Protein 3QZ3 (pdb70)

B-factor: mean 49.32, std 15.21, range [26.1, 231.41]

Secondary structure (DSSP, 8-state):
------HHHHHHHHHHHHHHHHHH--HHHHHTT-HHHHHHHHHHHHH----HHHHHHHHTT------PBPPPP---S-HHHHHHHHHHHHHHHHHHHHHHHHHHHHTT-HHHHHHHHHHHHHHHHHHHHHHHHHHHHHHH-SSHHHHHHHHHHHHHHHH-/-----HHHHHHHHHHHHHHHHHH--HHHHHTT-HHHHHHHHHHHHH----HHHHHHHHHT--------PPPP---S-HHHHHHHHHHHHHHHHHHHHHHHHHHHHTT-HHHHHHHHHHHHHHHHHHHHHHHHHHHHHHH-SSHHHHHHHHHHHHHHH-/-----HHHHHHHHHHHHHHHHHH--HHHHHTT-HHHHHHHHHHHHH----HHHHHHHHTT------PBPPPP---SSHHHHHHHHHHHHHHHHHHHHHHHHHHHHTT-HHHHHHHHHHHHHHHHHHHHHHHHHHHHHHH-SSHHHHHHHHHHHHHHH--

CATH classification: 1.20.1260.10

Sequence (477 aa):
FLSQAVEHLNEQINLEFFSSNLYLQSAWCEDKGFDGAAEFLRAHAVEEQHQRLFTYVSETGALPILGAIAAPRHDFASLGEVFRETYQHEQKITQQINKLAHVAFTSQDYSTFNFLQWYVAEQHEEEKLFKGILDKLELVGEDGKALFFIDKDLAALAKKLSQAVEHLNEQINLEFFSSNLYLQSAWCEDKGFDGAAEEFLRAHAVEEQHQRLFTYVSETGALPILGAIAAPRHDFASLGEVFRETYQHEQKITQQINKLAHVAFTSQDYSTFNFLQWYVAEQHEEEKLFKGILDKLELVGEDGKALFFIDKDLAALAKLSQAVEHLNEQINLEFFSSNLYLQSAWCEDKGFDGAAEFLRAHAVEEQHQRLFTYVSETGALPILGAIAAPRHDFASLGEVFRETYQHEQKITQQINKLAHVAFTSQDYSTFNFLQWYVAEQHEEEKLFKGILDKLELVGEDGKALFFIDKDLAALAKK

Organism: Vibrio cholerae serotype O1 (strain ATCC 39315 / El Tor Inaba N16961) (NCBI:txid243277)

Nearest PDB structures (foldseek):
  3qz3-assembly1_A  TM=1.006E+00  e=1.361E-20  Vibrio cholerae O1 biovar El Tor str. N16961
  4ztt-assembly1_F  TM=9.743E-01  e=7.337E-14  Escherichia coli DH1
  1krq-assembly1_A  TM=9.836E-01  e=3.128E-13  Campylobacter jejuni
  5u1b-assembly1_E  TM=9.811E-01  e=2.685E-12  Neisseria gonorrhoeae
  5u1b-assembly1_A  TM=9.794E-01  e=4.006E-12  Neisseria gonorrhoeae

Foldseek 3Di:
DPPPVLVLLLVLVLLLLLLLQQLQLLVLCVVVPLVLSSLLSPLVSVVSCCCLSQVVCVVVVHHRDHDDRDHHDNDDDAPLRSLVVNLVSLVVSLVSLVVQLVVCVVVVVVVVNVVSVVVNVVSVVVNVVSVVLNVQCVVQPGPPVSSVVSSVVSNVVSVD/DDPVLVLLLVLVLLLLLLLQQLQLLVLCVVVPLVLSSLLSPLVSVVSVCCLSQVVCVVVVHHRDHDDHDHHDNDDDAPLRSLVVNLVSLVVSLVSLVVQLVVCVVVVVVVVNVVSVVVNVVSVVVNVVSVVLNVLCVVQPGPPVSSVVSSVVSNVVSD/DPPVLVLLLVLLLLLLLLLQQLQLLVQCVVVPLVLSSLLSNLVSVVSCCVLSCVVCVVVVHHRDNPDHDHHDNDDPAPLRSLVVNLVSLVVSLVSLVVQLVVCVVVVVVVSNVSSVVVNVVSVVVNVVSVVLNVQCVVQPGDPVSSVVSSVVSNVVSVD

Radius of gyration: 26.93 Å; Cα contacts (8 Å, |Δi|>4): 543; chains: 3; bounding box: 61×64×68 Å

InterPro domains:
  IPR001519 Ferritin [PTHR11431] (9-164)
  IPR008331 Ferritin/DPS domain [PF00210] (14-149)
  IPR009040 Ferritin-like diiron domain [PS50905] (6-151)
  IPR009078 Ferritin-like superfamily [SSF47240] (7-165)
  IPR012347 Ferritin-like [G3DSA:1.20.1260.10] (1-181)
  IPR041719 Ferritin, prokaryotic-type [cd01055] (9-164)

Structure (mmCIF, N/CA/C/O backbone):
data_3QZ3
#
_entry.id   3QZ3
#
_cell.length_a   144.960
_cell.length_b   144.960
_cell.length_c   136.921
_cell.angle_alpha   90.00
_cell.angle_beta   90.00
_cell.angle_gamma   90.00
#
_symmetry.space_group_name_H-M   'I 4 2 2'
#
loop_
_entity.id
_entity.type
_entity.pdbx_description
1 polymer Ferritin
2 non-polymer 1,2-ETHANEDIOL
3 water water
#
loop_
_atom_site.group_PDB
_atom_site.id
_atom_site.type_symbol
_atom_site.label_atom_id
_atom_site.label_alt_id
_atom_site.label_comp_id
_atom_site.label_asym_id
_atom_site.label_entity_id
_atom_site.label_seq_id
_atom_site.pdbx_PDB_ins_code
_atom_site.Cartn_x
_atom_site.Cartn_y
_atom_site.Cartn_z
_atom_site.occupancy
_atom_site.B_iso_or_equiv
_atom_site.auth_seq_id
_atom_site.auth_comp_id
_atom_site.auth_asym_id
_atom_site.auth_atom_id
_atom_site.pdbx_PDB_model_num
ATOM 1 N N . PHE A 1 9 ? -49.099 -20.288 -24.104 1.00 110.31 6 PHE A N 1
ATOM 2 C CA . PHE A 1 9 ? -50.269 -19.421 -24.008 1.00 113.37 6 PHE A CA 1
ATOM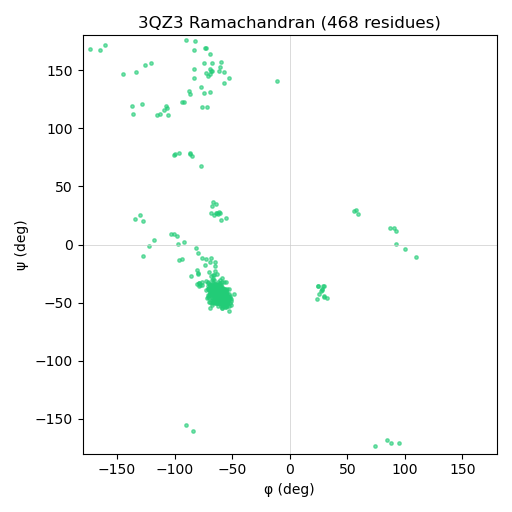 3 C C . PHE A 1 9 ? -49.900 -17.956 -24.239 1.00 111.93 6 PHE A C 1
ATOM 4 O O . PHE A 1 9 ? -50.693 -17.183 -24.785 1.00 107.91 6 PHE A O 1
ATOM 14 N N . LEU A 1 11 ? -47.535 -16.890 -26.233 1.00 76.55 8 LEU A N 1
ATOM 15 C CA . LEU A 1 11 ? -47.383 -16.747 -27.678 1.00 62.73 8 LEU A CA 1
ATOM 16 C C . LEU A 1 11 ? -48.519 -17.449 -28.414 1.00 60.38 8 LEU A C 1
ATOM 17 O O . LEU A 1 11 ? -48.954 -18.532 -28.018 1.00 61.14 8 LEU A O 1
ATOM 22 N N . SER A 1 12 ? -49.007 -16.836 -29.483 1.00 52.04 9 SER A N 1
ATOM 23 C CA . SER A 1 12 ? -49.968 -17.519 -30.322 1.00 55.07 9 SER A CA 1
ATOM 24 C C . SER A 1 12 ? -49.213 -18.651 -31.023 1.00 54.46 9 SER A C 1
ATOM 25 O O . SER A 1 12 ? -47.998 -18.564 -31.235 1.00 50.97 9 SER A O 1
ATOM 28 N N . GLN A 1 13 ? -49.920 -19.725 -31.355 1.00 48.89 10 GLN A N 1
ATOM 29 C CA . GLN A 1 13 ? -49.314 -20.822 -32.088 1.00 49.45 10 GLN A CA 1
ATOM 30 C C . GLN A 1 13 ? -48.703 -20.362 -33.409 1.00 42.75 10 GLN A C 1
ATOM 31 O O . GLN A 1 13 ? -47.641 -20.829 -33.802 1.00 39.99 10 GLN A O 1
ATOM 37 N N . ALA A 1 14 ? -49.360 -19.433 -34.089 1.00 41.27 11 ALA A N 1
ATOM 38 C CA . ALA A 1 14 ? -48.807 -18.898 -35.330 1.00 44.54 11 ALA A CA 1
ATOM 39 C C . ALA A 1 14 ? -47.488 -18.140 -35.075 1.00 45.74 11 ALA A C 1
ATOM 40 O O . ALA A 1 14 ? -46.566 -18.206 -35.882 1.00 38.58 11 ALA A O 1
ATOM 50 N N . VAL A 1 16 ? -45.308 -18.718 -32.532 1.00 36.87 13 VAL A N 1
ATOM 51 C CA . VAL A 1 16 ? -44.285 -19.712 -32.247 1.00 34.97 13 VAL A CA 1
ATOM 52 C C . VAL A 1 16 ? -43.691 -20.227 -33.563 1.00 41.74 13 VAL A C 1
ATOM 53 O O . VAL A 1 16 ? -42.475 -20.369 -33.707 1.00 40.43 13 VAL A O 1
ATOM 57 N N . GLU A 1 17 ? -44.555 -20.499 -34.530 1.00 39.62 14 GLU A N 1
ATOM 58 C CA . GLU A 1 17 ? -44.095 -20.967 -35.830 1.00 44.95 14 GLU A CA 1
ATOM 59 C C . GLU A 1 17 ? -43.215 -19.936 -36.558 1.00 42.88 14 GLU A C 1
ATOM 60 O O . GLU A 1 17 ? -42.233 -20.296 -37.181 1.00 41.48 14 GLU A O 1
ATOM 66 N N . HIS A 1 18 ? -43.593 -18.664 -36.511 1.00 41.34 15 HIS A N 1
ATOM 67 C CA . HIS A 1 18 ? -42.795 -17.621 -37.167 1.00 42.15 15 HIS A CA 1
ATOM 68 C C . HIS A 1 18 ? -41.440 -17.508 -36.485 1.00 36.01 15 HIS A C 1
ATOM 69 O O . HIS A 1 18 ? -40.414 -17.335 -37.130 1.00 37.25 15 HIS A O 1
ATOM 76 N N . LEU A 1 19 ? -41.445 -17.600 -35.163 1.00 35.55 16 LEU A N 1
ATOM 77 C CA . LEU A 1 19 ? -40.211 -17.463 -34.419 1.00 35.29 16 LEU A CA 1
ATOM 78 C C . LEU A 1 19 ? -39.316 -18.671 -34.673 1.00 33.25 16 LEU A C 1
ATOM 79 O O . LEU A 1 19 ? -38.110 -18.516 -34.824 1.00 32.83 16 LEU A O 1
ATOM 84 N N . ASN A 1 20 ? -39.909 -19.869 -34.731 1.00 31.34 17 ASN A N 1
ATOM 85 C CA . ASN A 1 20 ? -39.144 -21.072 -35.028 1.00 34.30 17 ASN A CA 1
ATOM 86 C C . ASN A 1 20 ? -38.542 -21.009 -36.422 1.00 36.26 17 ASN A C 1
ATOM 87 O O . ASN A 1 20 ? -37.422 -21.472 -36.637 1.00 33.10 17 ASN A O 1
ATOM 92 N N . GLU A 1 21 ? -39.281 -20.436 -37.366 1.00 33.47 18 GLU A N 1
ATOM 93 C CA . GLU A 1 21 ? -38.751 -20.278 -38.716 1.00 42.98 18 GLU A CA 1
ATOM 94 C C . GLU A 1 21 ? -37.534 -19.343 -38.706 1.00 37.02 18 GLU A C 1
ATOM 95 O O . GLU A 1 21 ? -36.535 -19.594 -39.375 1.00 33.38 18 GLU A O 1
ATOM 101 N N . GLN A 1 22 ? -37.624 -18.260 -37.943 1.00 33.82 19 GLN A N 1
ATOM 102 C CA . GLN A 1 22 ? -36.507 -17.320 -37.858 1.00 33.86 19 GLN A CA 1
ATOM 103 C C . GLN A 1 22 ? -35.317 -17.980 -37.179 1.00 35.17 19 GLN A C 1
ATOM 104 O O . GLN A 1 22 ? -34.172 -17.758 -37.571 1.00 36.81 19 GLN A O 1
ATOM 110 N N . ILE A 1 23 ? -35.590 -18.805 -36.167 1.00 34.06 20 ILE A N 1
ATOM 111 C CA . ILE A 1 23 ? -34.516 -19.540 -35.494 1.00 36.76 20 ILE A CA 1
ATOM 112 C C . ILE A 1 23 ? -33.729 -20.414 -36.473 1.00 35.04 20 ILE A C 1
ATOM 113 O O . ILE A 1 23 ? -32.504 -20.428 -36.425 1.00 29.41 20 ILE A O 1
ATOM 118 N N . ASN A 1 24 ? -34.432 -21.154 -37.336 1.00 30.89 21 ASN A N 1
ATOM 119 C CA . ASN A 1 24 ? -33.769 -22.014 -38.332 1.00 34.85 21 ASN A CA 1
ATOM 120 C C . ASN A 1 24 ? -32.998 -21.200 -39.368 1.00 30.65 21 ASN A C 1
ATOM 121 O O . ASN A 1 24 ? -31.915 -21.588 -39.796 1.00 36.43 21 ASN A O 1
ATOM 126 N N . LEU A 1 25 ? -33.569 -20.074 -39.772 1.00 29.59 22 LEU A N 1
ATOM 127 C CA . LEU A 1 25 ? -32.911 -19.150 -40.696 1.00 35.95 22 LEU A CA 1
ATOM 128 C C . LEU A 1 25 ? -31.600 -18.616 -40.128 1.00 31.88 22 LEU A C 1
ATOM 129 O O . LEU A 1 25 ? -30.582 -18.603 -40.811 1.00 32.39 22 LEU A O 1
ATOM 134 N N . GLU A 1 26 ? -31.633 -18.173 -38.877 1.00 32.82 23 GLU A N 1
ATOM 135 C CA . GLU A 1 26 ? -30.452 -17.651 -38.214 1.00 30.73 23 GLU A CA 1
ATOM 136 C C . GLU A 1 26 ? -29.373 -18.723 -38.131 1.00 38.10 23 GLU A C 1
ATOM 137 O O . GLU A 1 26 ? -28.190 -18.426 -38.275 1.00 32.58 23 GLU A O 1
ATOM 143 N N . PHE A 1 27 ? -29.794 -19.963 -37.876 1.00 34.23 24 PHE A N 1
ATOM 144 C CA . PHE A 1 27 ? -28.874 -21.089 -37.761 1.00 35.64 24 PHE A CA 1
ATOM 145 C C . PHE A 1 27 ? -28.197 -21.332 -39.101 1.00 30.84 24 PHE A C 1
ATOM 146 O O . PHE A 1 27 ? -26.985 -21.405 -39.190 1.00 33.53 24 PHE A O 1
ATOM 154 N N . PHE A 1 28 ? -28.997 -21.428 -40.148 1.00 31.68 25 PHE A N 1
ATOM 155 C CA . PHE A 1 28 ? -28.439 -21.579 -41.472 1.00 34.48 25 PHE A CA 1
ATOM 156 C C . PHE A 1 28 ? -27.491 -20.427 -41.815 1.00 37.32 25 PHE A C 1
ATOM 157 O O . PHE A 1 28 ? -26.425 -20.649 -42.377 1.00 35.52 25 PHE A O 1
ATOM 165 N N . SER A 1 29 ? -27.887 -19.200 -41.481 1.00 34.45 26 SER A N 1
ATOM 166 C CA . SER A 1 29 ? -27.057 -18.034 -41.738 1.00 31.30 26 SER A CA 1
ATOM 167 C C . SER A 1 29 ? -25.686 -18.166 -41.080 1.00 32.02 26 SER A C 1
ATOM 168 O O . SER A 1 29 ? -24.670 -17.918 -41.710 1.00 34.32 26 SER A O 1
ATOM 171 N N . SER A 1 30 ? -25.668 -18.520 -39.800 1.00 31.36 27 SER A N 1
ATOM 172 C CA . SER A 1 30 ? -24.413 -18.760 -39.095 1.00 33.00 27 SER A CA 1
ATOM 173 C C . SER A 1 30 ? -23.555 -19.753 -39.870 1.00 32.52 27 SER A C 1
ATOM 174 O O . SER A 1 30 ? -22.353 -19.532 -40.066 1.00 34.00 27 SER A O 1
ATOM 177 N N . ASN A 1 31 ? -24.176 -20.847 -40.316 1.00 30.63 28 ASN A N 1
ATOM 178 C CA . ASN A 1 31 ? -23.435 -21.899 -41.014 1.00 32.74 28 ASN A CA 1
ATOM 179 C C . ASN A 1 31 ? -22.925 -21.442 -42.370 1.00 31.22 28 ASN A C 1
ATOM 180 O O . ASN A 1 31 ? -21.844 -21.833 -42.798 1.00 36.00 28 ASN A O 1
ATOM 185 N N . LEU A 1 32 ? -23.703 -20.609 -43.041 1.00 31.30 29 LEU A N 1
ATOM 186 C CA . LEU A 1 32 ? -23.274 -20.050 -44.312 1.00 34.79 29 LEU A CA 1
ATOM 187 C C . LEU A 1 32 ? -22.024 -19.204 -44.092 1.00 37.61 29 LEU A C 1
ATOM 188 O O . LEU A 1 32 ? -21.042 -19.335 -44.809 1.00 33.57 29 LEU A O 1
ATOM 193 N N . TYR A 1 33 ? -22.058 -18.342 -43.084 1.00 34.85 30 TYR A N 1
ATOM 194 C CA . TYR A 1 33 ? -20.913 -17.487 -42.806 1.00 38.52 30 TYR A CA 1
ATOM 195 C C . TYR A 1 33 ? -19.691 -18.320 -42.438 1.00 40.09 30 TYR A C 1
ATOM 196 O O . TYR A 1 33 ? -18.576 -18.021 -42.853 1.00 33.91 30 TYR A O 1
ATOM 205 N N . LEU A 1 34 ? -19.905 -19.374 -41.661 1.00 37.42 31 LEU A N 1
ATOM 206 C CA . LEU A 1 34 ? -18.797 -20.233 -41.285 1.00 35.53 31 LEU A CA 1
ATOM 207 C C . LEU A 1 34 ? -18.197 -20.924 -42.522 1.00 33.82 31 LEU A C 1
ATOM 208 O O . LEU A 1 34 ? -16.977 -20.971 -42.682 1.00 34.17 31 LEU A O 1
ATOM 213 N N . GLN A 1 35 ? -19.056 -21.450 -43.391 1.00 33.51 32 GLN A N 1
ATOM 214 C CA . GLN A 1 35 ? -18.605 -22.087 -44.622 1.00 33.38 32 GLN A CA 1
ATOM 215 C C . GLN A 1 35 ? -17.863 -21.091 -45.513 1.00 39.03 32 GLN A C 1
ATOM 216 O O . GLN A 1 35 ? -16.816 -21.407 -46.093 1.00 37.18 32 GLN A O 1
ATOM 230 N N . SER A 1 37 ? -16.212 -18.496 -44.440 1.00 33.16 34 SER A N 1
ATOM 231 C CA . SER A 1 37 ? -14.928 -18.227 -43.807 1.00 33.81 34 SER A CA 1
ATOM 232 C C . SER A 1 37 ? -13.914 -19.284 -44.200 1.00 36.58 34 SER A C 1
ATOM 233 O O . SER A 1 37 ? -12.732 -18.970 -44.442 1.00 37.62 34 SER A O 1
ATOM 236 N N . ALA A 1 38 ? -14.374 -20.531 -44.299 1.00 35.94 35 ALA A N 1
ATOM 237 C CA . ALA A 1 38 ? -13.491 -21.619 -44.715 1.00 34.04 35 ALA A CA 1
ATOM 238 C C . ALA A 1 38 ? -13.017 -21.437 -46.155 1.00 33.91 35 ALA A C 1
ATOM 239 O O . ALA A 1 38 ? -11.875 -21.759 -46.486 1.00 34.78 35 ALA A O 1
ATOM 241 N N . TRP A 1 39 ? -13.882 -20.903 -47.009 1.00 33.38 36 TRP A N 1
ATOM 242 C CA . TRP A 1 39 ? -13.483 -20.619 -48.376 1.00 37.86 36 TRP A CA 1
ATOM 243 C C . TRP A 1 39 ? -12.390 -19.549 -48.382 1.00 40.86 36 TRP A C 1
ATOM 244 O O . TRP A 1 39 ? -11.356 -19.719 -49.034 1.00 40.08 36 TRP A O 1
ATOM 255 N N . CYS A 1 40 ? -12.616 -18.452 -47.655 1.00 35.72 37 CYS A N 1
ATOM 256 C CA . CYS A 1 40 ? -11.613 -17.383 -47.567 1.00 37.19 37 CYS A CA 1
ATOM 257 C C . CYS A 1 40 ? -10.270 -17.902 -47.069 1.00 40.53 37 CYS A C 1
ATOM 258 O O . CYS A 1 40 ? -9.218 -17.543 -47.592 1.00 38.72 37 CYS A O 1
ATOM 261 N N . GLU A 1 41 ? -10.311 -18.727 -46.033 1.00 39.73 38 GLU A N 1
ATOM 262 C CA . GLU A 1 41 ? -9.092 -19.297 -45.495 1.00 41.49 38 GLU A CA 1
ATOM 263 C C . GLU A 1 41 ? -8.412 -20.134 -46.572 1.00 40.19 38 GLU A C 1
ATOM 264 O O . GLU A 1 41 ? -7.211 -20.049 -46.774 1.00 40.67 38 GLU A O 1
ATOM 270 N N . ASP A 1 42 ? -9.196 -20.958 -47.253 1.00 41.44 39 ASP A N 1
ATOM 271 C CA . ASP A 1 42 ? -8.676 -21.837 -48.295 1.00 39.99 39 ASP A CA 1
ATOM 272 C C . ASP A 1 42 ? -7.983 -21.044 -49.403 1.00 46.93 39 ASP A C 1
ATOM 273 O O . ASP A 1 42 ? -7.031 -21.518 -50.014 1.00 43.38 39 ASP A O 1
ATOM 278 N N . LYS A 1 43 ? -8.469 -19.834 -49.656 1.00 40.53 40 LYS A N 1
ATOM 279 C CA . LYS A 1 43 ? -7.983 -19.046 -50.770 1.00 39.41 40 LYS A CA 1
ATOM 280 C C . LYS A 1 43 ? -6.947 -18.030 -50.322 1.00 40.02 40 LYS A C 1
ATOM 281 O O . LYS A 1 43 ? -6.517 -17.200 -51.108 1.00 42.96 40 LYS A O 1
ATOM 287 N N . GLY A 1 44 ? -6.552 -18.124 -49.053 1.00 41.30 41 GLY A N 1
ATOM 288 C CA . GLY A 1 44 ? -5.478 -17.329 -48.496 1.00 35.47 41 GLY A CA 1
ATOM 289 C C . GLY A 1 44 ? -5.892 -15.965 -47.957 1.00 43.59 41 GLY A C 1
ATOM 290 O O . GLY A 1 44 ? -5.042 -15.110 -47.703 1.00 44.99 41 GLY A O 1
ATOM 291 N N . PHE A 1 45 ? -7.193 -15.755 -47.776 1.00 33.51 42 PHE A N 1
ATOM 292 C CA . PHE A 1 45 ? -7.688 -14.506 -47.197 1.00 34.87 42 PHE A CA 1
ATOM 293 C C . PHE A 1 45 ? -8.032 -14.695 -45.723 1.00 36.50 42 PHE A C 1
ATOM 294 O O . PHE A 1 45 ? -9.208 -14.826 -45.360 1.00 36.07 42 PHE A O 1
ATOM 302 N N . ASP A 1 46 ? -7.000 -14.728 -44.885 1.00 32.17 43 ASP A N 1
ATOM 303 C CA . ASP A 1 46 ? -7.160 -14.982 -43.451 1.00 40.38 43 ASP A CA 1
ATOM 304 C C . ASP A 1 46 ? -7.907 -13.882 -42.716 1.00 40.85 43 ASP A C 1
ATOM 305 O O . ASP A 1 46 ? -8.602 -14.147 -41.737 1.00 38.73 43 ASP A O 1
ATOM 310 N N . GLY A 1 47 ? -7.731 -12.643 -43.164 1.00 34.66 44 GLY A N 1
ATOM 311 C CA . GLY A 1 47 ? -8.442 -11.532 -42.564 1.00 33.76 44 GLY A CA 1
ATOM 312 C C . GLY A 1 47 ? -9.935 -11.695 -42.788 1.00 41.15 44 GLY A C 1
ATOM 313 O O . GLY A 1 47 ? -10.725 -11.577 -41.848 1.00 37.02 44 GLY A O 1
ATOM 314 N N . ALA A 1 48 ? -10.324 -11.946 -44.040 1.00 38.09 45 ALA A N 1
ATOM 315 C CA . ALA A 1 48 ? -11.723 -12.198 -44.375 1.00 34.08 45 ALA A CA 1
ATOM 316 C C . ALA A 1 48 ? -12.263 -13.378 -43.559 1.00 35.89 45 ALA A C 1
ATOM 317 O O . ALA A 1 48 ? -13.384 -13.330 -43.048 1.00 35.08 45 ALA A O 1
ATOM 319 N N . ALA A 1 49 ? -11.447 -14.425 -43.440 1.00 30.23 46 ALA A N 1
ATOM 320 C CA . ALA A 1 49 ? -11.824 -15.643 -42.728 1.00 35.04 46 ALA A CA 1
ATOM 321 C C . ALA A 1 49 ? -12.109 -15.343 -41.267 1.00 37.43 46 ALA A C 1
ATOM 322 O O . ALA A 1 49 ? -13.137 -15.746 -40.738 1.00 34.61 46 ALA A O 1
ATOM 324 N N . GLU A 1 50 ? -11.186 -14.636 -40.620 1.00 32.97 47 GLU A N 1
ATOM 325 C CA . GLU A 1 50 ? -11.351 -14.234 -39.224 1.00 39.05 47 GLU A CA 1
ATOM 326 C C . GLU A 1 50 ? -12.601 -13.385 -39.075 1.00 35.82 47 GLU A C 1
ATOM 327 O O . GLU A 1 50 ? -13.345 -13.511 -38.102 1.00 36.55 47 GLU A O 1
ATOM 333 N N . PHE A 1 51 ? -12.842 -12.523 -40.053 1.00 39.11 48 PHE A N 1
ATOM 334 C CA . PHE A 1 51 ? -14.012 -11.657 -39.982 1.00 40.15 48 PHE A CA 1
ATOM 335 C C . PHE A 1 51 ? -15.305 -12.474 -40.058 1.00 42.06 48 PHE A C 1
ATOM 336 O O . PHE A 1 51 ? -16.220 -12.291 -39.247 1.00 36.03 48 PHE A O 1
ATOM 344 N N . LEU A 1 52 ? -15.376 -13.365 -41.043 1.00 33.23 49 LEU A N 1
ATOM 345 C CA . LEU A 1 52 ? -16.587 -14.134 -41.279 1.00 35.27 49 LEU A CA 1
ATOM 346 C C . LEU A 1 52 ? -16.837 -15.140 -40.166 1.00 38.54 49 LEU A C 1
ATOM 347 O O . LEU A 1 52 ? -17.978 -15.415 -39.807 1.00 38.03 49 LEU A O 1
ATOM 352 N N . ARG A 1 53 ? -15.757 -15.684 -39.624 1.00 35.21 50 ARG A N 1
ATOM 353 C CA . ARG A 1 53 ? -15.835 -16.621 -38.522 1.00 40.94 50 ARG A CA 1
ATOM 354 C C . ARG A 1 53 ? -16.479 -15.941 -37.306 1.00 43.02 50 ARG A C 1
ATOM 355 O O . ARG A 1 53 ? -17.330 -16.518 -36.631 1.00 45.63 50 ARG A O 1
ATOM 363 N N . ALA A 1 54 ? -16.076 -14.707 -37.033 1.00 38.33 51 ALA A N 1
ATOM 364 C CA . ALA A 1 54 ? -16.637 -13.963 -35.913 1.00 38.11 51 ALA A CA 1
ATOM 365 C C . ALA A 1 54 ? -18.089 -13.608 -36.198 1.00 41.40 51 ALA A C 1
ATOM 366 O O . ALA A 1 54 ? -18.923 -13.565 -35.295 1.00 35.17 51 ALA A O 1
ATOM 368 N N . HIS A 1 55 ? -18.381 -13.341 -37.462 1.00 34.64 52 HIS A N 1
ATOM 369 C CA . HIS A 1 55 ? -19.728 -13.007 -37.840 1.00 35.98 52 HIS A CA 1
ATOM 370 C C . HIS A 1 55 ? -20.668 -14.226 -37.691 1.00 36.29 52 HIS A C 1
ATOM 371 O O . HIS A 1 55 ? -21.820 -14.078 -37.275 1.00 34.48 52 HIS A O 1
ATOM 378 N N . ALA A 1 56 ? -20.161 -15.417 -38.007 1.00 31.64 53 ALA A N 1
ATOM 379 C CA . ALA A 1 56 ? -20.885 -16.675 -37.812 1.00 34.41 53 ALA A CA 1
ATOM 380 C C . ALA A 1 56 ? -21.212 -16.903 -36.333 1.00 34.47 53 ALA A C 1
ATOM 381 O O . ALA A 1 56 ? -22.311 -17.328 -35.983 1.00 34.87 53 ALA A O 1
ATOM 383 N N . VAL A 1 57 ? -20.240 -16.628 -35.473 1.00 37.28 54 VAL A N 1
ATOM 384 C CA . VAL A 1 57 ? -20.423 -16.730 -34.034 1.00 37.27 54 VAL A CA 1
ATOM 385 C C . VAL A 1 57 ? -21.527 -15.780 -33.552 1.00 43.08 54 VAL A C 1
ATOM 386 O O . VAL A 1 57 ? -22.417 -16.173 -32.793 1.00 39.52 54 VAL A O 1
ATOM 390 N N . GLU A 1 58 ? -21.482 -14.532 -34.004 1.00 38.38 55 GLU A N 1
ATOM 391 C CA . GLU A 1 58 ? -22.498 -13.575 -33.592 1.00 35.97 55 GLU A CA 1
ATOM 392 C C . GLU A 1 58 ? -23.890 -13.976 -34.086 1.00 33.26 55 GLU A C 1
ATOM 393 O O . GLU A 1 58 ? -24.866 -13.821 -33.359 1.00 38.96 55 GLU A O 1
ATOM 399 N N . GLU A 1 59 ? -23.986 -14.482 -35.311 1.00 31.22 56 GLU A N 1
ATOM 400 C CA . GLU A 1 59 ? -25.289 -14.905 -35.823 1.00 35.99 56 GLU A CA 1
ATOM 401 C C . GLU A 1 59 ? -25.826 -16.070 -34.997 1.00 35.66 56 GLU A C 1
ATOM 402 O O . GLU A 1 59 ? -27.034 -16.223 -34.833 1.00 33.74 56 GLU A O 1
ATOM 416 N N . GLN A 1 61 ? -25.377 -16.396 -31.892 1.00 33.29 58 GLN A N 1
ATOM 417 C CA . GLN A 1 61 ? -25.901 -15.753 -30.686 1.00 36.05 58 GLN A CA 1
ATOM 418 C C . GLN A 1 61 ? -27.277 -15.122 -30.919 1.00 36.70 58 GLN A C 1
ATOM 419 O O . GLN A 1 61 ? -28.110 -15.115 -30.030 1.00 39.20 58 GLN A O 1
ATOM 425 N N . HIS A 1 62 ? -27.501 -14.569 -32.105 1.00 34.28 59 HIS A N 1
ATOM 426 C CA . HIS A 1 62 ? -28.828 -14.091 -32.480 1.00 35.55 59 HIS A CA 1
ATOM 427 C C . HIS A 1 62 ? -29.811 -15.264 -32.426 1.00 39.66 59 HIS A C 1
ATOM 428 O O . HIS A 1 62 ? -30.929 -15.168 -31.886 1.00 37.05 59 HIS A O 1
ATOM 443 N N . GLN A 1 64 ? -29.574 -18.088 -30.798 1.00 31.56 61 GLN A N 1
ATOM 444 C CA . GLN A 1 64 ? -29.681 -18.480 -29.403 1.00 34.09 61 GLN A CA 1
ATOM 445 C C . GLN A 1 64 ? -30.595 -17.554 -28.594 1.00 39.87 61 GLN A C 1
ATOM 446 O O . GLN A 1 64 ? -31.357 -18.002 -27.732 1.00 35.91 61 GLN A O 1
ATOM 452 N N . ARG A 1 65 ? -30.522 -16.261 -28.873 1.00 35.20 62 ARG A N 1
ATOM 453 C CA . ARG A 1 65 ? -31.338 -15.299 -28.154 1.00 38.61 62 ARG A CA 1
ATOM 454 C C . ARG A 1 65 ? -32.840 -15.497 -28.449 1.00 35.77 62 ARG A C 1
ATOM 455 O O . ARG A 1 65 ? -33.696 -15.300 -27.593 1.00 32.88 62 ARG A O 1
ATOM 463 N N . LEU A 1 66 ? -33.146 -15.887 -29.677 1.00 30.82 63 LEU A N 1
ATOM 464 C CA . LEU A 1 66 ? -34.517 -16.167 -30.095 1.00 35.65 63 LEU A CA 1
ATOM 465 C C . LEU A 1 66 ? -34.985 -17.478 -29.454 1.00 32.07 63 LEU A C 1
ATOM 466 O O . LEU A 1 66 ? -36.082 -17.575 -28.917 1.00 30.86 63 LEU A O 1
ATOM 471 N N . PHE A 1 67 ? -34.123 -18.488 -29.525 1.00 30.51 64 PHE A N 1
ATOM 472 C CA . PHE A 1 67 ? -34.391 -19.800 -28.959 1.00 32.88 64 PHE A CA 1
ATOM 473 C C . PHE A 1 67 ? -34.770 -19.643 -27.488 1.00 31.18 64 PHE A C 1
ATOM 474 O O . PHE A 1 67 ? -35.786 -20.158 -27.030 1.00 35.02 64 PHE A O 1
ATOM 482 N N . THR A 1 68 ? -33.961 -18.887 -26.761 1.00 32.79 65 THR A N 1
ATOM 483 C CA . THR A 1 68 ? -34.202 -18.642 -25.341 1.00 36.85 65 THR A CA 1
ATOM 484 C C . THR A 1 68 ? -35.508 -17.878 -25.103 1.00 39.25 65 THR A C 1
ATOM 485 O O . THR A 1 68 ? -36.295 -18.243 -24.232 1.00 33.34 65 THR A O 1
ATOM 489 N N . TYR A 1 69 ? -35.747 -16.834 -25.890 1.00 41.80 66 TYR A N 1
ATOM 490 C CA . TYR A 1 69 ? -36.998 -16.095 -25.783 1.00 39.24 66 TYR A CA 1
ATOM 491 C C . TYR A 1 69 ? -38.210 -17.024 -25.926 1.00 37.39 66 TYR A C 1
ATOM 492 O O . TYR A 1 69 ? -39.107 -17.014 -25.081 1.00 36.56 66 TYR A O 1
ATOM 501 N N . VAL A 1 70 ? -38.226 -17.829 -26.989 1.00 34.16 67 VAL A N 1
ATOM 502 C CA . VAL A 1 70 ? -39.332 -18.759 -27.219 1.00 34.40 67 VAL A CA 1
ATOM 503 C C . VAL A 1 70 ? -39.584 -19.669 -26.022 1.00 35.96 67 VAL A C 1
ATOM 504 O O . VAL A 1 70 ? -40.719 -19.776 -25.563 1.00 31.31 67 VAL A O 1
ATOM 508 N N . SER A 1 71 ? -38.541 -20.318 -25.510 1.00 33.86 68 SER A N 1
ATOM 509 C CA . SER A 1 71 ? -38.689 -21.149 -24.304 1.00 40.24 68 SER A CA 1
ATOM 510 C C . SER A 1 71 ? -39.262 -20.377 -23.130 1.00 41.96 68 SER A C 1
ATOM 511 O O . SER A 1 71 ? -40.085 -20.888 -22.377 1.00 46.63 68 SER A O 1
ATOM 514 N N . GLU A 1 72 ? -38.780 -19.157 -22.952 1.00 42.27 69 GLU A N 1
ATOM 515 C CA . GLU A 1 72 ? -39.183 -18.356 -21.811 1.00 49.21 69 GLU A CA 1
ATOM 516 C C . GLU A 1 72 ? -40.667 -18.002 -21.858 1.00 47.43 69 GLU A C 1
ATOM 517 O O . GLU A 1 72 ? -41.270 -17.737 -20.825 1.00 48.45 69 GLU A O 1
ATOM 523 N N . THR A 1 73 ? -41.259 -18.024 -23.046 1.00 40.94 70 THR A N 1
ATOM 524 C CA . THR A 1 73 ? -42.698 -17.780 -23.152 1.00 44.16 70 THR A CA 1
ATOM 525 C C . THR A 1 73 ? -43.518 -19.022 -22.791 1.00 53.66 70 THR A C 1
ATOM 526 O O . THR A 1 73 ? -44.751 -18.955 -22.710 1.00 57.40 70 THR A O 1
ATOM 530 N N . GLY A 1 74 ? -42.840 -20.152 -22.592 1.00 43.94 71 GLY A N 1
ATOM 531 C CA . GLY A 1 74 ? -43.516 -21.407 -22.307 1.00 42.81 71 GLY A CA 1
ATOM 532 C C . GLY A 1 74 ? -43.801 -22.223 -23.550 1.00 40.83 71 GLY A C 1
ATOM 533 O O . GLY A 1 74 ? -44.365 -23.308 -23.463 1.00 46.91 71 GLY A O 1
ATOM 534 N N . ALA A 1 75 ? -43.406 -21.710 -24.711 1.00 39.83 72 ALA A N 1
ATOM 535 C CA . ALA A 1 75 ? -43.518 -22.479 -25.949 1.00 35.80 72 ALA A CA 1
ATOM 536 C C . ALA A 1 75 ? -42.227 -23.284 -26.165 1.00 36.42 72 ALA A C 1
ATOM 537 O O . ALA A 1 75 ? -41.300 -23.173 -25.382 1.00 34.66 72 ALA A O 1
ATOM 539 N N . LEU A 1 76 ? -42.174 -24.108 -27.210 1.00 37.05 73 LEU A N 1
ATOM 540 C CA . LEU A 1 76 ? -41.025 -24.989 -27.429 1.00 33.92 73 LEU A CA 1
ATOM 541 C C . LEU A 1 76 ? -40.321 -24.592 -28.711 1.00 32.77 73 LEU A C 1
ATOM 542 O O . LEU A 1 76 ? -40.876 -24.743 -29.810 1.00 33.27 73 LEU A O 1
ATOM 547 N N . PRO A 1 77 ? -39.099 -24.054 -28.590 1.00 32.90 74 PRO A N 1
ATOM 548 C CA . PRO A 1 77 ? -38.402 -23.753 -29.849 1.00 31.62 74 PRO A CA 1
ATOM 549 C C . PRO A 1 77 ? -37.951 -25.062 -30.501 1.00 37.08 74 PRO A C 1
ATOM 550 O O . PRO A 1 77 ? -37.615 -26.018 -29.800 1.00 34.48 74 PRO A O 1
ATOM 554 N N . ILE A 1 78 ? -37.927 -25.098 -31.825 1.00 31.53 75 ILE A N 1
ATOM 555 C CA . ILE A 1 78 ? -37.661 -26.337 -32.535 1.00 32.12 75 ILE A CA 1
ATOM 556 C C . ILE A 1 78 ? -36.708 -26.092 -33.685 1.00 35.65 75 ILE A C 1
ATOM 557 O O . ILE A 1 78 ? -36.990 -25.312 -34.598 1.00 36.22 75 ILE A O 1
ATOM 562 N N . LEU A 1 79 ? -35.561 -26.749 -33.619 1.00 34.70 76 LEU A N 1
ATOM 563 C CA . LEU A 1 79 ? -34.603 -26.719 -34.707 1.00 35.34 76 LEU A CA 1
ATOM 564 C C . LEU A 1 79 ? -35.032 -27.834 -35.658 1.00 42.34 76 LEU A C 1
ATOM 565 O O . LEU A 1 79 ? -35.286 -28.969 -35.237 1.00 43.65 76 LEU A O 1
ATOM 570 N N . GLY A 1 80 ? -35.152 -27.501 -36.931 1.00 38.79 77 GLY A N 1
ATOM 571 C CA . GLY A 1 80 ? -35.303 -28.505 -37.960 1.00 28.80 77 GLY A CA 1
ATOM 572 C C . GLY A 1 80 ? -33.929 -28.911 -38.459 1.00 29.09 77 GLY A C 1
ATOM 573 O O . GLY A 1 80 ? -32.937 -28.799 -37.742 1.00 28.37 77 GLY A O 1
ATOM 574 N N . ALA A 1 81 ? -33.897 -29.405 -39.689 1.00 31.34 78 ALA A N 1
ATOM 575 C CA . ALA A 1 81 ? -32.672 -29.736 -40.388 1.00 35.80 78 ALA A CA 1
ATOM 576 C C . ALA A 1 81 ? -32.055 -28.428 -40.884 1.00 37.61 78 ALA A C 1
ATOM 577 O O . ALA A 1 81 ? -32.775 -27.569 -41.399 1.00 37.45 78 ALA A O 1
ATOM 579 N N . ILE A 1 82 ? -30.741 -28.255 -40.725 1.00 34.42 79 ILE A N 1
ATOM 580 C CA . ILE A 1 82 ? -30.082 -27.070 -41.296 1.00 32.44 79 ILE A CA 1
ATOM 581 C C . ILE A 1 82 ? -29.543 -27.445 -42.659 1.00 34.24 79 ILE A C 1
ATOM 582 O O . ILE A 1 82 ? -28.765 -28.395 -42.780 1.00 39.41 79 ILE A O 1
ATOM 587 N N . ALA A 1 83 ? -29.965 -26.722 -43.687 1.00 31.82 80 ALA A N 1
ATOM 588 C CA . ALA A 1 83 ? -29.471 -26.972 -45.034 1.00 31.86 80 ALA A CA 1
ATOM 589 C C . ALA A 1 83 ? -27.952 -26.797 -45.155 1.00 33.17 80 ALA A C 1
ATOM 590 O O . ALA A 1 83 ? -27.325 -26.043 -44.406 1.00 37.49 80 ALA A O 1
ATOM 592 N N . ALA A 1 84 ? -27.366 -27.505 -46.109 1.00 32.86 81 ALA A N 1
ATOM 593 C CA . ALA A 1 84 ? -25.948 -27.382 -46.394 1.00 36.99 81 ALA A CA 1
ATOM 594 C C . ALA A 1 84 ? -25.692 -26.031 -47.068 1.00 37.09 81 ALA A C 1
ATOM 595 O O . ALA A 1 84 ? -26.232 -25.777 -48.143 1.00 38.05 81 ALA A O 1
ATOM 597 N N . PRO A 1 85 ? -24.883 -25.159 -46.441 1.00 34.95 82 PRO A N 1
ATOM 598 C CA . PRO A 1 85 ? -24.540 -23.895 -47.113 1.00 38.92 82 PRO A CA 1
ATOM 599 C C . PRO A 1 85 ? -23.660 -24.148 -48.335 1.00 42.02 82 PRO A C 1
ATOM 600 O O . PRO A 1 85 ? -22.904 -25.110 -48.362 1.00 43.48 82 PRO A O 1
ATOM 604 N N . ARG A 1 86 ? -23.792 -23.291 -49.339 1.00 39.11 83 ARG A N 1
ATOM 605 C CA . ARG A 1 86 ? -22.915 -23.269 -50.503 1.00 44.60 83 ARG A CA 1
ATOM 606 C C . ARG A 1 86 ? -21.461 -23.200 -50.025 1.00 38.16 83 ARG A C 1
ATOM 607 O O . ARG A 1 86 ? -21.168 -22.557 -49.009 1.00 34.07 83 ARG A O 1
ATOM 615 N N . HIS A 1 87 ? -20.554 -23.870 -50.727 1.00 39.10 84 HIS A N 1
ATOM 616 C CA . HIS A 1 87 ? -19.149 -23.876 -50.304 1.00 42.32 84 HIS A CA 1
ATOM 617 C C . HIS A 1 87 ? -18.183 -23.472 -51.417 1.00 44.69 84 HIS A C 1
ATOM 618 O O . HIS A 1 87 ? -16.997 -23.243 -51.175 1.00 48.51 84 HIS A O 1
ATOM 625 N N . ASP A 1 88 ? -18.695 -23.367 -52.633 1.00 50.12 85 ASP A N 1
ATOM 626 C CA . ASP A 1 88 ? -17.869 -22.940 -53.745 1.00 54.01 85 ASP A CA 1
ATOM 627 C C . ASP A 1 88 ? -18.235 -21.519 -54.146 1.00 48.05 85 ASP A C 1
ATOM 628 O O . ASP A 1 88 ? -19.369 -21.253 -54.526 1.00 52.85 85 ASP A O 1
ATOM 633 N N . PHE A 1 89 ? -17.280 -20.604 -54.028 1.00 42.44 86 PHE A N 1
ATOM 634 C CA . PHE A 1 89 ? -17.494 -19.223 -54.449 1.00 45.51 86 PHE A CA 1
ATOM 635 C C . PHE A 1 89 ? -16.480 -18.846 -55.519 1.00 49.55 86 PHE A C 1
ATOM 636 O O . PHE A 1 89 ? -15.412 -19.459 -55.617 1.00 42.69 86 PHE A O 1
ATOM 644 N N . ALA A 1 90 ? -16.831 -17.852 -56.328 1.00 51.14 87 ALA A N 1
ATOM 645 C CA . ALA A 1 90 ? -15.998 -17.440 -57.450 1.00 55.35 87 ALA A CA 1
ATOM 646 C C . ALA A 1 90 ? -14.846 -16.522 -57.027 1.00 53.29 87 ALA A C 1
ATOM 647 O O . ALA A 1 90 ? -13.753 -16.554 -57.613 1.00 47.03 87 ALA A O 1
ATOM 649 N N . SER A 1 91 ? -15.090 -15.697 -56.014 1.00 48.25 88 SER A N 1
ATOM 650 C CA . SER A 1 91 ? -14.106 -14.695 -55.620 1.00 45.21 88 SER A CA 1
ATOM 651 C C . SER A 1 91 ? -14.430 -14.144 -54.252 1.00 41.75 88 SER A C 1
ATOM 652 O O . SER A 1 91 ? -15.535 -14.341 -53.723 1.00 41.54 88 SER A O 1
ATOM 655 N N . LEU A 1 92 ? -13.473 -13.427 -53.685 1.00 39.09 89 LEU A N 1
ATOM 656 C CA . LEU A 1 92 ? -13.702 -12.777 -52.408 1.00 42.66 89 LEU A CA 1
ATOM 657 C C . LEU A 1 92 ? -14.860 -11.785 -52.525 1.00 46.25 89 LEU A C 1
ATOM 658 O O . LEU A 1 92 ? -15.718 -11.701 -51.639 1.00 44.31 89 LEU A O 1
ATOM 663 N N . GLY A 1 93 ? -14.879 -11.039 -53.628 1.00 39.90 90 GLY A N 1
ATOM 664 C CA . GLY A 1 93 ? -15.905 -10.038 -53.851 1.00 38.78 90 GLY A CA 1
ATOM 665 C C . GLY A 1 93 ? -17.293 -10.653 -53.891 1.00 43.38 90 GLY A C 1
ATOM 666 O O . GLY A 1 93 ? -18.247 -10.090 -53.353 1.00 43.10 90 GLY A O 1
ATOM 667 N N . GLU A 1 94 ? -17.409 -11.807 -54.535 1.00 43.30 91 GLU A N 1
ATOM 668 C CA . GLU A 1 94 ? -18.686 -12.506 -54.583 1.00 47.20 91 GLU A CA 1
ATOM 669 C C . GLU A 1 94 ? -19.095 -12.957 -53.193 1.00 44.63 91 GLU A C 1
ATOM 670 O O . GLU A 1 94 ? -20.269 -12.904 -52.848 1.00 38.31 91 GLU A O 1
ATOM 676 N N . VAL A 1 95 ? -18.125 -13.412 -52.399 1.00 42.07 92 VAL A N 1
ATOM 677 C CA . VAL A 1 95 ? -18.427 -13.826 -51.035 1.00 37.61 92 VAL A CA 1
ATOM 678 C C . VAL A 1 95 ? -19.109 -12.685 -50.278 1.00 37.32 92 VAL A C 1
ATOM 679 O O . VAL A 1 95 ? -20.137 -12.881 -49.616 1.00 38.85 92 VAL A O 1
ATOM 683 N N . PHE A 1 96 ? -18.543 -11.488 -50.387 1.00 32.55 93 PHE A N 1
ATOM 684 C CA . PHE A 1 96 ? -19.070 -10.366 -49.619 1.00 35.63 93 PHE A CA 1
ATOM 685 C C . PHE A 1 96 ? -20.306 -9.745 -50.230 1.00 37.08 93 PHE A C 1
ATOM 686 O O . PHE A 1 96 ? -21.127 -9.168 -49.517 1.00 40.70 93 PHE A O 1
ATOM 694 N N . ARG A 1 97 ? -20.464 -9.891 -51.539 1.00 38.72 94 ARG A N 1
ATOM 695 C CA . ARG A 1 97 ? -21.734 -9.506 -52.163 1.00 43.81 94 ARG A CA 1
ATOM 696 C C . ARG A 1 97 ? -22.861 -10.433 -51.717 1.00 39.06 94 ARG A C 1
ATOM 697 O O . ARG A 1 97 ? -23.980 -9.979 -51.455 1.00 41.89 94 ARG A O 1
ATOM 705 N N . GLU A 1 98 ? -22.571 -11.732 -51.661 1.00 36.18 95 GLU A N 1
ATOM 706 C CA . GLU A 1 98 ? -23.558 -12.709 -51.170 1.00 47.27 95 GLU A CA 1
ATOM 707 C C . GLU A 1 98 ? -23.897 -12.453 -49.703 1.00 43.53 95 GLU A C 1
ATOM 708 O O . GLU A 1 98 ? -25.060 -12.556 -49.293 1.00 40.60 95 GLU A O 1
ATOM 714 N N . THR A 1 99 ? -22.885 -12.098 -48.917 1.00 38.15 96 THR A N 1
ATOM 715 C CA . THR A 1 99 ? -23.123 -11.811 -47.505 1.00 38.70 96 THR A CA 1
ATOM 716 C C . THR A 1 99 ? -24.040 -10.593 -47.343 1.00 42.53 96 THR A C 1
ATOM 717 O O . THR A 1 99 ? -24.985 -10.608 -46.545 1.00 42.63 96 THR A O 1
ATOM 721 N N . TYR A 1 100 ? -23.772 -9.545 -48.114 1.00 38.61 97 TYR A N 1
ATOM 722 C CA . TYR A 1 100 ? -24.592 -8.353 -48.055 1.00 43.07 97 TYR A CA 1
ATOM 723 C C . TYR A 1 100 ? -26.052 -8.649 -48.426 1.00 43.64 97 TYR A C 1
ATOM 724 O O . TYR A 1 100 ? -26.965 -8.199 -47.732 1.00 43.85 97 TYR A O 1
ATOM 733 N N . GLN A 1 101 ? -26.256 -9.383 -49.521 1.00 38.90 98 GLN A N 1
ATOM 734 C CA . GLN A 1 101 ? -27.590 -9.790 -49.933 1.00 45.30 98 GLN A CA 1
ATOM 735 C C . GLN A 1 101 ? -28.248 -10.608 -48.841 1.00 42.67 98 GLN A C 1
ATOM 736 O O . GLN A 1 101 ? -29.423 -10.413 -48.546 1.00 42.18 98 GLN A O 1
ATOM 742 N N . HIS A 1 102 ? -27.490 -11.525 -48.244 1.00 37.57 99 HIS A N 1
ATOM 743 C CA . HIS A 1 102 ? -28.053 -12.389 -47.219 1.00 39.29 99 HIS A CA 1
ATOM 744 C C . HIS A 1 102 ? -28.480 -11.582 -45.993 1.00 42.85 99 HIS A C 1
ATOM 745 O O . HIS A 1 102 ? -29.545 -11.828 -45.411 1.00 38.92 99 HIS A O 1
ATOM 752 N N . GLU A 1 103 ? -27.669 -10.595 -45.626 1.00 37.01 100 GLU A N 1
ATOM 753 C CA . GLU A 1 103 ? -27.997 -9.731 -44.501 1.00 41.03 100 GLU A CA 1
ATOM 754 C C . GLU A 1 103 ? -29.262 -8.906 -44.776 1.00 43.06 100 GLU A C 1
ATOM 755 O O . GLU A 1 103 ? -30.040 -8.626 -43.859 1.00 42.45 100 GLU A O 1
ATOM 761 N N . GLN A 1 104 ? -29.463 -8.512 -46.032 1.00 40.67 101 GLN A N 1
ATOM 762 C CA . GLN A 1 104 ? -30.673 -7.788 -46.391 1.00 45.86 101 GLN A CA 1
ATOM 763 C C . GLN A 1 104 ? -31.879 -8.703 -46.232 1.00 45.54 101 GLN A C 1
ATOM 764 O O . GLN A 1 104 ? -32.944 -8.263 -45.819 1.00 47.52 101 GLN A O 1
ATOM 770 N N . LYS A 1 105 ? -31.704 -9.979 -46.550 1.00 43.26 102 LYS A N 1
ATOM 771 C CA . LYS A 1 105 ? -32.794 -10.934 -46.403 1.00 47.83 102 LYS A CA 1
ATOM 772 C C . LYS A 1 105 ? -33.172 -11.070 -44.930 1.00 46.05 102 LYS A C 1
ATOM 773 O O . LYS A 1 105 ? -34.357 -11.069 -44.575 1.00 45.64 102 LYS A O 1
ATOM 779 N N . ILE A 1 106 ? -32.157 -11.154 -44.078 1.00 44.81 103 ILE A N 1
ATOM 780 C CA . ILE A 1 106 ? -32.364 -11.243 -42.637 1.00 47.45 103 ILE A CA 1
ATOM 781 C C . ILE A 1 106 ? -33.115 -10.015 -42.111 1.00 43.23 103 ILE A C 1
ATOM 782 O O . ILE A 1 106 ? -34.037 -10.140 -41.305 1.00 48.35 103 ILE A O 1
ATOM 787 N N . THR A 1 107 ? -32.724 -8.839 -42.584 1.00 41.48 104 THR A N 1
ATOM 788 C CA . THR A 1 107 ? -33.358 -7.589 -42.170 1.00 45.92 104 THR A CA 1
ATOM 789 C C . THR A 1 107 ? -34.834 -7.583 -42.564 1.00 47.87 104 THR A C 1
ATOM 790 O O . THR A 1 107 ? -35.702 -7.226 -41.772 1.00 44.10 104 THR A O 1
ATOM 794 N N . GLN A 1 108 ? -35.105 -7.988 -43.797 1.00 47.45 105 GLN A N 1
ATOM 795 C CA . GLN A 1 108 ? -36.471 -8.097 -44.292 1.00 55.90 105 GLN A CA 1
ATOM 796 C C . GLN A 1 108 ? -37.296 -9.079 -43.432 1.00 49.22 105 GLN A C 1
ATOM 797 O O . GLN A 1 108 ? -38.441 -8.793 -43.067 1.00 42.74 105 GLN A O 1
ATOM 803 N N . GLN A 1 109 ? -36.698 -10.213 -43.078 1.00 40.46 106 GLN A N 1
ATOM 804 C CA . GLN A 1 109 ? -37.391 -11.216 -42.259 1.00 45.17 106 GLN A CA 1
ATOM 805 C C . GLN A 1 109 ? -37.715 -10.716 -40.851 1.00 43.38 106 GLN A C 1
ATOM 806 O O . GLN A 1 109 ? -38.798 -10.978 -40.326 1.00 40.43 106 GLN A O 1
ATOM 812 N N . ILE A 1 110 ? -36.762 -10.018 -40.243 1.00 38.78 107 ILE A N 1
ATOM 813 C CA . ILE A 1 110 ? -36.934 -9.457 -38.907 1.00 39.41 107 ILE A CA 1
ATOM 814 C C . ILE A 1 110 ? -38.025 -8.408 -38.931 1.00 39.62 107 ILE A C 1
ATOM 815 O O . ILE A 1 110 ? -38.846 -8.309 -38.018 1.00 44.79 107 ILE A O 1
ATOM 820 N N . ASN A 1 111 ? -38.033 -7.616 -39.990 1.00 37.86 108 ASN A N 1
ATOM 821 C CA . ASN A 1 111 ? -39.072 -6.619 -40.149 1.00 43.80 108 ASN A CA 1
ATOM 822 C C . ASN A 1 111 ? -40.460 -7.219 -40.316 1.00 39.80 108 ASN A C 1
ATOM 823 O O . ASN A 1 111 ? -41.420 -6.727 -39.718 1.00 37.69 108 ASN A O 1
ATOM 828 N N . LYS A 1 112 ? -40.573 -8.279 -41.115 1.00 40.47 109 LYS A N 1
ATOM 829 C CA . LYS A 1 112 ? -41.869 -8.958 -41.262 1.00 48.66 109 LYS A CA 1
ATOM 830 C C . LYS A 1 112 ? -42.295 -9.530 -39.915 1.00 46.99 109 LYS A C 1
ATOM 831 O O . LYS A 1 112 ? -43.461 -9.477 -39.531 1.00 46.61 109 LYS A O 1
ATOM 837 N N . LEU A 1 113 ? -41.328 -10.079 -39.196 1.00 43.48 110 LEU A N 1
ATOM 838 C CA . LEU A 1 113 ? -41.588 -10.635 -37.880 1.00 45.71 110 LEU A CA 1
ATOM 839 C C . LEU A 1 113 ? -42.142 -9.553 -36.954 1.00 42.40 110 LEU A C 1
ATOM 840 O O . LEU A 1 113 ? -43.148 -9.756 -36.281 1.00 39.80 110 LEU A O 1
ATOM 845 N N . ALA A 1 114 ? -41.487 -8.395 -36.928 1.00 35.50 111 ALA A N 1
ATOM 846 C CA . ALA A 1 114 ? -41.963 -7.282 -36.104 1.00 41.18 111 ALA A CA 1
ATOM 847 C C . ALA A 1 114 ? -43.386 -6.869 -36.473 1.00 43.67 111 ALA A C 1
ATOM 848 O O . ALA A 1 114 ? -44.221 -6.567 -35.599 1.00 38.16 111 ALA A O 1
ATOM 850 N N . HIS A 1 115 ? -43.659 -6.830 -37.771 1.00 42.76 112 HIS A N 1
ATOM 851 C CA . HIS A 1 115 ? -44.970 -6.406 -38.225 1.00 41.42 112 HIS A CA 1
ATOM 852 C C . HIS A 1 115 ? -46.027 -7.391 -37.762 1.00 45.57 112 HIS A C 1
ATOM 853 O O . HIS A 1 115 ? -47.115 -6.990 -37.319 1.00 46.22 112 HIS A O 1
ATOM 860 N N . VAL A 1 116 ? -45.704 -8.680 -37.851 1.00 46.10 113 VAL A N 1
ATOM 861 C CA . VAL A 1 116 ? -46.653 -9.714 -37.442 1.00 47.98 113 VAL A CA 1
ATOM 862 C C . VAL A 1 116 ? -46.920 -9.617 -35.956 1.00 47.08 113 VAL A C 1
ATOM 863 O O . VAL A 1 116 ? -48.070 -9.701 -35.532 1.00 44.00 113 VAL A O 1
ATOM 867 N N . ALA A 1 117 ? -45.860 -9.451 -35.162 1.00 40.12 114 ALA A N 1
ATOM 868 C CA . ALA A 1 117 ? -46.041 -9.343 -33.719 1.00 42.31 114 ALA A CA 1
ATOM 869 C C . ALA A 1 117 ? -46.967 -8.176 -33.428 1.00 44.54 114 ALA A C 1
ATOM 870 O O . ALA A 1 117 ? -47.893 -8.270 -32.620 1.00 50.45 114 ALA A O 1
ATOM 872 N N . PHE A 1 118 ? -46.738 -7.074 -34.120 1.00 47.11 115 PHE A N 1
ATOM 873 C CA . PHE A 1 118 ? -47.533 -5.895 -33.858 1.00 48.09 115 PHE A CA 1
ATOM 874 C C . PHE A 1 118 ? -48.999 -6.067 -34.269 1.00 54.91 115 PHE A C 1
ATOM 875 O O . PHE A 1 118 ? -49.911 -5.819 -33.478 1.00 57.49 115 PHE A O 1
ATOM 883 N N . THR A 1 119 ? -49.223 -6.480 -35.511 1.00 54.41 116 THR A N 1
ATOM 884 C CA . THR A 1 119 ? -50.576 -6.551 -36.039 1.00 57.84 116 THR A CA 1
ATOM 885 C C . THR A 1 119 ? -51.387 -7.592 -35.285 1.00 57.23 116 THR A C 1
ATOM 886 O O . THR A 1 119 ? -52.616 -7.617 -35.367 1.00 55.91 116 THR A O 1
ATOM 890 N N . SER A 1 120 ? -50.708 -8.448 -34.539 1.00 51.04 117 SER A N 1
ATOM 891 C CA . SER A 1 120 ? -51.429 -9.424 -33.738 1.00 52.38 117 SER A CA 1
ATOM 892 C C . SER A 1 120 ? -51.462 -9.023 -32.260 1.00 49.57 117 SER A C 1
ATOM 893 O O . SER A 1 120 ? -51.882 -9.800 -31.403 1.00 52.66 117 SER A O 1
ATOM 896 N N . GLN A 1 121 ? -51.021 -7.799 -31.982 1.00 43.59 118 GLN A N 1
ATOM 897 C CA . GLN A 1 121 ? -50.984 -7.249 -30.622 1.00 52.32 118 GLN A CA 1
ATOM 898 C C . GLN A 1 121 ? -50.125 -8.034 -29.622 1.00 53.77 118 GLN A C 1
ATOM 899 O O . GLN A 1 121 ? -50.356 -7.975 -28.409 1.00 52.92 118 GLN A O 1
ATOM 905 N N . ASP A 1 122 ? -49.120 -8.742 -30.135 1.00 49.30 119 ASP A N 1
ATOM 906 C CA . ASP A 1 122 ? -48.121 -9.381 -29.285 1.00 48.10 119 ASP A CA 1
ATOM 907 C C . ASP A 1 122 ? -47.022 -8.360 -28.997 1.00 42.14 119 ASP A C 1
ATOM 908 O O . ASP A 1 122 ? -45.954 -8.366 -29.605 1.00 41.39 119 ASP A O 1
ATOM 913 N N . TYR A 1 123 ? -47.311 -7.471 -28.063 1.00 40.78 120 TYR A N 1
ATOM 914 C CA . TYR A 1 123 ? -46.408 -6.381 -27.749 1.00 45.20 120 TYR A CA 1
ATOM 915 C C . TYR A 1 123 ? -45.132 -6.889 -27.078 1.00 47.18 120 TYR A C 1
ATOM 916 O O . TYR A 1 123 ? -44.076 -6.273 -27.188 1.00 45.74 120 TYR A O 1
ATOM 925 N N . SER A 1 124 ? -45.226 -8.026 -26.401 1.00 42.87 121 SER A N 1
ATOM 926 C CA . SER A 1 124 ? -44.045 -8.604 -25.776 1.00 49.52 121 SER A CA 1
ATOM 927 C C . SER A 1 124 ? -43.044 -9.046 -26.842 1.00 39.51 121 SER A C 1
ATOM 928 O O . SER A 1 124 ? -41.860 -8.749 -26.770 1.00 42.72 121 SER A O 1
ATOM 931 N N . THR A 1 125 ? -43.529 -9.760 -27.843 1.00 44.89 122 THR A N 1
ATOM 932 C CA . THR A 1 125 ? -42.645 -10.204 -28.906 1.00 40.73 122 THR A CA 1
ATOM 933 C C . THR A 1 125 ? -42.175 -9.008 -29.715 1.00 38.52 122 THR A C 1
ATOM 934 O O . THR A 1 125 ? -41.007 -8.945 -30.102 1.00 35.82 122 THR A O 1
ATOM 938 N N . PHE A 1 126 ? -43.075 -8.051 -29.956 1.00 39.76 123 PHE A N 1
ATOM 939 C CA . PHE A 1 126 ? -42.674 -6.822 -30.648 1.00 38.13 123 PHE A CA 1
ATOM 940 C C . PHE A 1 126 ? -41.550 -6.135 -29.883 1.00 41.44 123 PHE A C 1
ATOM 941 O O . PHE A 1 126 ? -40.534 -5.725 -30.456 1.00 44.44 123 PHE A O 1
ATOM 949 N N . ASN A 1 127 ? -41.742 -5.996 -28.578 1.00 42.95 124 ASN A N 1
ATOM 950 C CA . ASN A 1 127 ? -40.711 -5.413 -27.729 1.00 46.97 124 ASN A CA 1
ATOM 951 C C . ASN A 1 127 ? -39.408 -6.223 -27.848 1.00 46.48 124 ASN A C 1
ATOM 952 O O . ASN A 1 127 ? -38.324 -5.671 -28.062 1.00 42.38 124 ASN A O 1
ATOM 957 N N . PHE A 1 128 ? -39.520 -7.543 -27.753 1.00 39.35 125 PHE A N 1
ATOM 958 C CA . PHE A 1 128 ? -38.333 -8.390 -27.876 1.00 42.63 125 PHE A CA 1
ATOM 959 C C . PHE A 1 128 ? -37.560 -8.175 -29.189 1.00 42.27 125 PHE A C 1
ATOM 960 O O . PHE A 1 128 ? -36.333 -8.116 -29.199 1.00 41.73 125 PHE A O 1
ATOM 968 N N . LEU A 1 129 ? -38.275 -8.064 -30.302 1.00 41.39 126 LEU A N 1
ATOM 969 C CA . LEU A 1 129 ? -37.617 -7.965 -31.611 1.00 42.54 126 LEU A CA 1
ATOM 970 C C . LEU A 1 129 ? -36.870 -6.643 -31.847 1.00 45.65 126 LEU A C 1
ATOM 971 O O . LEU A 1 129 ? -36.064 -6.530 -32.779 1.00 46.95 126 LEU A O 1
ATOM 976 N N . GLN A 1 130 ? -37.150 -5.638 -31.021 1.00 48.38 127 GLN A N 1
ATOM 977 C CA . GLN A 1 130 ? -36.480 -4.346 -31.177 1.00 47.20 127 GLN A CA 1
ATOM 978 C C . GLN A 1 130 ? -34.959 -4.496 -31.168 1.00 48.66 127 GLN A C 1
ATOM 979 O O . GLN A 1 130 ? -34.264 -3.835 -31.935 1.00 46.75 127 GLN A O 1
ATOM 985 N N . TRP A 1 131 ? -34.440 -5.393 -30.332 1.00 55.87 128 TRP A N 1
ATOM 986 C CA . TRP A 1 131 ? -32.998 -5.665 -30.319 1.00 58.76 128 TRP A CA 1
ATOM 987 C C . TRP A 1 131 ? -32.465 -6.051 -31.706 1.00 53.81 128 TRP A C 1
ATOM 988 O O . TRP A 1 131 ? -31.446 -5.533 -32.161 1.00 48.66 128 TRP A O 1
ATOM 999 N N . TYR A 1 132 ? -33.161 -6.971 -32.365 1.00 42.31 129 TYR A N 1
ATOM 1000 C CA . TYR A 1 132 ? -32.812 -7.402 -33.717 1.00 35.12 129 TYR A CA 1
ATOM 1001 C C . TYR A 1 132 ? -32.980 -6.304 -34.745 1.00 39.33 129 TYR A C 1
ATOM 1002 O O . TYR A 1 132 ? -32.152 -6.154 -35.628 1.00 44.39 129 TYR A O 1
ATOM 1011 N N . VAL A 1 133 ? -34.078 -5.566 -34.653 1.00 39.02 130 VAL A N 1
ATOM 1012 C CA . VAL A 1 133 ? -34.288 -4.433 -35.541 1.00 44.74 130 VAL A CA 1
ATOM 1013 C C . VAL A 1 133 ? -33.070 -3.509 -35.503 1.00 49.08 130 VAL A C 1
ATOM 1014 O O . VAL A 1 133 ? -32.524 -3.131 -36.541 1.00 50.04 130 VAL A O 1
ATOM 1018 N N . ALA A 1 134 ? -32.651 -3.156 -34.292 1.00 51.24 131 ALA A N 1
ATOM 1019 C CA . ALA A 1 134 ? -31.486 -2.304 -34.087 1.00 52.47 131 ALA A CA 1
ATOM 1020 C C . ALA A 1 134 ? -30.204 -2.965 -34.590 1.00 50.43 131 ALA A C 1
ATOM 1021 O O . ALA A 1 134 ? -29.378 -2.325 -35.233 1.00 52.80 131 ALA A O 1
ATOM 1023 N N . GLU A 1 135 ? -30.042 -4.253 -34.305 1.00 51.41 132 GLU A N 1
ATOM 1024 C CA . GLU A 1 135 ? -28.820 -4.957 -34.676 1.00 49.70 132 GLU A CA 1
ATOM 1025 C C . GLU A 1 135 ? -28.637 -5.019 -36.206 1.00 51.53 132 GLU A C 1
ATOM 1026 O O . GLU A 1 135 ? -27.543 -4.748 -36.725 1.00 45.43 132 GLU A O 1
ATOM 1032 N N . GLN A 1 136 ? -29.709 -5.338 -36.933 1.00 49.60 133 GLN A N 1
ATOM 1033 C CA . GLN A 1 136 ? -29.649 -5.367 -38.401 1.00 55.70 133 GLN A CA 1
ATOM 1034 C C . GLN A 1 136 ? -29.348 -3.986 -39.010 1.00 58.35 133 GLN A C 1
ATOM 1035 O O . GLN A 1 136 ? -28.829 -3.885 -40.128 1.00 53.09 133 GLN A O 1
ATOM 1041 N N . HIS A 1 137 ? -29.681 -2.923 -38.283 1.00 59.14 134 HIS A N 1
ATOM 1042 C CA . HIS A 1 137 ? -29.318 -1.582 -38.729 1.00 64.48 134 HIS A CA 1
ATOM 1043 C C . HIS A 1 137 ? -27.796 -1.461 -38.823 1.00 60.83 134 HIS A C 1
ATOM 1044 O O . HIS A 1 137 ? -27.259 -0.951 -39.810 1.00 60.13 134 HIS A O 1
ATOM 1051 N N . GLU A 1 138 ? -27.112 -1.920 -37.779 1.00 54.15 135 GLU A N 1
ATOM 1052 C CA . GLU A 1 138 ? -25.657 -1.889 -37.737 1.00 53.83 135 GLU A CA 1
ATOM 1053 C C . GLU A 1 138 ? -25.077 -2.744 -38.867 1.00 54.11 135 GLU A C 1
ATOM 1054 O O . GLU A 1 138 ? -24.155 -2.321 -39.564 1.00 49.94 135 GLU A O 1
ATOM 1060 N N . GLU A 1 139 ? -25.638 -3.939 -39.055 1.00 46.69 136 GLU A N 1
ATOM 1061 C CA . GLU A 1 139 ? -25.111 -4.902 -40.025 1.00 55.67 136 GLU A CA 1
ATOM 1062 C C . GLU A 1 139 ? -24.980 -4.347 -41.438 1.00 57.32 136 GLU A C 1
ATOM 1063 O O . GLU A 1 139 ? -24.002 -4.614 -42.125 1.00 60.30 136 GLU A O 1
ATOM 1069 N N . GLU A 1 140 ? -25.971 -3.588 -41.881 1.00 61.57 137 GLU A N 1
ATOM 1070 C CA . GLU A 1 140 ? -26.027 -3.211 -43.284 1.00 66.85 137 GLU A CA 1
ATOM 1071 C C . GLU A 1 140 ? -25.011 -2.118 -43.592 1.00 63.65 137 GLU A C 1
ATOM 1072 O O . GLU A 1 140 ? -24.432 -2.083 -44.674 1.00 62.50 137 GLU A O 1
ATOM 1078 N N . LYS A 1 141 ? -24.802 -1.225 -42.630 1.00 59.34 138 LYS A N 1
ATOM 1079 C CA . LYS A 1 141 ? -23.747 -0.224 -42.718 1.00 59.17 138 LYS A CA 1
ATOM 1080 C C . LYS A 1 141 ? -22.389 -0.938 -42.855 1.00 55.35 138 LYS A C 1
ATOM 1081 O O . LYS A 1 141 ? -21.561 -0.589 -43.696 1.00 50.06 138 LYS A O 1
ATOM 1087 N N . LEU A 1 142 ? -22.187 -1.962 -42.036 1.00 50.83 139 LEU A N 1
ATOM 1088 C CA . LEU A 1 142 ? -20.920 -2.675 -41.994 1.00 43.32 139 LEU A CA 1
ATOM 1089 C C . LEU A 1 142 ? -20.630 -3.352 -43.334 1.00 42.86 139 LEU A C 1
ATOM 1090 O O . LEU A 1 142 ? -19.549 -3.196 -43.907 1.00 39.83 139 LEU A O 1
ATOM 1095 N N . PHE A 1 143 ? -21.608 -4.088 -43.847 1.00 39.03 140 PHE A N 1
ATOM 1096 C CA . PHE A 1 143 ? -21.395 -4.862 -45.059 1.00 37.69 140 PHE A CA 1
ATOM 1097 C C . PHE A 1 143 ? -21.384 -4.035 -46.330 1.00 41.93 140 PHE A C 1
ATOM 1098 O O . PHE A 1 143 ? -20.644 -4.345 -47.256 1.00 42.84 140 PHE A O 1
ATOM 1106 N N . LYS A 1 144 ? -22.161 -2.953 -46.356 1.00 44.49 141 LYS A N 1
ATOM 1107 C CA . LYS A 1 144 ? -22.108 -2.015 -47.474 1.00 45.60 141 LYS A CA 1
ATOM 1108 C C . LYS A 1 144 ? -20.724 -1.359 -47.561 1.00 51.06 141 LYS A C 1
ATOM 1109 O O . LYS A 1 144 ? -20.180 -1.178 -48.653 1.00 54.51 141 LYS A O 1
ATOM 1115 N N . GLY A 1 145 ? -20.162 -1.005 -46.405 1.00 47.64 142 GLY A N 1
ATOM 1116 C CA . GLY A 1 145 ? -18.836 -0.415 -46.346 1.00 43.86 142 GLY A CA 1
ATOM 1117 C C . GLY A 1 145 ? -17.794 -1.352 -46.948 1.00 42.85 142 GLY A C 1
ATOM 1118 O O . GLY A 1 145 ? -16.880 -0.925 -47.637 1.00 42.04 142 GLY A O 1
ATOM 1119 N N . ILE A 1 146 ? -17.945 -2.647 -46.714 1.00 40.64 143 ILE A N 1
ATOM 1120 C CA . ILE A 1 146 ? -17.021 -3.597 -47.326 1.00 39.98 143 ILE A CA 1
ATOM 1121 C C . ILE A 1 146 ? -17.163 -3.579 -48.850 1.00 39.48 143 ILE A C 1
ATOM 1122 O O . ILE A 1 146 ? -16.167 -3.573 -49.567 1.00 39.53 143 ILE A O 1
ATOM 1127 N N . LEU A 1 147 ? -18.397 -3.527 -49.345 1.00 40.06 144 LEU A N 1
ATOM 1128 C CA . LEU A 1 147 ? -18.615 -3.466 -50.787 1.00 43.57 144 LEU A CA 1
ATOM 1129 C C . LEU A 1 147 ? -18.079 -2.153 -51.368 1.00 44.42 144 LEU A C 1
ATOM 1130 O O . LEU A 1 147 ? -17.526 -2.134 -52.478 1.00 40.33 144 LEU A O 1
ATOM 1135 N N . ASP A 1 148 ? -18.244 -1.064 -50.616 1.00 38.04 145 ASP A N 1
ATOM 1136 C CA . ASP A 1 148 ? -17.681 0.227 -51.015 1.00 39.25 145 ASP A CA 1
ATOM 1137 C C . ASP A 1 148 ? -16.153 0.157 -51.144 1.00 37.45 145 ASP A C 1
ATOM 1138 O O . ASP A 1 148 ? -15.584 0.734 -52.063 1.00 39.40 145 ASP A O 1
ATOM 1143 N N . LYS A 1 149 ? -15.488 -0.543 -50.228 1.00 42.74 146 LYS A N 1
ATOM 1144 C CA . LYS A 1 149 ? -14.042 -0.749 -50.349 1.00 43.65 146 LYS A CA 1
ATOM 1145 C C . LYS A 1 149 ? -13.673 -1.444 -51.657 1.00 43.12 146 LYS A C 1
ATOM 1146 O O . LYS A 1 149 ? -12.800 -0.986 -52.397 1.00 36.91 146 LYS A O 1
ATOM 1152 N N . LEU A 1 150 ? -14.319 -2.581 -51.911 1.00 39.87 147 LEU A N 1
ATOM 1153 C CA . LEU A 1 150 ? -14.093 -3.353 -53.132 1.00 35.97 147 LEU A CA 1
ATOM 1154 C C . LEU A 1 150 ? -14.305 -2.505 -54.366 1.00 41.81 147 LEU A C 1
ATOM 1155 O O . LEU A 1 150 ? -13.594 -2.636 -55.359 1.00 42.17 147 LEU A O 1
ATOM 1160 N N . GLU A 1 151 ? -15.319 -1.652 -54.297 1.00 44.21 148 GLU A N 1
ATOM 1161 C CA . GLU A 1 151 ? -15.658 -0.763 -55.390 1.00 50.11 148 GLU A CA 1
ATOM 1162 C C . GLU A 1 151 ? -14.545 0.266 -55.580 1.00 46.23 148 GLU A C 1
ATOM 1163 O O . GLU A 1 151 ? -14.160 0.595 -56.709 1.00 41.99 148 GLU A O 1
ATOM 1169 N N . LEU A 1 152 ? -14.023 0.762 -54.465 1.00 48.37 149 LEU A N 1
ATOM 1170 C CA . LEU A 1 152 ? -12.995 1.801 -54.493 1.00 46.00 149 LEU A CA 1
ATOM 1171 C C . LEU A 1 152 ? -11.662 1.278 -55.036 1.00 41.33 149 LEU A C 1
ATOM 1172 O O . LEU A 1 152 ? -11.111 1.830 -55.985 1.00 41.45 149 LEU A O 1
ATOM 1177 N N . VAL A 1 153 ? -11.148 0.209 -54.441 1.00 39.36 150 VAL A N 1
ATOM 1178 C CA . VAL A 1 153 ? -9.799 -0.258 -54.768 1.00 45.76 150 VAL A CA 1
ATOM 1179 C C . VAL A 1 153 ? -9.758 -1.330 -55.857 1.00 49.92 150 VAL A C 1
ATOM 1180 O O . VAL A 1 153 ? -8.698 -1.640 -56.384 1.00 53.60 150 VAL A O 1
ATOM 1184 N N . GLY A 1 154 ? -10.913 -1.892 -56.194 1.00 48.65 151 GLY A N 1
ATOM 1185 C CA . GLY A 1 154 ? -10.976 -2.939 -57.198 1.00 44.95 151 GLY A CA 1
ATOM 1186 C C . GLY A 1 154 ? -10.783 -4.331 -56.621 1.00 43.03 151 GLY A C 1
ATOM 1187 O O . GLY A 1 154 ? -10.770 -4.534 -55.401 1.00 41.66 151 GLY A O 1
ATOM 1188 N N . GLU A 1 155 ? -10.635 -5.306 -57.507 1.00 40.99 152 GLU A N 1
ATOM 1189 C CA . GLU A 1 155 ? -10.552 -6.694 -57.079 1.00 40.16 152 GLU A CA 1
ATOM 1190 C C . GLU A 1 155 ? -9.338 -7.427 -57.629 1.00 39.95 152 GLU A C 1
ATOM 1191 O O . GLU A 1 155 ? -9.300 -8.651 -57.643 1.00 40.92 152 GLU A O 1
ATOM 1197 N N . ASP A 1 156 ? -8.326 -6.668 -58.043 1.00 42.40 153 ASP A N 1
ATOM 1198 C CA . ASP A 1 156 ? -7.026 -7.247 -58.377 1.00 45.05 153 ASP A CA 1
ATOM 1199 C C . ASP A 1 156 ? -6.336 -7.758 -57.095 1.00 45.77 153 ASP A C 1
ATOM 1200 O O . ASP A 1 156 ? -6.715 -7.375 -55.986 1.00 38.01 153 ASP A O 1
ATOM 1205 N N . GLY A 1 157 ? -5.311 -8.596 -57.245 1.00 41.55 154 GLY A N 1
ATOM 1206 C CA . GLY A 1 157 ? -4.639 -9.201 -56.097 1.00 43.55 154 GLY A CA 1
ATOM 1207 C C . GLY A 1 157 ? -4.143 -8.240 -55.017 1.00 38.93 154 GLY A C 1
ATOM 1208 O O . GLY A 1 157 ? -4.324 -8.469 -53.824 1.00 34.05 154 GLY A O 1
ATOM 1209 N N . LYS A 1 158 ? -3.502 -7.162 -55.437 1.00 34.74 155 LYS A N 1
ATOM 1210 C CA . LYS A 1 158 ? -3.089 -6.103 -54.516 1.00 41.60 155 LYS A CA 1
ATOM 1211 C C . LYS A 1 158 ? -4.245 -5.471 -53.741 1.00 38.80 155 LYS A C 1
ATOM 1212 O O . LYS A 1 158 ? -4.158 -5.291 -52.531 1.00 40.88 155 LYS A O 1
ATOM 1218 N N . ALA A 1 159 ? -5.313 -5.110 -54.449 1.00 35.69 156 ALA A N 1
ATOM 1219 C CA . ALA A 1 159 ? -6.526 -4.611 -53.801 1.00 35.49 156 ALA A CA 1
ATOM 1220 C C . ALA A 1 159 ? -7.038 -5.596 -52.735 1.00 36.22 156 ALA A C 1
ATOM 1221 O O . ALA A 1 159 ? -7.313 -5.218 -51.595 1.00 35.96 156 ALA A O 1
ATOM 1223 N N . LEU A 1 160 ? -7.160 -6.868 -53.098 1.00 33.51 157 LEU A N 1
ATOM 1224 C CA . LEU A 1 160 ? -7.680 -7.844 -52.149 1.00 35.71 157 LEU A CA 1
ATOM 1225 C C . LEU A 1 160 ? -6.726 -8.038 -50.971 1.00 37.01 157 LEU A C 1
ATOM 1226 O O . LEU A 1 160 ? -7.151 -8.329 -49.855 1.00 36.90 157 LEU A O 1
ATOM 1231 N N . PHE A 1 161 ? -5.436 -7.863 -51.220 1.00 35.75 158 PHE A N 1
ATOM 1232 C CA . PHE A 1 161 ? -4.439 -8.008 -50.174 1.00 36.32 158 PHE A CA 1
ATOM 1233 C C . PHE A 1 161 ? -4.695 -6.947 -49.091 1.00 31.92 158 PHE A C 1
ATOM 1234 O O . PHE A 1 161 ? -4.703 -7.240 -47.892 1.00 31.93 158 PHE A O 1
ATOM 1242 N N . PHE A 1 162 ? -4.908 -5.714 -49.527 1.00 31.48 159 PHE A N 1
ATOM 1243 C CA . PHE A 1 162 ? -5.192 -4.624 -48.593 1.00 38.43 159 PHE A CA 1
ATOM 1244 C C . PHE A 1 162 ? -6.590 -4.707 -47.944 1.00 39.72 159 PHE A C 1
ATOM 1245 O O . PHE A 1 162 ? -6.759 -4.420 -46.762 1.00 38.49 159 PHE A O 1
ATOM 1253 N N . ILE A 1 163 ? -7.583 -5.118 -48.717 1.00 35.09 160 ILE A N 1
ATOM 1254 C CA . ILE A 1 163 ? -8.919 -5.302 -48.170 1.00 35.30 160 ILE A CA 1
ATOM 1255 C C . ILE A 1 163 ? -8.889 -6.383 -47.101 1.00 33.70 160 ILE A C 1
ATOM 1256 O O . ILE A 1 163 ? -9.491 -6.249 -46.037 1.00 35.35 160 ILE A O 1
ATOM 1261 N N . ASP A 1 164 ? -8.149 -7.448 -47.367 1.00 37.26 161 ASP A N 1
ATOM 1262 C CA . ASP A 1 164 ? -8.053 -8.538 -46.408 1.00 29.19 161 ASP A CA 1
ATOM 1263 C C . ASP A 1 164 ? -7.498 -8.098 -45.059 1.00 34.47 161 ASP A C 1
ATOM 1264 O O . ASP A 1 164 ? -7.949 -8.568 -44.026 1.00 35.98 161 ASP A O 1
ATOM 1269 N N . LYS A 1 165 ? -6.524 -7.189 -45.081 1.00 37.64 162 LYS A N 1
ATOM 1270 C CA . LYS A 1 165 ? -6.009 -6.571 -43.857 1.00 38.30 162 LYS A CA 1
ATOM 1271 C C . LYS A 1 165 ? -7.059 -5.733 -43.113 1.00 38.99 162 LYS A C 1
ATOM 1272 O O . LYS A 1 165 ? -7.151 -5.818 -41.890 1.00 38.42 162 LYS A O 1
ATOM 1278 N N . ASP A 1 166 ? -7.838 -4.922 -43.835 1.00 35.65 163 ASP A N 1
ATOM 1279 C CA . ASP A 1 166 ? -8.938 -4.186 -43.199 1.00 35.79 163 ASP A CA 1
ATOM 1280 C C . ASP A 1 166 ? -9.958 -5.161 -42.564 1.00 42.04 163 ASP A C 1
ATOM 1281 O O . ASP A 1 166 ? -10.475 -4.911 -41.476 1.00 39.60 163 ASP A O 1
ATOM 1286 N N . LEU A 1 167 ? -10.242 -6.279 -43.225 1.00 38.35 164 LEU A N 1
ATOM 1287 C CA . LEU A 1 167 ? -11.179 -7.238 -42.635 1.00 35.59 164 LEU A CA 1
ATOM 1288 C C . LEU A 1 167 ? -10.585 -7.852 -41.370 1.00 40.52 164 LEU A C 1
ATOM 1289 O O . LEU A 1 167 ? -11.291 -8.037 -40.387 1.00 41.08 164 LEU A O 1
ATOM 1294 N N . ALA A 1 168 ? -9.285 -8.155 -41.394 1.00 36.38 165 ALA A N 1
ATOM 1295 C CA . ALA A 1 168 ? -8.618 -8.650 -40.195 1.00 38.66 165 ALA A CA 1
ATOM 1296 C C . ALA A 1 168 ? -8.832 -7.658 -39.040 1.00 45.33 165 ALA A C 1
ATOM 1297 O O . ALA A 1 168 ? -9.137 -8.059 -37.917 1.00 44.20 165 ALA A O 1
ATOM 1299 N N . ALA A 1 169 ? -8.706 -6.362 -39.326 1.00 44.42 166 ALA A N 1
ATOM 1300 C CA . ALA A 1 169 ? -8.875 -5.334 -38.292 1.00 46.32 166 ALA A CA 1
ATOM 1301 C C . ALA A 1 169 ? -10.318 -5.230 -37.780 1.00 48.60 166 ALA A C 1
ATOM 1302 O O . ALA A 1 169 ? -10.549 -5.105 -36.577 1.00 50.98 166 ALA A O 1
ATOM 1304 N N . LEU A 1 170 ? -11.284 -5.270 -38.692 1.00 41.73 167 LEU A N 1
ATOM 1305 C CA . LEU A 1 170 ? -12.696 -5.258 -38.306 1.00 48.05 167 LEU A CA 1
ATOM 1306 C C . LEU A 1 170 ? -13.042 -6.404 -37.364 1.00 49.43 167 LEU A C 1
ATOM 1307 O O . LEU A 1 170 ? -13.928 -6.268 -36.521 1.00 49.57 167 LEU A O 1
ATOM 1312 N N . ALA A 1 171 ? -12.356 -7.533 -37.526 1.00 48.93 168 ALA A N 1
ATOM 1313 C CA . ALA A 1 17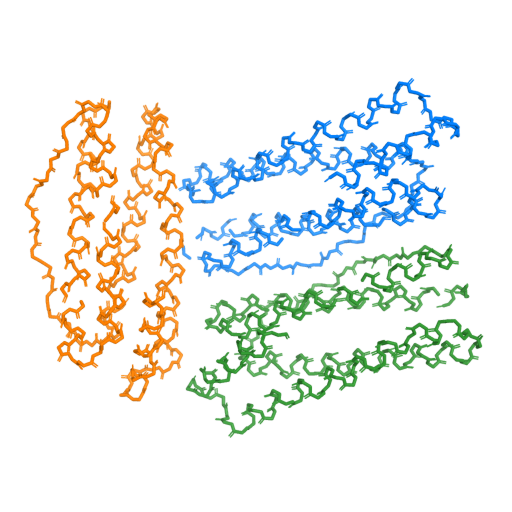1 ? -12.617 -8.706 -36.709 1.00 53.36 168 ALA A CA 1
ATOM 1314 C C . ALA A 1 171 ? -12.213 -8.459 -35.257 1.00 69.70 168 ALA A C 1
ATOM 1315 O O . ALA A 1 171 ? -13.005 -8.699 -34.343 1.00 80.80 168 ALA A O 1
ATOM 1317 N N . LYS A 1 172 ? -10.989 -7.979 -35.050 1.00 74.99 169 LYS A N 1
ATOM 1318 C CA . LYS A 1 172 ? -10.475 -7.719 -33.705 1.00 79.85 169 LYS A CA 1
ATOM 1319 C C . LYS A 1 172 ? -11.358 -6.715 -32.966 1.00 90.55 169 LYS A C 1
ATOM 1320 O O . LYS A 1 172 ? -11.457 -6.743 -31.737 1.00 90.35 169 LYS A O 1
ATOM 1326 N N . LYS A 1 173 ? -12.002 -5.835 -33.727 1.00 99.65 170 LYS A N 1
ATOM 1327 C CA . LYS A 1 173 ? -12.848 -4.789 -33.164 1.00 104.95 170 LYS A CA 1
ATOM 1328 C C . LYS A 1 173 ? -14.116 -5.374 -32.546 1.00 105.38 170 LYS A C 1
ATOM 1329 O O . LYS A 1 173 ? -14.242 -5.453 -31.323 1.00 106.49 170 LYS A O 1
ATOM 1343 N N . LEU B 1 11 ? -51.576 13.750 -21.643 1.00 76.24 8 LEU B N 1
ATOM 1344 C CA . LEU B 1 11 ? -52.358 12.514 -21.621 1.00 65.28 8 LEU B CA 1
ATOM 1345 C C . LEU B 1 11 ? -53.842 12.791 -21.821 1.00 62.09 8 LEU B C 1
ATOM 1346 O O . LEU B 1 11 ? -54.400 13.703 -21.212 1.00 62.79 8 LEU B O 1
ATOM 1351 N N . SER B 1 12 ? -54.483 11.985 -22.654 1.00 57.94 9 SER B N 1
ATOM 1352 C CA . SER B 1 12 ? -55.917 12.094 -22.840 1.00 61.52 9 SER B CA 1
ATOM 1353 C C . SER B 1 12 ? -56.659 11.825 -21.530 1.00 65.01 9 SER B C 1
ATOM 1354 O O . SER B 1 12 ? -56.204 11.050 -20.683 1.00 64.01 9 SER B O 1
ATOM 1357 N N . GLN B 1 13 ? -57.803 12.473 -21.370 1.00 64.60 10 GLN B N 1
ATOM 1358 C CA . GLN B 1 13 ? -58.648 12.244 -20.212 1.00 70.54 10 GLN B CA 1
ATOM 1359 C C . GLN B 1 13 ? -58.842 10.748 -20.000 1.00 60.89 10 GLN B C 1
ATOM 1360 O O . GLN B 1 13 ? -58.769 10.251 -18.875 1.00 60.99 10 GLN B O 1
ATOM 1366 N N . ALA B 1 14 ? -59.075 10.026 -21.089 1.00 57.54 11 ALA B N 1
ATOM 1367 C CA . ALA B 1 14 ? -59.322 8.589 -21.006 1.00 54.78 11 ALA B CA 1
ATOM 1368 C C . ALA B 1 14 ? -58.088 7.797 -20.586 1.00 50.80 11 ALA B C 1
ATOM 1369 O O . ALA B 1 14 ? -58.199 6.810 -19.861 1.00 46.34 11 ALA B O 1
ATOM 1379 N N . VAL B 1 16 ? -55.579 8.879 -18.771 1.00 45.45 13 VAL B N 1
ATOM 1380 C CA . VAL B 1 16 ? -55.397 9.124 -17.350 1.00 44.17 13 VAL B CA 1
ATOM 1381 C C . VAL B 1 16 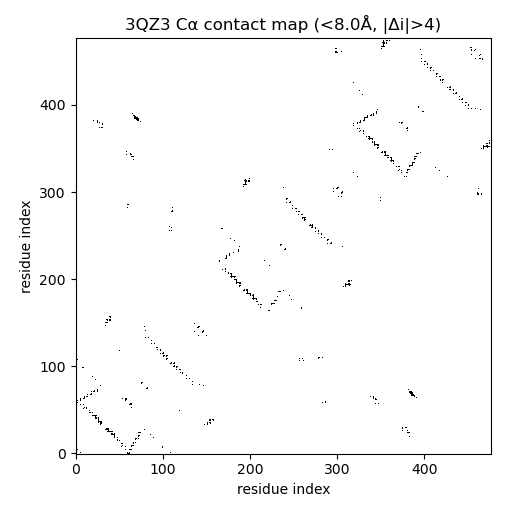? -56.239 8.132 -16.547 1.00 51.06 13 VAL B C 1
ATOM 1382 O O . VAL B 1 16 ? -55.754 7.513 -15.591 1.00 47.19 13 VAL B O 1
ATOM 1386 N N . GLU B 1 17 ? -57.496 7.963 -16.954 1.00 51.24 14 GLU B N 1
ATOM 1387 C CA . GLU B 1 17 ? -58.372 6.995 -16.303 1.00 52.52 14 GLU B CA 1
ATOM 1388 C C . GLU B 1 17 ? -57.859 5.556 -16.429 1.00 48.07 14 GLU B C 1
ATOM 1389 O O . GLU B 1 17 ? -57.924 4.785 -15.471 1.00 43.69 14 GLU B O 1
ATOM 1395 N N . HIS B 1 18 ? -57.337 5.189 -17.595 1.00 46.53 15 HIS B N 1
ATOM 1396 C CA . HIS B 1 18 ? -56.792 3.841 -17.762 1.00 48.53 15 HIS B CA 1
ATOM 1397 C C . HIS B 1 18 ? -55.599 3.614 -16.833 1.00 45.09 15 HIS B C 1
ATOM 1398 O O . HIS B 1 18 ? -55.463 2.560 -16.203 1.00 45.84 15 HIS B O 1
ATOM 1405 N N . LEU B 1 19 ? -54.736 4.616 -16.754 1.00 46.47 16 LEU B N 1
ATOM 1406 C CA . LEU B 1 19 ? -53.527 4.509 -15.956 1.00 46.20 16 LEU B CA 1
ATOM 1407 C C . LEU B 1 19 ? -53.888 4.497 -14.482 1.00 45.09 16 LEU B C 1
ATOM 1408 O O . LEU B 1 19 ? -53.352 3.706 -13.714 1.00 42.57 16 LEU B O 1
ATOM 1413 N N . ASN B 1 20 ? -54.805 5.374 -14.091 1.00 40.18 17 ASN B N 1
ATOM 1414 C CA . ASN B 1 20 ? -55.271 5.397 -12.716 1.00 42.05 17 ASN B CA 1
ATOM 1415 C C . ASN B 1 20 ? -55.885 4.072 -12.293 1.00 44.49 17 ASN B C 1
ATOM 1416 O O . ASN B 1 20 ? -55.690 3.622 -11.162 1.00 45.69 17 ASN B O 1
ATOM 1421 N N . GLU B 1 21 ? -56.625 3.436 -13.196 1.00 41.64 18 GLU B N 1
ATOM 1422 C CA . GLU B 1 21 ? -57.206 2.144 -12.876 1.00 48.93 18 GLU B CA 1
ATOM 1423 C C . GLU B 1 21 ? -56.105 1.096 -12.694 1.00 47.63 18 GLU B C 1
ATOM 1424 O O . GLU B 1 21 ? -56.176 0.253 -11.796 1.00 43.44 18 GLU B O 1
ATOM 1430 N N . GLN B 1 22 ? -55.081 1.155 -13.540 1.00 46.79 19 GLN B N 1
ATOM 1431 C CA . GLN B 1 22 ? -53.963 0.221 -13.418 1.00 47.29 19 GLN B CA 1
ATOM 1432 C C . GLN B 1 22 ? -53.201 0.479 -12.118 1.00 43.39 19 GLN B C 1
ATOM 1433 O O . GLN B 1 22 ? -52.763 -0.454 -11.455 1.00 43.07 19 GLN B O 1
ATOM 1439 N N . ILE B 1 23 ? -53.048 1.747 -11.749 1.00 41.94 20 ILE B N 1
ATOM 1440 C CA . ILE B 1 23 ? -52.434 2.077 -10.464 1.00 38.34 20 ILE B CA 1
ATOM 1441 C C . ILE B 1 23 ? -53.189 1.360 -9.338 1.00 45.80 20 ILE B C 1
ATOM 1442 O O . ILE B 1 23 ? -52.579 0.719 -8.481 1.00 40.22 20 ILE B O 1
ATOM 1447 N N . ASN B 1 24 ? -54.518 1.444 -9.368 1.00 45.14 21 ASN B N 1
ATOM 1448 C CA . ASN B 1 24 ? -55.340 0.770 -8.373 1.00 47.39 21 ASN B CA 1
ATOM 1449 C C . ASN B 1 24 ? -55.183 -0.763 -8.408 1.00 47.68 21 ASN B C 1
ATOM 1450 O O . ASN B 1 24 ? -55.078 -1.394 -7.356 1.00 44.74 21 ASN B O 1
ATOM 1455 N N . LEU B 1 25 ? -55.169 -1.349 -9.607 1.00 43.42 22 LEU B N 1
ATOM 1456 C CA . LEU B 1 25 ? -54.990 -2.800 -9.755 1.00 46.10 22 LEU B CA 1
ATOM 1457 C C . LEU B 1 25 ? -53.649 -3.267 -9.170 1.00 47.45 22 LEU B C 1
ATOM 1458 O O . LEU B 1 25 ? -53.578 -4.285 -8.470 1.00 47.52 22 LEU B O 1
ATOM 1463 N N . GLU B 1 26 ? -52.588 -2.521 -9.471 1.00 42.91 23 GLU B N 1
ATOM 1464 C CA . GLU B 1 26 ? -51.262 -2.842 -8.971 1.00 43.75 23 GLU B CA 1
ATOM 1465 C C . GLU B 1 26 ? -51.221 -2.773 -7.447 1.00 46.49 23 GLU B C 1
ATOM 1466 O O . GLU B 1 26 ? -50.576 -3.589 -6.790 1.00 44.17 23 GLU B O 1
ATOM 1472 N N . PHE B 1 27 ? -51.905 -1.785 -6.887 1.00 44.32 24 PHE B N 1
ATOM 1473 C CA . PHE B 1 27 ? -51.958 -1.648 -5.446 1.00 43.54 24 PHE B CA 1
ATOM 1474 C C . PHE B 1 27 ? -52.639 -2.871 -4.840 1.00 44.45 24 PHE B C 1
ATOM 1475 O O . PHE B 1 27 ? -52.133 -3.479 -3.900 1.00 44.57 24 PHE B O 1
ATOM 1483 N N . PHE B 1 28 ? -53.803 -3.213 -5.373 1.00 38.74 25 PHE B N 1
ATOM 1484 C CA . PHE B 1 28 ? -54.516 -4.371 -4.875 1.00 44.73 25 PHE B CA 1
ATOM 1485 C C . PHE B 1 28 ? -53.678 -5.632 -5.054 1.00 45.34 25 PHE B C 1
ATOM 1486 O O . PHE B 1 28 ? -53.630 -6.478 -4.166 1.00 49.10 25 PHE B O 1
ATOM 1494 N N . SER B 1 29 ? -53.020 -5.755 -6.204 1.00 45.85 26 SER B N 1
ATOM 1495 C CA . SER B 1 29 ? -52.162 -6.914 -6.470 1.00 46.41 26 SER B CA 1
ATOM 1496 C C . SER B 1 29 ? -51.106 -7.045 -5.380 1.00 44.03 26 SER B C 1
ATOM 1497 O O . SER B 1 29 ? -50.848 -8.136 -4.881 1.00 43.07 26 SER B O 1
ATOM 1500 N N . SER B 1 30 ? -50.498 -5.920 -5.017 1.00 40.22 27 SER B N 1
ATOM 1501 C CA . SER B 1 30 ? -49.494 -5.911 -3.969 1.00 40.80 27 SER B CA 1
ATOM 1502 C C . SER B 1 30 ? -50.085 -6.432 -2.660 1.00 43.42 27 SER B C 1
ATOM 1503 O O . SER B 1 30 ? -49.520 -7.328 -2.034 1.00 42.35 27 SER B O 1
ATOM 1506 N N . ASN B 1 31 ? -51.233 -5.887 -2.266 1.00 37.49 28 ASN B N 1
ATOM 1507 C CA . ASN B 1 31 ? -51.910 -6.314 -1.040 1.00 39.48 28 ASN B CA 1
ATOM 1508 C C . ASN B 1 31 ? -52.340 -7.781 -1.069 1.00 45.78 28 ASN B C 1
ATOM 1509 O O . ASN B 1 31 ? -52.297 -8.480 -0.044 1.00 43.60 28 ASN B O 1
ATOM 1514 N N . LEU B 1 32 ? -52.770 -8.248 -2.238 1.00 40.79 29 LEU B N 1
ATOM 1515 C CA . LEU B 1 32 ? -53.125 -9.654 -2.389 1.00 37.97 29 LEU B CA 1
ATOM 1516 C C . LEU B 1 32 ? -51.914 -10.527 -2.042 1.00 39.51 29 LEU B C 1
ATOM 1517 O O . LEU B 1 32 ? -52.012 -11.446 -1.231 1.00 45.45 29 LEU B O 1
ATOM 1522 N N . TYR B 1 33 ? -50.763 -10.207 -2.629 1.00 42.34 30 TYR B N 1
ATOM 1523 C CA . TYR B 1 33 ? -49.542 -10.977 -2.380 1.00 44.28 30 TYR B CA 1
ATOM 1524 C C . TYR B 1 33 ? -49.077 -10.885 -0.922 1.00 43.76 30 TYR B C 1
ATOM 1525 O O . TYR B 1 33 ? -48.604 -11.873 -0.349 1.00 42.69 30 TYR B O 1
ATOM 1534 N N . LEU B 1 34 ? -49.215 -9.710 -0.316 1.00 42.54 31 LEU B N 1
ATOM 1535 C CA . LEU B 1 34 ? -48.905 -9.562 1.105 1.00 41.71 31 LEU B CA 1
ATOM 1536 C C . LEU B 1 34 ? -49.828 -10.428 1.973 1.00 41.34 31 LEU B C 1
ATOM 1537 O O . LEU B 1 34 ? -49.366 -11.108 2.900 1.00 42.44 31 LEU B O 1
ATOM 1542 N N . GLN B 1 35 ? -51.125 -10.409 1.671 1.00 40.36 32 GLN B N 1
ATOM 1543 C CA . GLN B 1 35 ? -52.086 -11.221 2.417 1.00 41.85 32 GLN B CA 1
ATOM 1544 C C . GLN B 1 35 ? -51.773 -12.706 2.272 1.00 43.82 32 GLN B C 1
ATOM 1545 O O . GLN B 1 35 ? -51.814 -13.454 3.248 1.00 46.15 32 GLN B O 1
ATOM 1559 N N . SER B 1 37 ? -48.884 -13.945 1.662 1.00 42.41 34 SER B N 1
ATOM 1560 C CA . SER B 1 37 ? -47.641 -14.254 2.364 1.00 44.00 34 SER B CA 1
ATOM 1561 C C . SER B 1 37 ? -47.959 -14.574 3.826 1.00 45.76 34 SER B C 1
ATOM 1562 O O . SER B 1 37 ? -47.329 -15.432 4.441 1.00 43.93 34 SER B O 1
ATOM 1565 N N . ALA B 1 38 ? -48.948 -13.877 4.374 1.00 43.34 35 ALA B N 1
ATOM 1566 C CA . ALA B 1 38 ? -49.347 -14.096 5.755 1.00 45.41 35 ALA B CA 1
ATOM 1567 C C . ALA B 1 38 ? -50.025 -15.457 5.928 1.00 40.13 35 ALA B C 1
ATOM 1568 O O . ALA B 1 38 ? -49.805 -16.141 6.922 1.00 41.36 35 ALA B O 1
ATOM 1570 N N . TRP B 1 39 ? -50.846 -15.854 4.965 1.00 43.91 36 TRP B N 1
ATOM 1571 C CA . TRP B 1 39 ? -51.420 -17.200 5.003 1.00 42.34 36 TRP B CA 1
ATOM 1572 C C . TRP B 1 39 ? -50.273 -18.203 5.060 1.00 44.41 36 TRP B C 1
ATOM 1573 O O . TRP B 1 39 ? -50.246 -19.095 5.918 1.00 43.76 36 TRP B O 1
ATOM 1584 N N . CYS B 1 40 ? -49.305 -18.031 4.161 1.00 43.24 37 CYS B N 1
ATOM 1585 C CA . CYS B 1 40 ? -48.161 -18.940 4.081 1.00 40.00 37 CYS B CA 1
ATOM 1586 C C . CYS B 1 40 ? -47.419 -19.075 5.412 1.00 42.05 37 CYS B C 1
ATOM 1587 O O . CYS B 1 40 ? -47.199 -20.171 5.908 1.00 41.88 37 CYS B O 1
ATOM 1590 N N . GLU B 1 41 ? -47.029 -17.948 5.981 1.00 37.51 38 GLU B N 1
ATOM 1591 C CA . GLU B 1 41 ? -46.371 -17.931 7.276 1.00 44.46 38 GLU B CA 1
ATOM 1592 C C . GLU B 1 41 ? -47.241 -18.559 8.355 1.00 44.82 38 GLU B C 1
ATOM 1593 O O . GLU B 1 41 ? -46.739 -19.205 9.269 1.00 44.29 38 GLU B O 1
ATOM 1599 N N . ASP B 1 42 ? -48.547 -18.340 8.266 1.00 47.23 39 ASP B N 1
ATOM 1600 C CA . ASP B 1 42 ? -49.475 -18.916 9.233 1.00 51.27 39 ASP B CA 1
ATOM 1601 C C . ASP B 1 42 ? -49.487 -20.449 9.152 1.00 53.49 39 ASP B C 1
ATOM 1602 O O . ASP B 1 42 ? -49.639 -21.138 10.163 1.00 51.10 39 ASP B O 1
ATOM 1607 N N . LYS B 1 43 ? -49.325 -20.974 7.943 1.00 50.25 40 LYS B N 1
ATOM 1608 C CA . LYS B 1 43 ? -49.351 -22.418 7.727 1.00 48.19 40 LYS B CA 1
ATOM 1609 C C . LYS B 1 43 ? -47.963 -23.050 7.807 1.00 47.87 40 LYS B C 1
ATOM 1610 O O . LYS B 1 43 ? -47.817 -24.260 7.601 1.00 44.22 40 LYS B O 1
ATOM 1616 N N . GLY B 1 44 ? -46.951 -22.232 8.099 1.00 44.43 41 GLY B N 1
ATOM 1617 C CA . GLY B 1 44 ? -45.597 -22.718 8.307 1.00 43.80 41 GLY B CA 1
ATOM 1618 C C . GLY B 1 44 ? -44.735 -22.762 7.054 1.00 49.70 41 GLY B C 1
ATOM 1619 O O . GLY B 1 44 ? -43.677 -23.391 7.043 1.00 50.93 41 GLY B O 1
ATOM 1620 N N . PHE B 1 45 ? -45.181 -22.101 5.990 1.00 44.45 42 PHE B N 1
ATOM 1621 C CA . PHE B 1 45 ? -44.394 -22.047 4.766 1.00 43.73 42 PHE B CA 1
ATOM 1622 C C . PHE B 1 45 ? -43.650 -20.718 4.672 1.00 45.50 42 PHE B C 1
ATOM 1623 O O . PHE B 1 45 ? -44.052 -19.813 3.928 1.00 39.71 42 PHE B O 1
ATOM 1631 N N . ASP B 1 46 ? -42.556 -20.626 5.421 1.00 42.07 43 ASP B N 1
ATOM 1632 C CA . ASP B 1 46 ? -41.769 -19.406 5.517 1.00 50.11 43 ASP B CA 1
ATOM 1633 C C . ASP B 1 46 ? -41.042 -19.055 4.224 1.00 48.79 43 ASP B C 1
ATOM 1634 O O . ASP B 1 46 ? -40.883 -17.878 3.898 1.00 50.96 43 ASP B O 1
ATOM 1639 N N . GLY B 1 47 ? -40.577 -20.072 3.503 1.00 38.15 44 GLY B N 1
ATOM 1640 C CA . GLY B 1 47 ? -40.004 -19.841 2.194 1.00 41.50 44 GLY B CA 1
ATOM 1641 C C . GLY B 1 47 ? -41.012 -19.122 1.321 1.00 48.86 44 GLY B C 1
ATOM 1642 O O . GLY B 1 47 ? -40.735 -18.058 0.761 1.00 47.68 44 GLY B O 1
ATOM 1643 N N . ALA B 1 48 ? -42.201 -19.704 1.225 1.00 43.61 45 ALA B N 1
ATOM 1644 C CA . ALA B 1 48 ? -43.271 -19.140 0.423 1.00 41.41 45 ALA B CA 1
ATOM 1645 C C . ALA B 1 48 ? -43.667 -17.750 0.901 1.00 43.69 45 ALA B C 1
ATOM 1646 O O . ALA B 1 48 ? -43.924 -16.870 0.091 1.00 40.13 45 ALA B O 1
ATOM 1648 N N . ALA B 1 49 ? -43.737 -17.555 2.214 1.00 42.15 46 ALA B N 1
ATOM 1649 C CA . ALA B 1 49 ? -44.073 -16.238 2.751 1.00 42.27 46 ALA B CA 1
ATOM 1650 C C . ALA B 1 49 ? -43.017 -15.216 2.332 1.00 47.19 46 ALA B C 1
ATOM 1651 O O . ALA B 1 49 ? -43.346 -14.106 1.884 1.00 44.07 46 ALA B O 1
ATOM 1653 N N A GLU B 1 50 ? -41.748 -15.584 2.480 0.53 47.47 47 GLU B N 1
ATOM 1654 N N B GLU B 1 50 ? -41.754 -15.606 2.477 0.47 47.45 47 GLU B N 1
ATOM 1655 C CA A GLU B 1 50 ? -40.658 -14.681 2.125 0.53 48.04 47 GLU B CA 1
ATOM 1656 C CA B GLU B 1 50 ? -40.620 -14.750 2.145 0.47 47.65 47 GLU B CA 1
ATOM 1657 C C A GLU B 1 50 ? -40.766 -14.295 0.657 0.53 45.91 47 GLU B C 1
ATOM 1658 C C B GLU B 1 50 ? -40.629 -14.348 0.669 0.47 45.99 47 GLU B C 1
ATOM 1659 O O A GLU B 1 50 ? -40.661 -13.122 0.302 0.53 40.42 47 GLU B O 1
ATOM 1660 O O B GLU B 1 50 ? -40.327 -13.209 0.322 0.47 41.46 47 GLU B O 1
ATOM 1671 N N . PHE B 1 51 ? -40.997 -15.292 -0.190 1.00 44.94 48 PHE B N 1
ATOM 1672 C CA . PHE B 1 51 ? -41.056 -15.057 -1.622 1.00 42.91 48 PHE B CA 1
ATOM 1673 C C . PHE B 1 51 ? -42.180 -14.095 -1.984 1.00 40.33 48 PHE B C 1
ATOM 1674 O O . PHE B 1 51 ? -41.989 -13.152 -2.761 1.00 40.43 48 PHE B O 1
ATOM 1682 N N . LEU B 1 52 ? -43.354 -14.343 -1.420 1.00 38.44 49 LEU B N 1
ATOM 1683 C CA . LEU B 1 52 ? -44.532 -13.552 -1.739 1.00 41.65 49 LEU B CA 1
ATOM 1684 C C . LEU B 1 52 ? -44.410 -12.154 -1.150 1.00 43.90 49 LEU B C 1
ATOM 1685 O O . LEU B 1 52 ? -44.890 -11.187 -1.727 1.00 41.15 49 LEU B O 1
ATOM 1690 N N . ARG B 1 53 ? -43.757 -12.064 0.001 1.00 46.58 50 ARG B N 1
ATOM 1691 C CA . ARG B 1 53 ? -43.543 -10.788 0.664 1.00 46.66 50 ARG B CA 1
ATOM 1692 C C . ARG B 1 53 ? -42.707 -9.867 -0.236 1.00 47.78 50 ARG B C 1
ATOM 1693 O O . ARG B 1 53 ? -43.054 -8.695 -0.453 1.00 45.99 50 ARG B O 1
ATOM 1701 N N . ALA B 1 54 ? -41.626 -10.418 -0.782 1.00 46.18 51 ALA B N 1
ATOM 1702 C CA . ALA B 1 54 ? -40.762 -9.691 -1.712 1.00 48.79 51 ALA B CA 1
ATOM 1703 C C . ALA B 1 54 ? -41.514 -9.365 -2.998 1.00 50.88 51 ALA B C 1
ATOM 1704 O O . ALA B 1 54 ? -41.349 -8.283 -3.583 1.00 45.05 51 ALA B O 1
ATOM 1706 N N . HIS B 1 55 ? -42.350 -10.303 -3.437 1.00 43.98 52 HIS B N 1
ATOM 1707 C CA . HIS B 1 55 ? -43.162 -10.057 -4.611 1.00 42.56 52 HIS B CA 1
ATOM 1708 C C . HIS B 1 55 ? -44.171 -8.921 -4.386 1.00 43.44 52 HIS B C 1
ATOM 1709 O O . HIS B 1 55 ? -44.456 -8.154 -5.304 1.00 44.85 52 HIS B O 1
ATOM 1716 N N . ALA B 1 56 ? -44.711 -8.815 -3.174 1.00 40.92 53 ALA B N 1
ATOM 1717 C CA . ALA B 1 56 ? -45.622 -7.719 -2.846 1.00 45.62 53 ALA B CA 1
ATOM 1718 C C . ALA B 1 56 ? -44.891 -6.369 -2.911 1.00 43.12 53 ALA B C 1
ATOM 1719 O O . ALA B 1 56 ? -45.428 -5.373 -3.414 1.00 39.39 53 ALA B O 1
ATOM 1721 N N . VAL B 1 57 ? -43.663 -6.343 -2.411 1.00 44.32 54 VAL B N 1
ATOM 1722 C CA . VAL B 1 57 ? -42.848 -5.138 -2.495 1.00 45.43 54 VAL B CA 1
ATOM 1723 C C . VAL B 1 57 ? -42.577 -4.786 -3.962 1.00 50.87 54 VAL B C 1
ATOM 1724 O O . VAL B 1 57 ? -42.777 -3.650 -4.381 1.00 44.75 54 VAL B O 1
ATOM 1728 N N . GLU B 1 58 ? -42.145 -5.769 -4.745 1.00 46.77 55 GLU B N 1
ATOM 1729 C CA . GLU B 1 58 ? -41.915 -5.547 -6.165 1.00 43.45 55 GLU B CA 1
ATOM 1730 C C . GLU B 1 58 ? -43.148 -4.916 -6.809 1.00 41.66 55 GLU B C 1
ATOM 1731 O O . GLU B 1 58 ? -43.041 -3.943 -7.550 1.00 46.09 55 GLU B O 1
ATOM 1737 N N . GLU B 1 59 ? -44.322 -5.455 -6.510 1.00 37.60 56 GLU B N 1
ATOM 1738 C CA . GLU B 1 59 ? -45.547 -4.973 -7.131 1.00 41.22 56 GLU B CA 1
ATOM 1739 C C . GLU B 1 59 ? -45.877 -3.547 -6.691 1.00 44.04 56 GLU B C 1
ATOM 1740 O O . GLU B 1 59 ? -46.394 -2.754 -7.475 1.00 39.19 56 GLU B O 1
ATOM 1754 N N . GLN B 1 61 ? -43.748 -1.382 -6.179 1.00 42.52 58 GLN B N 1
ATOM 1755 C CA . GLN B 1 61 ? -42.840 -0.567 -6.994 1.00 43.00 58 GLN B CA 1
ATOM 1756 C C . GLN B 1 61 ? -43.370 -0.334 -8.405 1.00 42.99 58 GLN B C 1
ATOM 1757 O O . GLN B 1 61 ? -43.235 0.766 -8.942 1.00 42.73 58 GLN B O 1
ATOM 1763 N N . HIS B 1 62 ? -43.959 -1.370 -9.002 1.00 38.59 59 HIS B N 1
ATOM 1764 C CA . HIS B 1 62 ? -44.655 -1.230 -10.283 1.00 45.65 59 HIS B CA 1
ATOM 1765 C C . HIS B 1 62 ? -45.727 -0.143 -10.150 1.00 46.58 59 HIS B C 1
ATOM 1766 O O . HIS B 1 62 ? -45.941 0.660 -11.062 1.00 42.80 59 HIS B O 1
ATOM 1781 N N . GLN B 1 64 ? -45.839 2.402 -7.932 1.00 40.37 61 GLN B N 1
ATOM 1782 C CA . GLN B 1 64 ? -45.158 3.684 -7.771 1.00 42.80 61 GLN B CA 1
ATOM 1783 C C . GLN B 1 64 ? -44.639 4.249 -9.095 1.00 44.34 61 GLN B C 1
ATOM 1784 O O . GLN B 1 64 ? -44.757 5.442 -9.364 1.00 42.92 61 GLN B O 1
ATOM 1790 N N . ARG B 1 65 ? -44.052 3.387 -9.914 1.00 44.32 62 ARG B N 1
ATOM 1791 C CA . ARG B 1 65 ? -43.518 3.798 -11.209 1.00 47.54 62 ARG B CA 1
ATOM 1792 C C . ARG B 1 65 ? -44.607 4.435 -12.087 1.00 44.32 62 ARG B C 1
ATOM 1793 O O . ARG B 1 65 ? -44.393 5.461 -12.730 1.00 41.05 62 ARG B O 1
ATOM 1801 N N . LEU B 1 66 ? -45.781 3.822 -12.099 1.00 40.15 63 LEU B N 1
ATOM 1802 C CA . LEU B 1 66 ? -46.910 4.312 -12.888 1.00 43.16 63 LEU B CA 1
ATOM 1803 C C . LEU B 1 66 ? -47.443 5.611 -12.304 1.00 37.77 63 LEU B C 1
ATOM 1804 O O . LEU B 1 66 ? -47.773 6.551 -13.025 1.00 38.73 63 LEU B O 1
ATOM 1809 N N . PHE B 1 67 ? -47.555 5.626 -10.983 1.00 35.41 64 PHE B N 1
ATOM 1810 C CA . PHE B 1 67 ? -48.007 6.794 -10.245 1.00 40.04 64 PHE B CA 1
ATOM 1811 C C . PHE B 1 67 ? -47.146 7.995 -10.608 1.00 46.69 64 PHE B C 1
ATOM 1812 O O . PHE B 1 67 ? -47.646 9.097 -10.867 1.00 44.98 64 PHE B O 1
ATOM 1820 N N . THR B 1 68 ? -45.838 7.769 -10.628 1.00 45.00 65 THR B N 1
ATOM 1821 C CA . THR B 1 68 ? -44.883 8.831 -10.905 1.00 41.69 65 THR B CA 1
ATOM 1822 C C . THR B 1 68 ? -44.986 9.263 -12.362 1.00 45.06 65 THR B C 1
ATOM 1823 O O . THR B 1 68 ? -44.972 10.455 -12.669 1.00 45.58 65 THR B O 1
ATOM 1827 N N . TYR B 1 69 ? -45.120 8.294 -13.259 1.00 44.38 66 TYR B N 1
ATOM 1828 C CA . TYR B 1 69 ? -45.287 8.627 -14.661 1.00 40.89 66 TYR B CA 1
ATOM 1829 C C . TYR B 1 69 ? -46.474 9.566 -14.847 1.00 41.72 66 TYR B C 1
ATOM 1830 O O . TYR B 1 69 ? -46.350 10.604 -15.476 1.00 40.70 66 TYR B O 1
ATOM 1839 N N . VAL B 1 70 ? -47.624 9.194 -14.304 1.00 45.03 67 VAL B N 1
ATOM 1840 C CA . VAL B 1 70 ? -48.811 10.014 -14.460 1.00 45.74 67 VAL B CA 1
ATOM 1841 C C . VAL B 1 70 ? -48.534 11.445 -13.960 1.00 44.09 67 VAL B C 1
ATOM 1842 O O . VAL B 1 70 ? -48.805 12.412 -14.672 1.00 43.79 67 VAL B O 1
ATOM 1846 N N . SER B 1 71 ? -47.967 11.574 -12.758 1.00 40.98 68 SER B N 1
ATOM 1847 C CA . SER B 1 71 ? -47.658 12.892 -12.187 1.00 46.91 68 SER B CA 1
ATOM 1848 C C . SER B 1 71 ? -46.757 13.703 -13.092 1.00 50.69 68 SER B C 1
ATOM 1849 O O . SER B 1 71 ? -46.965 14.898 -13.262 1.00 48.79 68 SER B O 1
ATOM 1852 N N . GLU B 1 72 ? -45.752 13.045 -13.663 1.00 45.73 69 GLU B N 1
ATOM 1853 C CA . GLU B 1 72 ? -44.753 13.725 -14.471 1.00 49.65 69 GLU B CA 1
ATOM 1854 C C . GLU B 1 72 ? -45.322 14.211 -15.800 1.00 49.21 69 GLU B C 1
ATOM 1855 O O . GLU B 1 72 ? -44.783 15.144 -16.392 1.00 46.95 69 GLU B O 1
ATOM 1861 N N . THR B 1 73 ? -46.403 13.593 -16.273 1.00 43.15 70 THR B N 1
ATOM 1862 C CA . THR B 1 73 ? -47.048 14.094 -17.483 1.00 48.48 70 THR B CA 1
ATOM 1863 C C . THR B 1 73 ? -47.823 15.393 -17.214 1.00 55.03 70 THR B C 1
ATOM 1864 O O . THR B 1 73 ? -48.162 16.129 -18.144 1.00 56.19 70 THR B O 1
ATOM 1868 N N . GLY B 1 74 ? -48.101 15.672 -15.944 1.00 50.37 71 GLY B N 1
ATOM 1869 C CA . GLY B 1 74 ? -48.851 16.861 -15.579 1.00 50.53 71 GLY B CA 1
ATOM 1870 C C . GLY B 1 74 ? -50.240 16.515 -15.072 1.00 53.84 71 GLY B C 1
ATOM 1871 O O . GLY B 1 74 ? -50.957 17.366 -14.539 1.00 51.48 71 GLY B O 1
ATOM 1872 N N . ALA B 1 75 ? -50.628 15.257 -15.247 1.00 45.89 72 ALA B N 1
ATOM 1873 C CA . ALA B 1 75 ? -51.923 14.790 -14.778 1.00 45.79 72 ALA B CA 1
ATOM 1874 C C . ALA B 1 75 ? -51.864 14.442 -13.296 1.00 46.45 72 ALA B C 1
ATOM 1875 O O . ALA B 1 75 ? -50.805 14.488 -12.675 1.00 47.33 72 ALA B O 1
ATOM 1877 N N . LEU B 1 76 ? -53.009 14.093 -12.730 1.00 42.82 73 LEU B N 1
ATOM 1878 C CA . LEU B 1 76 ? -53.076 13.770 -11.313 1.00 50.29 73 LEU B CA 1
ATOM 1879 C C . LEU B 1 76 ? -53.398 12.294 -11.109 1.00 48.97 73 LEU B C 1
ATOM 1880 O O . LEU B 1 76 ? -54.503 11.842 -11.423 1.00 47.89 73 LEU B O 1
ATOM 1885 N N . PRO B 1 77 ? -52.430 11.533 -10.585 1.00 45.52 74 PRO B N 1
ATOM 1886 C CA . PRO B 1 77 ? -52.758 10.141 -10.262 1.00 44.12 74 PRO B CA 1
ATOM 1887 C C . PRO B 1 77 ? -53.729 10.123 -9.092 1.00 48.73 74 PRO B C 1
ATOM 1888 O O . PRO B 1 77 ? -53.707 11.018 -8.242 1.00 44.21 74 PRO B O 1
ATOM 1892 N N . ILE B 1 78 ? -54.591 9.118 -9.060 1.00 46.44 75 ILE B N 1
ATOM 1893 C CA . ILE B 1 78 ? -55.588 9.038 -8.012 1.00 53.36 75 ILE B CA 1
ATOM 1894 C C . ILE B 1 78 ? -55.677 7.620 -7.486 1.00 60.06 75 ILE B C 1
ATOM 1895 O O . ILE B 1 78 ? -56.057 6.697 -8.205 1.00 60.17 75 ILE B O 1
ATOM 1900 N N . LEU B 1 79 ? -55.256 7.452 -6.238 1.00 62.82 76 LEU B N 1
ATOM 1901 C CA . LEU B 1 79 ? -55.440 6.200 -5.532 1.00 63.86 76 LEU B CA 1
ATOM 1902 C C . LEU B 1 79 ? -56.901 6.170 -5.121 1.00 66.81 76 LEU B C 1
ATOM 1903 O O . LEU B 1 79 ? -57.370 7.049 -4.382 1.00 73.18 76 LEU B O 1
ATOM 1908 N N . GLY B 1 80 ? -57.622 5.183 -5.634 1.00 58.20 77 GLY B N 1
ATOM 1909 C CA . GLY B 1 80 ? -58.992 4.954 -5.232 1.00 55.87 77 GLY B CA 1
ATOM 1910 C C . GLY B 1 80 ? -58.993 4.123 -3.970 1.00 51.73 77 GLY B C 1
ATOM 1911 O O . GLY B 1 80 ? -57.990 4.067 -3.257 1.00 50.60 77 GLY B O 1
ATOM 1912 N N . ALA B 1 81 ? -60.123 3.492 -3.681 1.00 50.59 78 ALA B N 1
ATOM 1913 C CA . ALA B 1 81 ? -60.202 2.595 -2.548 1.00 51.12 78 ALA B CA 1
ATOM 1914 C C . ALA B 1 81 ? -59.668 1.236 -2.989 1.00 54.88 78 ALA B C 1
ATOM 1915 O O . ALA B 1 81 ? -59.860 0.817 -4.133 1.00 49.85 78 ALA B O 1
ATOM 1917 N N . ILE B 1 82 ? -58.976 0.564 -2.081 1.00 52.52 79 ILE B N 1
ATOM 1918 C CA . ILE B 1 82 ? -58.414 -0.746 -2.373 1.00 48.48 79 ILE B CA 1
ATOM 1919 C C . ILE B 1 82 ? -59.222 -1.791 -1.630 1.00 51.54 79 ILE B C 1
ATOM 1920 O O . ILE B 1 82 ? -59.321 -1.753 -0.396 1.00 48.32 79 ILE B O 1
ATOM 1925 N N . ALA B 1 83 ? -59.830 -2.698 -2.397 1.00 50.10 80 ALA B N 1
ATOM 1926 C CA . ALA B 1 83 ? -60.614 -3.786 -1.836 1.00 57.39 80 ALA B CA 1
ATOM 1927 C C . ALA B 1 83 ? -59.753 -4.658 -0.937 1.00 53.90 80 ALA B C 1
ATOM 1928 O O . ALA B 1 83 ? -58.528 -4.696 -1.075 1.00 45.94 80 ALA B O 1
ATOM 1930 N N . ALA B 1 84 ? -60.406 -5.358 -0.016 1.00 48.94 81 ALA B N 1
ATOM 1931 C CA . ALA B 1 84 ? -59.721 -6.287 0.856 1.00 51.39 81 ALA B CA 1
ATOM 1932 C C . ALA B 1 84 ? -59.373 -7.536 0.048 1.00 50.51 81 ALA B C 1
ATOM 1933 O O . ALA B 1 84 ? -60.222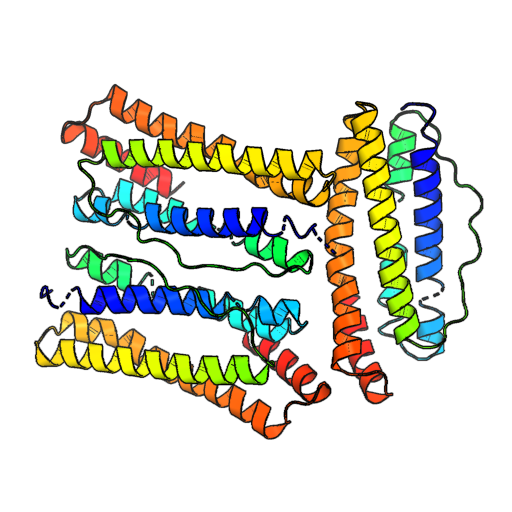 -8.082 -0.662 1.00 50.93 81 ALA B O 1
ATOM 1935 N N . PRO B 1 85 ? -58.110 -7.971 0.119 1.00 44.26 82 PRO B N 1
ATOM 1936 C CA . PRO B 1 85 ? -57.741 -9.217 -0.565 1.00 42.82 82 PRO B CA 1
ATOM 1937 C C . PRO B 1 85 ? -58.273 -10.421 0.178 1.00 50.06 82 PRO B C 1
ATOM 1938 O O . PRO B 1 85 ? -58.541 -10.340 1.380 1.00 53.33 82 PRO B O 1
ATOM 1942 N N . ARG B 1 86 ? -58.436 -11.520 -0.552 1.00 53.54 83 ARG B N 1
ATOM 1943 C CA . ARG B 1 86 ? -58.802 -12.804 0.012 1.00 53.00 83 ARG B CA 1
ATOM 1944 C C . ARG B 1 86 ? -57.735 -13.133 1.050 1.00 56.86 83 ARG B C 1
ATOM 1945 O O . ARG B 1 86 ? -56.553 -12.879 0.807 1.00 48.58 83 ARG B O 1
ATOM 1953 N N . HIS B 1 87 ? -58.134 -13.669 2.205 1.00 52.92 84 HIS B N 1
ATOM 1954 C CA . HIS B 1 87 ? -57.157 -14.095 3.212 1.00 47.55 84 HIS B CA 1
ATOM 1955 C C . HIS B 1 87 ? -57.324 -15.567 3.546 1.00 55.61 84 HIS B C 1
ATOM 1956 O O . HIS B 1 87 ? -56.570 -16.127 4.345 1.00 56.61 84 HIS B O 1
ATOM 1963 N N . ASP B 1 88 ? -58.312 -16.190 2.916 1.00 58.11 85 ASP B N 1
ATOM 1964 C CA . ASP B 1 88 ? -58.581 -17.598 3.141 1.00 64.54 85 ASP B CA 1
ATOM 1965 C C . ASP B 1 88 ? -58.215 -18.443 1.929 1.00 58.60 85 ASP B C 1
ATOM 1966 O O . ASP B 1 88 ? -58.808 -18.308 0.858 1.00 60.35 85 ASP B O 1
ATOM 1971 N N . PHE B 1 89 ? -57.242 -19.324 2.104 1.00 50.55 86 PHE B N 1
ATOM 1972 C CA . PHE B 1 89 ? -56.840 -20.216 1.029 1.00 50.17 86 PHE B CA 1
ATOM 1973 C C . PHE B 1 89 ? -56.883 -21.672 1.469 1.00 53.90 86 PHE B C 1
ATOM 1974 O O . PHE B 1 89 ? -56.758 -21.982 2.654 1.00 57.16 86 PHE B O 1
ATOM 1982 N N . ALA B 1 90 ? -57.065 -22.559 0.500 1.00 52.48 87 ALA B N 1
ATOM 1983 C CA . ALA B 1 90 ? -57.215 -23.980 0.770 1.00 58.33 87 ALA B CA 1
ATOM 1984 C C . ALA B 1 90 ? -55.884 -24.680 1.037 1.00 56.73 87 ALA B C 1
ATOM 1985 O O . ALA B 1 90 ? -55.819 -25.635 1.817 1.00 52.08 87 ALA B O 1
ATOM 1987 N N . SER B 1 91 ? -54.828 -24.210 0.381 1.00 54.20 88 SER B N 1
ATOM 1988 C CA . SER B 1 91 ? -53.547 -24.905 0.403 1.00 49.59 88 SER B CA 1
ATOM 1989 C C . SER B 1 91 ? -52.502 -24.062 -0.295 1.00 50.98 88 SER B C 1
ATOM 1990 O O . SER B 1 91 ? -52.822 -23.087 -0.978 1.00 51.06 88 SER B O 1
ATOM 1993 N N . LEU B 1 92 ? -51.248 -24.452 -0.134 1.00 48.23 89 LEU B N 1
ATOM 1994 C CA . LEU B 1 92 ? -50.149 -23.720 -0.737 1.00 48.41 89 LEU B CA 1
ATOM 1995 C C . LEU B 1 92 ? -50.293 -23.754 -2.255 1.00 47.97 89 LEU B C 1
ATOM 1996 O O . LEU B 1 92 ? -50.043 -22.760 -2.936 1.00 44.81 89 LEU B O 1
ATOM 2001 N N . GLY B 1 93 ? -50.705 -24.907 -2.778 1.00 43.70 90 GLY B N 1
ATOM 2002 C CA . GLY B 1 93 ? -50.931 -25.053 -4.202 1.00 45.76 90 GLY B CA 1
ATOM 2003 C C . GLY B 1 93 ? -51.927 -24.037 -4.739 1.00 45.41 90 GLY B C 1
ATOM 2004 O O . GLY B 1 93 ? -51.715 -23.451 -5.802 1.00 43.24 90 GLY B O 1
ATOM 2005 N N . GLU B 1 94 ? -53.019 -23.832 -4.009 1.00 44.64 91 GLU B N 1
ATOM 2006 C CA . GLU B 1 94 ? -54.037 -22.887 -4.439 1.00 48.28 91 GLU B CA 1
ATOM 2007 C C . GLU B 1 94 ? -53.468 -21.471 -4.424 1.00 46.23 91 GLU B C 1
ATOM 2008 O O . GLU B 1 94 ? -53.708 -20.691 -5.344 1.00 42.28 91 GLU B O 1
ATOM 2014 N N . VAL B 1 95 ? -52.704 -21.151 -3.381 1.00 45.42 92 VAL B N 1
ATOM 2015 C CA . VAL B 1 95 ? -52.087 -19.837 -3.280 1.00 44.89 92 VAL B CA 1
ATOM 2016 C C . VAL B 1 95 ? -51.341 -19.528 -4.571 1.00 47.75 92 VAL B C 1
ATOM 2017 O O . VAL B 1 95 ? -51.512 -18.458 -5.153 1.00 48.22 92 VAL B O 1
ATOM 2021 N N . PHE B 1 96 ? -50.528 -20.477 -5.026 1.00 46.16 93 PHE B N 1
ATOM 2022 C CA . PHE B 1 96 ? -49.697 -20.236 -6.196 1.00 42.57 93 PHE B CA 1
ATOM 2023 C C . PHE B 1 96 ? -50.424 -20.377 -7.532 1.00 46.27 93 PHE B C 1
ATOM 2024 O O . PHE B 1 96 ? -50.023 -19.770 -8.520 1.00 50.57 93 PHE B O 1
ATOM 2032 N N . ARG B 1 97 ? -51.503 -21.149 -7.565 1.00 43.90 94 ARG B N 1
ATOM 2033 C CA . ARG B 1 97 ? -52.348 -21.144 -8.754 1.00 46.42 94 ARG B CA 1
ATOM 2034 C C . ARG B 1 97 ? -53.053 -19.792 -8.898 1.00 50.48 94 ARG B C 1
ATOM 2035 O O . ARG B 1 97 ? -53.159 -19.258 -10.001 1.00 49.83 94 ARG B O 1
ATOM 2043 N N . GLU B 1 98 ? -53.536 -19.253 -7.781 1.00 47.44 95 GLU B N 1
ATOM 2044 C CA . GLU B 1 98 ? -54.196 -17.948 -7.780 1.00 51.52 95 GLU B CA 1
ATOM 2045 C C . GLU B 1 98 ? -53.235 -16.847 -8.219 1.00 47.70 95 GLU B C 1
ATOM 2046 O O . GLU B 1 98 ? -53.614 -15.924 -8.937 1.00 51.54 95 GLU B O 1
ATOM 2052 N N . THR B 1 99 ? -51.988 -16.944 -7.782 1.00 41.96 96 THR B N 1
ATOM 2053 C CA . THR B 1 99 ? -51.000 -15.932 -8.124 1.00 47.16 96 THR B CA 1
ATOM 2054 C C . THR B 1 99 ? -50.671 -15.965 -9.615 1.00 47.66 96 THR B C 1
ATOM 2055 O O . THR B 1 99 ? -50.668 -14.922 -10.278 1.00 48.28 96 THR B O 1
ATOM 2059 N N . TYR B 1 100 ? -50.409 -17.160 -10.140 1.00 44.03 97 TYR B N 1
ATOM 2060 C CA . TYR B 1 100 ? -50.190 -17.325 -11.574 1.00 44.63 97 TYR B CA 1
ATOM 2061 C C . TYR B 1 100 ? -51.370 -16.778 -12.381 1.00 48.28 97 TYR B C 1
ATOM 2062 O O . TYR B 1 100 ? -51.168 -16.073 -13.368 1.00 48.57 97 TYR B O 1
ATOM 2071 N N . GLN B 1 101 ? -52.594 -17.106 -11.964 1.00 48.34 98 GLN B N 1
ATOM 2072 C CA . GLN B 1 101 ? -53.787 -16.587 -12.628 1.00 53.85 98 GLN B CA 1
ATOM 2073 C C . GLN B 1 101 ? -53.799 -15.064 -12.538 1.00 47.04 98 GLN B C 1
ATOM 2074 O O . GLN B 1 101 ? -54.107 -14.369 -13.511 1.00 48.02 98 GLN B O 1
ATOM 2080 N N . HIS B 1 102 ? -53.469 -14.545 -11.362 1.00 45.02 99 HIS B N 1
ATOM 2081 C CA . HIS B 1 102 ? -53.507 -13.103 -11.170 1.00 45.15 99 HIS B CA 1
ATOM 2082 C C . HIS B 1 102 ? -52.476 -12.410 -12.047 1.00 48.40 99 HIS B C 1
ATOM 2083 O O . HIS B 1 102 ? -52.757 -11.374 -12.659 1.00 50.55 99 HIS B O 1
ATOM 2090 N N . GLU B 1 103 ? -51.285 -12.991 -12.115 1.00 51.07 100 GLU B N 1
ATOM 2091 C CA . GLU B 1 103 ? -50.219 -12.416 -12.925 1.00 53.30 100 GLU B CA 1
ATOM 2092 C C . GLU B 1 103 ? -50.626 -12.362 -14.391 1.00 54.38 100 GLU B C 1
ATOM 2093 O O . GLU B 1 103 ? -50.256 -11.431 -15.111 1.00 56.02 100 GLU B O 1
ATOM 2099 N N . GLN B 1 104 ? -51.402 -13.354 -14.824 1.00 51.02 101 GLN B N 1
ATOM 2100 C CA . GLN B 1 104 ? -51.866 -13.400 -16.204 1.00 51.25 101 GLN B CA 1
ATOM 2101 C C . GLN B 1 104 ? -52.860 -12.284 -16.470 1.00 50.03 101 GLN B C 1
ATOM 2102 O O . GLN B 1 104 ? -52.874 -11.698 -17.554 1.00 54.19 101 GLN B O 1
ATOM 2108 N N . LYS B 1 105 ? -53.674 -11.976 -15.466 1.00 44.12 102 LYS B N 1
ATOM 2109 C CA . LYS B 1 105 ? -54.614 -10.865 -15.563 1.00 48.39 102 LYS B CA 1
ATOM 2110 C C . LYS B 1 105 ? -53.873 -9.528 -15.695 1.00 52.08 102 LYS B C 1
ATOM 2111 O O . LYS B 1 105 ? -54.282 -8.639 -16.457 1.00 49.32 102 LYS B O 1
ATOM 2117 N N . ILE B 1 106 ? -52.784 -9.389 -14.946 1.00 47.39 103 ILE B N 1
ATOM 2118 C CA . ILE B 1 106 ? -52.006 -8.155 -14.965 1.00 47.67 103 ILE B CA 1
ATOM 2119 C C . ILE B 1 106 ? -51.364 -8.020 -16.332 1.00 47.55 103 ILE B C 1
ATOM 2120 O O . ILE B 1 106 ? -51.348 -6.944 -16.927 1.00 46.74 103 ILE B O 1
ATOM 2125 N N . THR B 1 107 ? -50.851 -9.133 -16.840 1.00 49.94 104 THR B N 1
ATOM 2126 C CA . THR B 1 107 ? -50.223 -9.132 -18.147 1.00 48.56 104 THR B CA 1
ATOM 2127 C C . THR B 1 107 ? -51.221 -8.655 -19.193 1.00 48.57 104 THR B C 1
ATOM 2128 O O . THR B 1 107 ? -50.886 -7.842 -20.056 1.00 47.65 104 THR B O 1
ATOM 2132 N N . GLN B 1 108 ? -52.453 -9.146 -19.091 1.00 42.65 105 GLN B N 1
ATOM 2133 C CA . GLN B 1 108 ? -53.486 -8.825 -20.057 1.00 44.46 105 GLN B CA 1
ATOM 2134 C C . GLN B 1 108 ? -53.876 -7.350 -19.964 1.00 45.24 105 GLN B C 1
ATOM 2135 O O . GLN B 1 108 ? -54.070 -6.682 -20.983 1.00 42.29 105 GLN B O 1
ATOM 2141 N N . GLN B 1 109 ? -53.989 -6.844 -18.740 1.00 41.22 106 GLN B N 1
ATOM 2142 C CA . GLN B 1 109 ? -54.287 -5.431 -18.535 1.00 40.67 106 GLN B CA 1
ATOM 2143 C C . GLN B 1 109 ? -53.175 -4.548 -19.094 1.00 46.92 106 GLN B C 1
ATOM 2144 O O . GLN B 1 109 ? -53.442 -3.540 -19.749 1.00 42.88 106 GLN B O 1
ATOM 2150 N N . ILE B 1 110 ? -51.927 -4.923 -18.834 1.00 49.14 107 ILE B N 1
ATOM 2151 C CA . ILE B 1 110 ? -50.797 -4.186 -19.396 1.00 47.66 107 ILE B CA 1
ATOM 2152 C C . ILE B 1 110 ? -50.874 -4.135 -20.930 1.00 45.79 107 ILE B C 1
ATOM 2153 O O . ILE B 1 110 ? -50.719 -3.070 -21.531 1.00 44.19 107 ILE B O 1
ATOM 2158 N N . ASN B 1 111 ? -51.121 -5.286 -21.557 1.00 44.09 108 ASN B N 1
ATOM 2159 C CA . ASN B 1 111 ? -51.273 -5.343 -23.015 1.00 43.44 108 ASN B CA 1
ATOM 2160 C C . ASN B 1 111 ? -52.394 -4.462 -23.548 1.00 38.58 108 ASN B C 1
ATOM 2161 O O . ASN B 1 111 ? -52.252 -3.867 -24.616 1.00 47.65 108 ASN B O 1
ATOM 2166 N N . LYS B 1 112 ? -53.510 -4.399 -22.822 1.00 39.98 109 LYS B N 1
ATOM 2167 C CA . LYS B 1 112 ? -54.639 -3.547 -23.228 1.00 45.87 109 LYS B CA 1
ATOM 2168 C C . LYS B 1 112 ? -54.245 -2.084 -23.159 1.00 43.64 109 LYS B C 1
ATOM 2169 O O . LYS B 1 112 ? -54.574 -1.295 -24.046 1.00 46.52 109 LYS B O 1
ATOM 2175 N N . LEU B 1 113 ? -53.559 -1.715 -22.084 1.00 43.63 110 LEU B N 1
ATOM 2176 C CA . LEU B 1 113 ? -53.091 -0.339 -21.917 1.00 46.87 110 LEU B CA 1
ATOM 2177 C C . LEU B 1 113 ? -52.159 0.055 -23.054 1.00 48.69 110 LEU B C 1
ATOM 2178 O O . LEU B 1 113 ? -52.246 1.161 -23.596 1.00 47.90 110 LEU B O 1
ATOM 2183 N N . ALA B 1 114 ? -51.237 -0.855 -23.370 1.00 47.13 111 ALA B N 1
ATOM 2184 C CA . ALA B 1 114 ? -50.292 -0.669 -24.459 1.00 45.42 111 ALA B CA 1
ATOM 2185 C C . ALA B 1 114 ? -51.037 -0.456 -25.758 1.00 44.43 111 ALA B C 1
ATOM 2186 O O . ALA B 1 114 ? -50.692 0.418 -26.549 1.00 39.73 111 ALA B O 1
ATOM 2188 N N . HIS B 1 115 ? -52.069 -1.260 -25.975 1.00 43.39 112 HIS B N 1
ATOM 2189 C CA . HIS B 1 115 ? -52.815 -1.182 -27.213 1.00 41.60 112 HIS B CA 1
ATOM 2190 C C . HIS B 1 115 ? -53.594 0.117 -27.293 1.00 44.37 11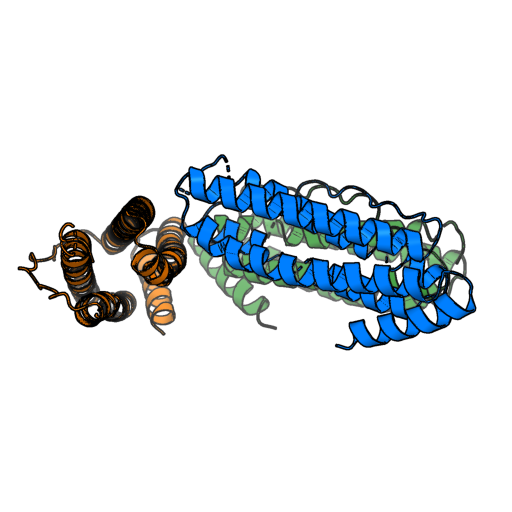2 HIS B C 1
ATOM 2191 O O . HIS B 1 115 ? -53.685 0.734 -28.356 1.00 50.36 112 HIS B O 1
ATOM 2198 N N . VAL B 1 116 ? -54.165 0.536 -26.169 1.00 47.57 113 VAL B N 1
ATOM 2199 C CA . VAL B 1 116 ? -54.916 1.785 -26.148 1.00 48.21 113 VAL B CA 1
ATOM 2200 C C . VAL B 1 116 ? -53.967 2.961 -26.388 1.00 51.79 113 VAL B C 1
ATOM 2201 O O . VAL B 1 116 ? -54.305 3.905 -27.115 1.00 49.95 113 VAL B O 1
ATOM 2205 N N . ALA B 1 117 ? -52.783 2.903 -25.778 1.00 46.94 114 ALA B N 1
ATOM 2206 C CA . ALA B 1 117 ? -51.761 3.934 -25.992 1.00 44.57 114 ALA B CA 1
ATOM 2207 C C . ALA B 1 117 ? -51.379 4.028 -27.469 1.00 39.88 114 ALA B C 1
ATOM 2208 O O . ALA B 1 117 ? -51.388 5.109 -28.055 1.00 42.64 114 ALA B O 1
ATOM 2210 N N . PHE B 1 118 ? -51.056 2.892 -28.078 1.00 42.45 115 PHE B N 1
ATOM 2211 C CA . PHE B 1 118 ? -50.709 2.894 -29.489 1.00 45.92 115 PHE B CA 1
ATOM 2212 C C . PHE B 1 118 ? -51.836 3.450 -30.348 1.00 54.39 115 PHE B C 1
ATOM 2213 O O . PHE B 1 118 ? -51.622 4.327 -31.183 1.00 56.91 115 PHE B O 1
ATOM 2221 N N . THR B 1 119 ? -53.033 2.909 -30.146 1.00 50.90 116 THR B N 1
ATOM 2222 C CA . THR B 1 119 ? -54.223 3.299 -30.885 1.00 53.86 116 THR B CA 1
ATOM 2223 C C . THR B 1 119 ? -54.474 4.798 -30.788 1.00 56.93 116 THR B C 1
ATOM 2224 O O . THR B 1 119 ? -54.986 5.421 -31.725 1.00 59.26 116 THR B O 1
ATOM 2228 N N . SER B 1 120 ? -54.096 5.365 -29.647 1.00 49.73 117 SER B N 1
ATOM 2229 C CA . SER B 1 120 ? -54.279 6.780 -29.371 1.00 52.26 117 SER B CA 1
ATOM 2230 C C . SER B 1 120 ? -53.180 7.612 -30.004 1.00 54.90 117 SER B C 1
ATOM 2231 O O . SER B 1 120 ? -53.188 8.839 -29.912 1.00 56.51 117 SER B O 1
ATOM 2234 N N . GLN B 1 121 ? -52.224 6.937 -30.625 1.00 55.32 118 GLN B N 1
ATOM 2235 C CA . GLN B 1 121 ? -50.995 7.584 -31.064 1.00 55.43 118 GLN B CA 1
ATOM 2236 C C . GLN B 1 121 ? -50.293 8.281 -29.903 1.00 55.30 118 GLN B C 1
ATOM 2237 O O . GLN B 1 121 ? -49.588 9.269 -30.096 1.00 48.52 118 GLN B O 1
ATOM 2243 N N . ASP B 1 122 ? -50.486 7.752 -28.695 1.00 55.14 119 ASP B N 1
ATOM 2244 C CA . ASP B 1 122 ? -49.750 8.226 -27.525 1.00 54.57 119 ASP B CA 1
ATOM 2245 C C . ASP B 1 122 ? -48.433 7.456 -27.457 1.00 51.02 119 ASP B C 1
ATOM 2246 O O . ASP B 1 122 ? -48.286 6.517 -26.669 1.00 47.09 119 ASP B O 1
ATOM 2251 N N . TYR B 1 123 ? -47.478 7.844 -28.296 1.00 44.41 120 TYR B N 1
ATOM 2252 C CA . TYR B 1 123 ? -46.235 7.095 -28.390 1.00 48.40 120 TYR B CA 1
ATOM 2253 C C . TYR B 1 123 ? -45.419 7.178 -27.104 1.00 45.19 120 TYR B C 1
ATOM 2254 O O . TYR B 1 123 ? -44.727 6.236 -26.749 1.00 40.03 120 TYR B O 1
ATOM 2263 N N . SER B 1 124 ? -45.555 8.286 -26.384 1.00 39.39 121 SER B N 1
ATOM 2264 C CA . SER B 1 124 ? -44.899 8.446 -25.087 1.00 49.39 121 SER B CA 1
ATOM 2265 C C . SER B 1 124 ? -45.308 7.363 -24.093 1.00 44.00 121 SER B C 1
ATOM 2266 O O . SER B 1 124 ? -44.463 6.686 -23.512 1.00 40.05 121 SER B O 1
ATOM 2269 N N . THR B 1 125 ? -46.612 7.214 -23.885 1.00 47.45 122 THR B N 1
ATOM 2270 C CA . THR B 1 125 ? -47.099 6.233 -22.923 1.00 45.99 122 THR B CA 1
ATOM 2271 C C . THR B 1 125 ? -46.820 4.798 -23.388 1.00 45.03 122 THR B C 1
ATOM 2272 O O . THR B 1 125 ? -46.489 3.929 -22.579 1.00 42.62 122 THR B O 1
ATOM 2276 N N . PHE B 1 126 ? -46.952 4.552 -24.689 1.00 42.05 123 PHE B N 1
ATOM 2277 C CA . PHE B 1 126 ? -46.571 3.257 -25.250 1.00 46.88 123 PHE B CA 1
ATOM 2278 C C . PHE B 1 126 ? -45.124 2.933 -24.887 1.00 50.19 123 PHE B C 1
ATOM 2279 O O . PHE B 1 126 ? -44.812 1.858 -24.352 1.00 47.86 123 PHE B O 1
ATOM 2287 N N . ASN B 1 127 ? -44.237 3.873 -25.194 1.00 47.05 124 ASN B N 1
ATOM 2288 C CA . ASN B 1 127 ? -42.840 3.739 -24.826 1.00 41.98 124 ASN B CA 1
ATOM 2289 C C . ASN B 1 127 ? -42.694 3.411 -23.339 1.00 41.51 124 ASN B C 1
ATOM 2290 O O . ASN B 1 127 ? -42.017 2.449 -22.960 1.00 45.06 124 ASN B O 1
ATOM 2295 N N . PHE B 1 128 ? -43.334 4.211 -22.493 1.00 40.77 125 PHE B N 1
ATOM 2296 C CA . PHE B 1 128 ? -43.263 3.988 -21.056 1.00 38.95 125 PHE B CA 1
ATOM 2297 C C . PHE B 1 128 ? -43.686 2.577 -20.639 1.00 43.34 125 PHE B C 1
ATOM 2298 O O . PHE B 1 128 ? -43.066 1.965 -19.759 1.00 41.56 125 PHE B O 1
ATOM 2306 N N . LEU B 1 129 ? -44.758 2.076 -21.253 1.00 42.06 126 LEU B N 1
ATOM 2307 C CA . LEU B 1 129 ? -45.307 0.777 -20.884 1.00 40.95 126 LEU B CA 1
ATOM 2308 C C . LEU B 1 129 ? -44.385 -0.393 -21.259 1.00 47.11 126 LEU B C 1
ATOM 2309 O O . LEU B 1 129 ? -44.606 -1.524 -20.822 1.00 44.07 126 LEU B O 1
ATOM 2314 N N . GLN B 1 130 ? -43.355 -0.132 -22.061 1.00 50.06 127 GLN B N 1
ATOM 2315 C CA . GLN B 1 130 ? -42.489 -1.221 -22.532 1.00 47.28 127 GLN B CA 1
ATOM 2316 C C . GLN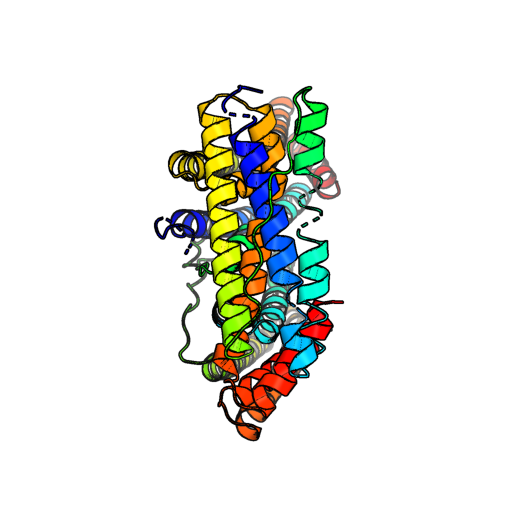 B 1 130 ? -41.754 -1.908 -21.394 1.00 46.22 127 GLN B C 1
ATOM 2317 O O . GLN B 1 130 ? -41.542 -3.109 -21.432 1.00 41.85 127 GLN B O 1
ATOM 2323 N N . TRP B 1 131 ? -41.381 -1.142 -20.377 1.00 52.29 128 TRP B N 1
ATOM 2324 C CA . TRP B 1 131 ? -40.782 -1.709 -19.177 1.00 59.06 128 TRP B CA 1
ATOM 2325 C C . TRP B 1 131 ? -41.709 -2.758 -18.545 1.00 54.71 128 TRP B C 1
ATOM 2326 O O . TRP B 1 131 ? -41.258 -3.804 -18.078 1.00 50.19 128 TRP B O 1
ATOM 2337 N N . TYR B 1 132 ? -43.005 -2.460 -18.524 1.00 49.25 129 TYR B N 1
ATOM 2338 C CA . TYR B 1 132 ? -43.993 -3.366 -17.953 1.00 51.37 129 TYR B CA 1
ATOM 2339 C C . TYR B 1 132 ? -44.190 -4.603 -18.808 1.00 48.83 129 TYR B C 1
ATOM 2340 O O . TYR B 1 132 ? -44.231 -5.708 -18.287 1.00 51.64 129 TYR B O 1
ATOM 2349 N N . VAL B 1 133 ? -44.323 -4.413 -20.117 1.00 45.60 130 VAL B N 1
ATOM 2350 C CA . VAL B 1 133 ? -44.423 -5.536 -21.039 1.00 52.68 130 VAL B CA 1
ATOM 2351 C C . VAL B 1 133 ? -43.277 -6.538 -20.810 1.00 54.66 130 VAL B C 1
ATOM 2352 O O . VAL B 1 133 ? -43.498 -7.745 -20.720 1.00 51.68 130 VAL B O 1
ATOM 2356 N N . ALA B 1 134 ? -42.057 -6.023 -20.699 1.00 49.87 131 ALA B N 1
ATOM 2357 C CA . ALA B 1 134 ? -40.881 -6.857 -20.445 1.00 50.44 131 ALA B CA 1
ATOM 2358 C C . ALA B 1 134 ? -40.946 -7.569 -19.090 1.00 50.69 131 ALA B C 1
ATOM 2359 O O . ALA B 1 134 ? -40.692 -8.777 -18.995 1.00 55.71 131 ALA B O 1
ATOM 2361 N N . GLU B 1 135 ? -41.271 -6.814 -18.045 1.00 47.81 132 GLU B N 1
ATOM 2362 C CA . GLU B 1 135 ? -41.378 -7.364 -16.696 1.00 52.39 132 GLU B CA 1
ATOM 2363 C C . GLU B 1 135 ? -42.345 -8.539 -16.632 1.00 53.63 132 GLU B C 1
ATOM 2364 O O . GLU B 1 135 ? -42.023 -9.573 -16.047 1.00 51.92 132 GLU B O 1
ATOM 2370 N N . GLN B 1 136 ? -43.527 -8.379 -17.230 1.00 53.70 133 GLN B N 1
ATOM 2371 C CA . GLN B 1 136 ? -44.535 -9.447 -17.230 1.00 56.46 133 GLN B CA 1
ATOM 2372 C C . GLN B 1 136 ? -44.064 -10.726 -17.940 1.00 56.74 133 GLN B C 1
ATOM 2373 O O . GLN B 1 136 ? -44.428 -11.831 -17.539 1.00 51.90 133 GLN B O 1
ATOM 2379 N N . HIS B 1 137 ? -43.260 -10.581 -18.989 1.00 54.19 134 HIS B N 1
ATOM 2380 C CA . HIS B 1 137 ? -42.637 -11.747 -19.616 1.00 62.51 134 HIS B CA 1
ATOM 2381 C C . HIS B 1 137 ? -41.833 -12.543 -18.573 1.00 58.73 134 HIS B C 1
ATOM 2382 O O . HIS B 1 137 ? -41.974 -13.760 -18.449 1.00 58.72 134 HIS B O 1
ATOM 2389 N N . GLU B 1 138 ? -40.999 -11.831 -17.821 1.00 52.17 135 GLU B N 1
ATOM 2390 C CA . GLU B 1 138 ? -40.224 -12.417 -16.737 1.00 56.01 135 GLU B CA 1
ATOM 2391 C C . GLU B 1 138 ? -41.127 -13.087 -15.707 1.00 60.86 135 GLU B C 1
ATOM 2392 O O . GLU B 1 138 ? -40.933 -14.256 -15.370 1.00 62.44 135 GLU B O 1
ATOM 2398 N N . GLU B 1 139 ? -42.113 -12.337 -15.219 1.00 62.95 136 GLU B N 1
ATOM 2399 C CA . GLU B 1 139 ? -43.004 -12.797 -14.156 1.00 63.44 136 GLU B CA 1
ATOM 2400 C C . GLU B 1 139 ? -43.696 -14.125 -14.476 1.00 65.25 136 GLU B C 1
ATOM 2401 O O . GLU B 1 139 ? -43.796 -15.006 -13.623 1.00 63.78 136 GLU B O 1
ATOM 2407 N N . GLU B 1 140 ? -44.182 -14.272 -15.702 1.00 66.12 137 GLU B N 1
ATOM 2408 C CA . GLU B 1 140 ? -44.945 -15.466 -16.046 1.00 74.13 137 GLU B CA 1
ATOM 2409 C C . GLU B 1 140 ? -44.074 -16.715 -16.126 1.00 69.51 137 GLU B C 1
ATOM 2410 O O . GLU B 1 140 ? -44.492 -17.796 -15.715 1.00 66.42 137 GLU B O 1
ATOM 2416 N N . LYS B 1 141 ? -42.867 -16.561 -16.655 1.00 69.10 138 LYS B N 1
ATOM 2417 C CA . LYS B 1 141 ? -41.894 -17.644 -16.640 1.00 71.43 138 LYS B CA 1
ATOM 2418 C C . LYS B 1 141 ? -41.655 -18.077 -15.190 1.00 67.67 138 LYS B C 1
ATOM 2419 O O . LYS B 1 141 ? -41.658 -19.265 -14.866 1.00 61.23 138 LYS B O 1
ATOM 2425 N N . LEU B 1 142 ? -41.463 -17.093 -14.319 1.00 63.74 139 LEU B N 1
ATOM 2426 C CA . LEU B 1 142 ? -41.221 -17.350 -12.907 1.00 60.31 139 LEU B CA 1
ATOM 2427 C C . LEU B 1 142 ? -42.360 -18.139 -12.250 1.00 56.75 139 LEU B C 1
ATOM 2428 O O . LEU B 1 142 ? -42.130 -19.121 -11.542 1.00 50.42 139 LEU B O 1
ATOM 2433 N N . PHE B 1 143 ? -43.592 -17.708 -12.482 1.00 53.21 140 PHE B N 1
ATOM 2434 C CA . PHE B 1 143 ? -44.722 -18.307 -11.778 1.00 54.03 140 PHE B CA 1
ATOM 2435 C C . PHE B 1 143 ? -45.158 -19.635 -12.352 1.00 51.95 140 PHE B C 1
ATOM 2436 O O . PHE B 1 143 ? -45.577 -20.517 -11.609 1.00 56.65 140 PHE B O 1
ATOM 2444 N N . LYS B 1 144 ? -45.026 -19.783 -13.666 1.00 49.27 141 LYS B N 1
ATOM 2445 C CA . LYS B 1 144 ? -45.285 -21.060 -14.308 1.00 54.63 141 LYS B CA 1
ATOM 2446 C C . LYS B 1 144 ? -44.276 -22.098 -13.801 1.00 55.59 141 LYS B C 1
ATOM 2447 O O . LYS B 1 144 ? -44.595 -23.278 -13.680 1.00 51.28 141 LYS B O 1
ATOM 2453 N N . GLY B 1 145 ? -43.057 -21.648 -13.514 1.00 56.51 142 GLY B N 1
ATOM 2454 C CA . GLY B 1 145 ? -42.024 -22.533 -13.007 1.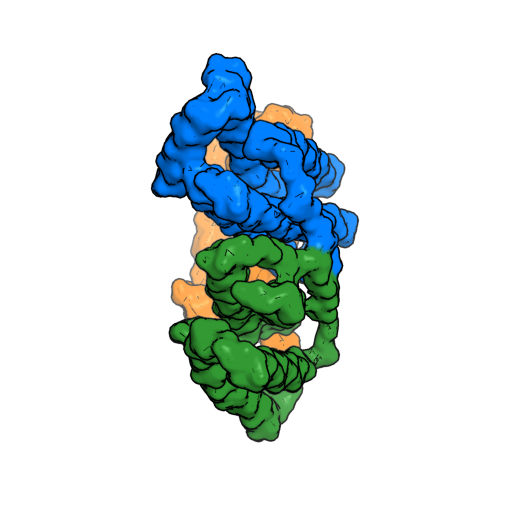00 57.10 142 GLY B CA 1
ATOM 2455 C C . GLY B 1 145 ? -42.441 -23.132 -11.681 1.00 56.30 142 GLY B C 1
ATOM 2456 O O . GLY B 1 145 ? -42.156 -24.294 -11.401 1.00 53.10 142 GLY B O 1
ATOM 2457 N N . ILE B 1 146 ? -43.129 -22.335 -10.865 1.00 53.33 143 ILE B N 1
ATOM 2458 C CA . ILE B 1 146 ? -43.569 -22.801 -9.557 1.00 48.60 143 ILE B CA 1
ATOM 2459 C C . ILE B 1 146 ? -44.720 -23.791 -9.676 1.00 49.79 143 ILE B C 1
ATOM 2460 O O . ILE B 1 146 ? -44.760 -24.790 -8.963 1.00 54.15 143 ILE B O 1
ATOM 2465 N N . LEU B 1 147 ? -45.645 -23.540 -10.594 1.00 49.28 144 LEU B N 1
ATOM 2466 C CA . LEU B 1 147 ? -46.702 -24.510 -10.839 1.00 50.84 144 LEU B CA 1
ATOM 2467 C C . LEU B 1 147 ? -46.130 -25.824 -11.365 1.00 52.96 144 LEU B C 1
ATOM 2468 O O . LEU B 1 147 ? -46.608 -26.900 -11.005 1.00 54.28 144 LEU B O 1
ATOM 2473 N N . ASP B 1 148 ? -45.119 -25.736 -12.226 1.00 48.57 145 ASP B N 1
ATOM 2474 C CA . ASP B 1 148 ? -44.478 -26.939 -12.751 1.00 51.24 145 ASP B CA 1
ATOM 2475 C C . ASP B 1 148 ? -43.903 -27.784 -11.610 1.00 52.60 145 ASP B C 1
ATOM 2476 O O . ASP B 1 148 ? -44.102 -28.996 -11.566 1.00 54.08 145 ASP B O 1
ATOM 2481 N N . LYS B 1 149 ? -43.196 -27.138 -10.684 1.00 54.46 146 LYS B N 1
ATOM 2482 C CA . LYS B 1 149 ? -42.659 -27.819 -9.501 1.00 54.02 146 LYS B CA 1
ATOM 2483 C C . LYS B 1 149 ? -43.741 -28.502 -8.650 1.00 54.18 146 LYS B C 1
ATOM 2484 O O . LYS B 1 149 ? -43.543 -29.616 -8.150 1.00 52.02 146 LYS B O 1
ATOM 2490 N N . LEU B 1 150 ? -44.884 -27.839 -8.481 1.00 53.05 147 LEU B N 1
ATOM 2491 C CA . LEU B 1 150 ? -45.991 -28.430 -7.724 1.00 54.26 147 LEU B CA 1
ATOM 2492 C C . LEU B 1 150 ? -46.505 -29.653 -8.444 1.00 52.43 147 LEU B C 1
ATOM 2493 O O . LEU B 1 150 ? -46.835 -30.657 -7.825 1.00 54.49 147 LEU B O 1
ATOM 2498 N N . GLU B 1 151 ? -46.582 -29.545 -9.766 1.00 54.97 148 GLU B N 1
ATOM 2499 C CA . GLU B 1 151 ? -47.015 -30.644 -10.615 1.00 58.39 148 GLU B CA 1
ATOM 2500 C C . GLU B 1 151 ? -46.064 -31.826 -10.479 1.00 57.41 148 GLU B C 1
ATOM 2501 O O . GLU B 1 151 ? -46.494 -32.979 -10.321 1.00 53.97 148 GLU B O 1
ATOM 2507 N N . LEU B 1 152 ? -44.768 -31.536 -10.553 1.00 51.24 149 LEU B N 1
ATOM 2508 C CA . LEU B 1 152 ? -43.746 -32.583 -10.504 1.00 44.09 149 LEU B CA 1
ATOM 2509 C C . LEU B 1 152 ? -43.777 -33.326 -9.174 1.00 43.64 149 LEU B C 1
ATOM 2510 O O . LEU B 1 152 ? -43.870 -34.549 -9.133 1.00 45.35 149 LEU B O 1
ATOM 2515 N N . VAL B 1 153 ? -43.704 -32.568 -8.086 1.00 52.11 150 VAL B N 1
ATOM 2516 C CA . VAL B 1 153 ? -43.499 -33.139 -6.761 1.00 54.15 150 VAL B CA 1
ATOM 2517 C C . VAL B 1 153 ? -44.784 -33.584 -6.044 1.00 56.23 150 VAL B C 1
ATOM 2518 O O . VAL B 1 153 ? -44.754 -34.481 -5.207 1.00 52.51 150 VAL B O 1
ATOM 2522 N N . GLY B 1 154 ? -45.914 -32.964 -6.369 1.00 53.75 151 GLY B N 1
ATOM 2523 C CA . GLY B 1 154 ? -47.144 -33.279 -5.670 1.00 49.72 151 GLY B CA 1
ATOM 2524 C C . GLY B 1 154 ? -47.354 -32.294 -4.543 1.00 50.30 151 GLY B C 1
ATOM 2525 O O . GLY B 1 154 ? -46.633 -31.292 -4.436 1.00 47.38 151 GLY B O 1
ATOM 2526 N N . GLU B 1 155 ? -48.341 -32.567 -3.698 1.00 51.41 152 GLU B N 1
ATOM 2527 C CA . GLU B 1 155 ? -48.749 -31.586 -2.692 1.00 51.48 152 GLU B CA 1
ATOM 2528 C C . GLU B 1 155 ? -48.926 -32.219 -1.317 1.00 47.32 152 GLU B C 1
ATOM 2529 O O . GLU B 1 155 ? -49.608 -31.677 -0.450 1.00 51.26 152 GLU B O 1
ATOM 2535 N N . ASP B 1 156 ? -48.274 -33.361 -1.129 1.00 43.75 153 ASP B N 1
ATOM 2536 C CA . ASP B 1 156 ? -48.145 -33.986 0.175 1.00 44.12 153 ASP B CA 1
ATOM 2537 C C . ASP B 1 156 ? -47.162 -33.164 1.008 1.00 46.47 153 ASP B C 1
ATOM 2538 O O . ASP B 1 156 ? -46.472 -32.285 0.482 1.00 47.54 153 ASP B O 1
ATOM 2543 N N . GLY B 1 157 ? -47.083 -33.462 2.302 1.00 46.77 154 GLY B N 1
ATOM 2544 C CA . GLY B 1 157 ? -46.299 -32.659 3.229 1.00 45.15 154 GLY B CA 1
ATOM 2545 C C . GLY B 1 157 ? -44.826 -32.555 2.870 1.00 43.75 154 GLY B C 1
ATOM 2546 O O . GLY B 1 157 ? -44.246 -31.476 2.919 1.00 39.81 154 GLY B O 1
ATOM 2547 N N . LYS B 1 158 ? -44.213 -33.685 2.534 1.00 45.88 155 LYS B N 1
ATOM 2548 C CA . LYS B 1 158 ? -42.802 -33.702 2.182 1.00 50.10 155 LYS B CA 1
ATOM 2549 C C . LYS B 1 158 ? -42.568 -32.887 0.919 1.00 52.78 155 LYS B C 1
ATOM 2550 O O . LYS B 1 158 ? -41.598 -32.130 0.824 1.00 54.69 155 LYS B O 1
ATOM 2556 N N . ALA B 1 159 ? -43.466 -33.045 -0.047 1.00 43.89 156 ALA B N 1
ATOM 2557 C CA . ALA B 1 159 ? -43.437 -32.243 -1.251 1.00 42.71 156 ALA B CA 1
ATOM 2558 C C . ALA B 1 159 ? -43.399 -30.758 -0.922 1.00 45.94 156 ALA B C 1
ATOM 2559 O O . ALA B 1 159 ? -42.494 -30.038 -1.340 1.00 44.07 156 ALA B O 1
ATOM 2560 N N . LEU B 1 160 ? -44.387 -30.286 -0.173 1.00 43.95 157 LEU B N 1
ATOM 2561 C CA . LEU B 1 160 ? -44.464 -28.867 0.138 1.00 43.59 157 LEU B CA 1
ATOM 2562 C C . LEU B 1 160 ? -43.222 -28.402 0.889 1.00 43.26 157 LEU B C 1
ATOM 2563 O O . LEU B 1 160 ? -42.768 -27.273 0.716 1.00 40.75 157 LEU B O 1
ATOM 2568 N N . PHE B 1 161 ? -42.694 -29.279 1.734 1.00 46.78 158 PHE B N 1
ATOM 2569 C CA . PHE B 1 161 ? -41.499 -28.983 2.514 1.00 47.02 158 PHE B CA 1
ATOM 2570 C C . PHE B 1 161 ? -40.336 -28.575 1.611 1.00 44.46 158 PHE B C 1
ATOM 2571 O O . PHE B 1 161 ? -39.634 -27.601 1.877 1.00 45.12 158 PHE B O 1
ATOM 2579 N N . PHE B 1 162 ? -40.147 -29.322 0.532 1.00 43.92 159 PHE B N 1
ATOM 2580 C CA . PHE B 1 162 ? -39.040 -29.060 -0.371 1.00 46.33 159 PHE B CA 1
ATOM 2581 C C . PHE B 1 162 ? -39.317 -27.884 -1.294 1.00 48.51 159 PHE B C 1
ATOM 2582 O O . PHE B 1 162 ? -38.410 -27.131 -1.639 1.00 44.61 159 PHE B O 1
ATOM 2590 N N . ILE B 1 163 ? -40.571 -27.725 -1.702 1.00 45.67 160 ILE B N 1
ATOM 2591 C CA . ILE B 1 163 ? -40.909 -26.592 -2.551 1.00 44.97 160 ILE B CA 1
ATOM 2592 C C . ILE B 1 163 ? -40.703 -25.288 -1.784 1.00 44.24 160 ILE B C 1
ATOM 2593 O O . ILE B 1 163 ? -40.179 -24.310 -2.324 1.00 46.67 160 ILE B O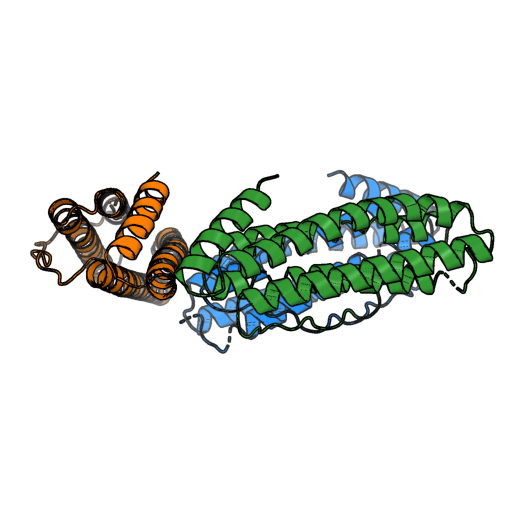 1
ATOM 2598 N N . ASP B 1 164 ? -41.110 -25.278 -0.521 1.00 42.84 161 ASP B N 1
ATOM 2599 C CA . ASP B 1 164 ? -40.927 -24.097 0.322 1.00 40.75 161 ASP B CA 1
ATOM 2600 C C . ASP B 1 164 ? -39.452 -23.678 0.388 1.00 43.17 161 ASP B C 1
ATOM 2601 O O . ASP B 1 164 ? -39.125 -22.487 0.382 1.00 45.57 161 ASP B O 1
ATOM 2606 N N . LYS B 1 165 ? -38.559 -24.661 0.438 1.00 45.85 162 LYS B N 1
ATOM 2607 C CA . LYS B 1 165 ? -37.128 -24.370 0.385 1.00 51.26 162 LYS B CA 1
ATOM 2608 C C . LYS B 1 165 ? -36.759 -23.669 -0.922 1.00 50.58 162 LYS B C 1
ATOM 2609 O O . LYS B 1 165 ? -36.063 -22.658 -0.910 1.00 43.19 162 LYS B O 1
ATOM 2615 N N . ASP B 1 166 ? -37.211 -24.207 -2.052 1.00 42.88 163 ASP B N 1
ATOM 2616 C CA . ASP B 1 166 ? -36.966 -23.535 -3.317 1.00 45.33 163 ASP B CA 1
ATOM 2617 C C . ASP B 1 166 ? -37.526 -22.102 -3.317 1.00 45.35 163 ASP B C 1
ATOM 2618 O O . ASP B 1 166 ? -36.906 -21.191 -3.849 1.00 47.63 163 ASP B O 1
ATOM 2623 N N . LEU B 1 167 ? -38.683 -21.889 -2.707 1.00 43.57 164 LEU B N 1
ATOM 2624 C CA . LEU B 1 167 ? -39.243 -20.535 -2.689 1.00 43.91 164 LEU B CA 1
ATOM 2625 C C . LEU B 1 167 ? -38.357 -19.560 -1.899 1.00 50.72 164 LEU B C 1
ATOM 2626 O O . LEU B 1 167 ? -38.120 -18.425 -2.336 1.00 52.34 164 LEU B O 1
ATOM 2631 N N . ALA B 1 168 ? -37.862 -19.994 -0.742 1.00 45.15 165 ALA B N 1
ATOM 2632 C CA . ALA B 1 168 ? -36.998 -19.130 0.058 1.00 49.13 165 ALA B CA 1
ATOM 2633 C C . ALA B 1 168 ? -35.775 -18.729 -0.756 1.00 53.97 165 ALA B C 1
ATOM 2634 O O . ALA B 1 168 ? -35.354 -17.576 -0.723 1.00 51.97 165 ALA B O 1
ATOM 2636 N N . ALA B 1 169 ? -35.219 -19.689 -1.494 1.00 52.96 166 ALA B N 1
ATOM 2637 C CA . ALA B 1 169 ? -34.054 -19.433 -2.336 1.00 58.56 166 ALA B CA 1
ATOM 2638 C C . ALA B 1 169 ? -34.381 -18.458 -3.457 1.00 62.51 166 ALA B C 1
ATOM 2639 O O . ALA B 1 169 ? -33.587 -17.564 -3.762 1.00 62.92 166 ALA B O 1
ATOM 2641 N N . LEU B 1 170 ? -35.543 -18.641 -4.079 1.00 58.98 167 LEU B N 1
ATOM 2642 C CA . LEU B 1 170 ? -35.990 -17.726 -5.120 1.00 58.11 167 LEU B CA 1
ATOM 2643 C C . LEU B 1 170 ? -36.099 -16.327 -4.543 1.00 64.03 167 LEU B C 1
ATOM 2644 O O . LEU B 1 170 ? -35.795 -15.345 -5.216 1.00 69.91 167 LEU B O 1
ATOM 2649 N N . ALA B 1 171 ? -36.522 -16.245 -3.286 1.00 65.53 168 ALA B N 1
ATOM 2650 C CA . ALA B 1 171 ? -36.686 -14.960 -2.621 1.00 63.63 168 ALA B CA 1
ATOM 2651 C C . ALA B 1 171 ? -35.361 -14.213 -2.553 1.00 74.87 168 ALA B C 1
ATOM 2652 O O . ALA B 1 171 ? -35.336 -12.985 -2.614 1.00 78.48 168 ALA B O 1
ATOM 2654 N N . LYS B 1 172 ? -34.264 -14.954 -2.430 1.00 79.91 169 LYS B N 1
ATOM 2655 C CA . LYS B 1 172 ? -32.942 -14.338 -2.384 1.00 84.64 169 LYS B CA 1
ATOM 2656 C C . LYS B 1 172 ? -32.338 -14.179 -3.774 1.00 89.90 169 LYS B C 1
ATOM 2657 O O . LYS B 1 172 ? -32.168 -13.058 -4.254 1.00 93.13 169 LYS B O 1
ATOM 2671 N N . LEU C 1 11 ? -3.523 -34.340 -46.119 1.00 69.87 8 LEU C N 1
ATOM 2672 C CA . LEU C 1 11 ? -4.592 -35.305 -45.855 1.00 60.77 8 LEU C CA 1
ATOM 2673 C C . LEU C 1 11 ? -5.006 -36.047 -47.124 1.00 53.26 8 LEU C C 1
ATOM 2674 O O . LEU C 1 11 ? -5.108 -35.453 -48.191 1.00 60.02 8 LEU C O 1
ATOM 2679 N N . SER C 1 12 ? -5.256 -37.343 -47.012 1.00 52.19 9 SER C N 1
ATOM 2680 C CA . SER C 1 12 ? -5.855 -38.071 -48.124 1.00 55.44 9 SER C CA 1
ATOM 2681 C C . SER C 1 12 ? -7.286 -37.568 -48.326 1.00 55.60 9 SER C C 1
ATOM 2682 O O . SER C 1 12 ? -7.895 -37.022 -47.396 1.00 50.51 9 SER C O 1
ATOM 2685 N N . GLN C 1 13 ? -7.820 -37.736 -49.536 1.00 55.81 10 GLN C N 1
ATOM 2686 C CA . GLN C 1 13 ? -9.202 -37.345 -49.809 1.00 59.49 10 GLN C CA 1
ATOM 2687 C C . GLN C 1 13 ? -10.151 -38.114 -48.914 1.00 54.63 10 GLN C C 1
ATOM 2688 O O . GLN C 1 13 ? -11.175 -37.587 -48.477 1.00 54.14 10 GLN C O 1
ATOM 2694 N N . ALA C 1 14 ? -9.807 -39.368 -48.650 1.00 49.81 11 ALA C N 1
ATOM 2695 C CA . ALA C 1 14 ? -10.634 -40.212 -47.805 1.00 51.01 11 ALA C CA 1
ATOM 2696 C C . ALA C 1 14 ? -10.654 -39.671 -46.383 1.00 47.54 11 ALA C C 1
ATOM 2697 O O . ALA C 1 14 ? -11.696 -39.669 -45.734 1.00 45.04 11 ALA C O 1
ATOM 2707 N N . VAL C 1 16 ? -10.168 -36.566 -45.434 1.00 39.82 13 VAL C N 1
ATOM 2708 C CA . VAL C 1 16 ? -10.913 -35.318 -45.430 1.00 40.92 13 VAL C CA 1
ATOM 2709 C C . VAL C 1 16 ? -12.412 -35.603 -45.310 1.00 42.16 13 VAL C C 1
ATOM 2710 O O . VAL C 1 16 ? -13.115 -34.975 -44.516 1.00 40.21 13 VAL C O 1
ATOM 2714 N N . GLU C 1 17 ? -12.884 -36.572 -46.086 1.00 40.89 14 GLU C N 1
ATOM 2715 C CA . GLU C 1 17 ? -14.272 -37.001 -46.018 1.00 41.30 14 GLU C CA 1
ATOM 2716 C C . GLU C 1 17 ? -14.670 -37.488 -44.627 1.00 37.17 14 GLU C C 1
ATOM 2717 O O . GLU C 1 17 ? -15.731 -37.120 -44.112 1.00 34.74 14 GLU C O 1
ATOM 2723 N N . HIS C 1 18 ? -13.806 -38.286 -44.013 1.00 35.96 15 HIS C N 1
ATOM 2724 C CA . HIS C 1 18 ? -14.072 -38.816 -42.678 1.00 39.52 15 HIS C CA 1
ATOM 2725 C C . HIS C 1 18 ? -14.130 -37.704 -41.644 1.00 34.38 15 HIS C C 1
ATOM 2726 O O . HIS C 1 18 ? -14.977 -37.723 -40.762 1.00 37.87 15 HIS C O 1
ATOM 2733 N N . LEU C 1 19 ? -13.209 -36.753 -41.747 1.00 34.28 16 LEU C N 1
ATOM 2734 C CA . LEU C 1 19 ? -13.163 -35.631 -40.820 1.00 31.35 16 LEU C CA 1
ATOM 2735 C C . LEU C 1 19 ? -14.380 -34.737 -40.992 1.00 34.46 16 LEU C C 1
ATOM 2736 O O . LEU C 1 19 ? -14.951 -34.286 -40.003 1.00 34.28 16 LEU C O 1
ATOM 2741 N N . ASN C 1 20 ? -14.770 -34.494 -42.244 1.00 34.51 17 ASN C N 1
ATOM 2742 C CA . ASN C 1 20 ? -15.949 -33.680 -42.528 1.00 34.33 17 ASN C CA 1
ATOM 2743 C C . ASN C 1 20 ? -17.211 -34.355 -41.985 1.00 36.43 17 ASN C C 1
ATOM 2744 O O . ASN C 1 20 ? -18.111 -33.691 -41.465 1.00 34.73 17 ASN C O 1
ATOM 2749 N N . GLU C 1 21 ? -17.250 -35.678 -42.066 1.00 36.78 18 GLU C N 1
ATOM 2750 C CA . GLU C 1 21 ? -18.377 -36.429 -41.534 1.00 39.02 18 GLU C CA 1
ATOM 2751 C C . GLU C 1 21 ? -18.444 -36.268 -40.027 1.00 36.10 18 GLU C C 1
ATOM 2752 O O . GLU C 1 21 ? -19.521 -36.127 -39.465 1.00 36.27 18 GLU C O 1
ATOM 2758 N N . GLN C 1 22 ? -17.289 -36.284 -39.378 1.00 32.67 19 GLN C N 1
ATOM 2759 C CA . GLN C 1 22 ? -17.228 -36.099 -37.931 1.00 34.50 19 GLN C CA 1
ATOM 2760 C C . GLN C 1 22 ? -17.575 -34.662 -37.533 1.00 34.56 19 GLN C C 1
ATOM 2761 O O . GLN C 1 22 ? -18.221 -34.433 -36.507 1.00 36.77 19 GLN C O 1
ATOM 2767 N N . ILE C 1 23 ? -17.135 -33.696 -38.334 1.00 35.28 20 ILE C N 1
ATOM 2768 C CA . ILE C 1 23 ? -17.534 -32.299 -38.117 1.00 35.58 20 ILE C CA 1
ATOM 2769 C C . ILE C 1 23 ? -19.056 -32.197 -38.134 1.00 33.30 20 ILE C C 1
ATOM 2770 O O . ILE C 1 23 ? -19.668 -31.580 -37.251 1.00 30.93 20 ILE C O 1
ATOM 2775 N N . ASN C 1 24 ? -19.666 -32.844 -39.125 1.00 31.82 21 ASN C N 1
ATOM 2776 C CA . ASN C 1 24 ? -21.112 -32.865 -39.243 1.00 31.11 21 ASN C CA 1
ATOM 2777 C C . ASN C 1 24 ? -21.789 -33.531 -38.028 1.00 36.18 21 ASN C C 1
ATOM 2778 O O . ASN C 1 24 ? -22.732 -32.977 -37.455 1.00 33.29 21 ASN C O 1
ATOM 2783 N N . LEU C 1 25 ? -21.311 -34.712 -37.635 1.00 30.32 22 LEU C N 1
ATOM 2784 C CA . LEU C 1 25 ? -21.810 -35.363 -36.412 1.00 31.78 22 LEU C CA 1
ATOM 2785 C C . LEU C 1 25 ? -21.680 -34.492 -35.149 1.00 33.12 22 LEU C C 1
ATOM 2786 O O . LEU C 1 25 ? -22.595 -34.442 -34.327 1.00 35.76 22 LEU C O 1
ATOM 2791 N N . GLU C 1 26 ? -20.548 -33.806 -34.990 1.00 32.72 23 GLU C N 1
ATOM 2792 C CA . GLU C 1 26 ? -20.360 -32.947 -33.826 1.00 36.96 23 GLU C CA 1
ATOM 2793 C C . GLU C 1 26 ? -21.381 -31.796 -33.836 1.00 36.70 23 GLU C C 1
ATOM 2794 O O . GLU C 1 26 ? -21.917 -31.408 -32.804 1.00 31.32 23 GLU C O 1
ATOM 2800 N N . PHE C 1 27 ? -21.634 -31.235 -35.006 1.00 32.45 24 PHE C N 1
ATOM 2801 C CA . PHE C 1 27 ? -22.617 -30.179 -35.113 1.00 34.02 24 PHE C CA 1
ATOM 2802 C C . PHE C 1 27 ? -23.992 -30.724 -34.705 1.00 33.70 24 PHE C C 1
ATOM 2803 O O . PHE C 1 27 ? -24.689 -30.151 -33.868 1.00 32.35 24 PHE C O 1
ATOM 2811 N N . PHE C 1 28 ? -24.357 -31.854 -35.290 1.00 32.52 25 PHE C N 1
ATOM 2812 C CA . PHE C 1 28 ? -25.598 -32.493 -34.919 1.00 31.06 25 PHE C CA 1
ATOM 2813 C C . PHE C 1 28 ? -25.699 -32.731 -33.413 1.00 29.70 25 PHE C C 1
ATOM 2814 O O . PHE C 1 28 ? -26.727 -32.439 -32.803 1.00 31.57 25 PHE C O 1
ATOM 2822 N N . SER C 1 29 ? -24.630 -33.247 -32.817 1.00 31.30 26 SER C N 1
ATOM 2823 C CA . SER C 1 29 ? -24.615 -33.540 -31.383 1.00 34.10 26 SER C CA 1
ATOM 2824 C C . SER C 1 29 ? -24.946 -32.319 -30.564 1.00 29.81 26 SER C C 1
ATOM 2825 O O . SER C 1 29 ? -25.775 -32.375 -29.665 1.00 35.84 26 SER C O 1
ATOM 2828 N N . SER C 1 30 ? -24.284 -31.212 -30.877 1.00 31.99 27 SER C N 1
ATOM 2829 C CA . SER C 1 30 ? -24.578 -29.949 -30.211 1.00 31.47 27 SER C CA 1
ATOM 2830 C C . SER C 1 30 ? -26.062 -29.611 -30.350 1.00 32.50 27 SER C C 1
ATOM 2831 O O . SER C 1 30 ? -26.712 -29.252 -29.374 1.00 29.16 27 SER C O 1
ATOM 2834 N N . ASN C 1 31 ? -26.600 -29.735 -31.561 1.00 34.55 28 ASN C N 1
ATOM 2835 C CA . ASN C 1 31 ? -28.018 -29.422 -31.776 1.00 33.82 28 ASN C CA 1
ATOM 2836 C C . ASN C 1 31 ? -28.951 -30.368 -31.009 1.00 36.03 28 ASN C C 1
ATOM 2837 O O . ASN C 1 31 ? -30.004 -29.949 -30.535 1.00 32.03 28 ASN C O 1
ATOM 2842 N N . LEU C 1 32 ? -28.554 -31.634 -30.879 1.00 32.95 29 LEU C N 1
ATOM 2843 C CA . LEU C 1 32 ? -29.344 -32.613 -30.125 1.00 31.26 29 LEU C CA 1
ATOM 2844 C C . LEU C 1 32 ? -29.416 -32.192 -28.652 1.00 31.47 29 LEU C C 1
ATOM 2845 O O . LEU C 1 32 ? -30.485 -32.166 -28.048 1.00 29.15 29 LEU C O 1
ATOM 2850 N N . TYR C 1 33 ? -28.273 -31.841 -28.076 1.00 31.89 30 TYR C N 1
ATOM 2851 C CA . TYR C 1 33 ? -28.256 -31.435 -26.677 1.00 34.49 30 TYR C CA 1
ATOM 2852 C C . TYR C 1 33 ? -29.019 -30.130 -26.475 1.00 36.54 30 TYR C C 1
ATOM 2853 O O . TYR C 1 33 ? -29.658 -29.934 -25.443 1.00 30.51 30 TYR C O 1
ATOM 2862 N N . LEU C 1 34 ? -28.930 -29.231 -27.451 1.00 29.47 31 LEU C N 1
ATOM 2863 C CA . LEU C 1 34 ? -29.644 -27.967 -27.359 1.00 29.63 31 LEU C CA 1
ATOM 2864 C C . LEU C 1 34 ? -31.154 -28.236 -27.415 1.00 32.16 31 LEU C C 1
ATOM 2865 O O . LEU C 1 34 ? -31.901 -27.722 -26.589 1.00 28.51 31 LEU C O 1
ATOM 2870 N N . GLN C 1 35 ? -31.587 -29.065 -28.363 1.00 28.72 32 GLN C N 1
ATOM 2871 C CA . GLN C 1 35 ? -33.010 -29.401 -28.490 1.00 30.35 32 GLN C CA 1
ATOM 2872 C C . GLN C 1 35 ? -33.514 -30.081 -27.227 1.00 30.44 32 GLN C C 1
ATOM 2873 O O . GLN C 1 35 ? -34.621 -29.810 -26.754 1.00 32.94 32 GLN C O 1
ATOM 2887 N N . SER C 1 37 ? -32.284 -29.692 -24.217 1.00 29.93 34 SER C N 1
ATOM 2888 C CA . SER C 1 37 ? -32.328 -28.743 -23.127 1.00 26.30 34 SER C CA 1
ATOM 2889 C C . SER C 1 37 ? -33.665 -28.001 -23.155 1.00 30.80 34 SER C C 1
ATOM 2890 O O . SER C 1 37 ? -34.219 -27.693 -22.107 1.00 30.63 34 SER C O 1
ATOM 2893 N N . ALA C 1 38 ? -34.180 -27.735 -24.358 1.00 29.48 35 ALA C N 1
ATOM 2894 C CA . ALA C 1 38 ? -35.461 -27.056 -24.519 1.00 28.44 35 ALA C CA 1
ATOM 2895 C C . ALA C 1 38 ? -36.616 -27.907 -23.996 1.00 32.60 35 ALA C C 1
ATOM 2896 O O . ALA C 1 38 ? -37.557 -27.392 -23.378 1.00 31.96 35 ALA C O 1
ATOM 2898 N N . TRP C 1 39 ? -36.554 -29.215 -24.253 1.00 30.01 36 TRP C N 1
ATOM 2899 C CA . TRP C 1 39 ? -37.597 -30.107 -23.755 1.00 30.71 36 TRP C CA 1
ATOM 2900 C C . TRP C 1 39 ? -37.537 -30.102 -22.243 1.00 34.31 36 TRP C C 1
ATOM 2901 O O . TRP C 1 39 ? -38.565 -30.010 -21.575 1.00 37.85 36 TRP C O 1
ATOM 2912 N N . CYS C 1 40 ? -36.322 -30.146 -21.698 1.00 27.66 37 CYS C N 1
ATOM 2913 C CA . CYS C 1 40 ? -36.172 -30.167 -20.251 1.00 31.01 37 CYS C CA 1
ATOM 2914 C C . CYS C 1 40 ? -36.778 -28.925 -19.630 1.00 33.02 37 CYS C C 1
ATOM 2915 O O . CYS C 1 40 ? -37.529 -29.007 -18.655 1.00 32.84 37 CYS C O 1
ATOM 2918 N N . GLU C 1 41 ? -36.462 -27.770 -20.204 1.00 30.89 38 GLU C N 1
ATOM 2919 C CA . GLU C 1 41 ? -36.972 -26.523 -19.674 1.00 34.55 38 GLU C CA 1
ATOM 2920 C C . GLU C 1 41 ? -38.488 -26.459 -19.779 1.00 39.27 38 GLU C C 1
ATOM 2921 O O . GLU C 1 41 ? -39.159 -25.959 -18.884 1.00 34.74 38 GLU C O 1
ATOM 2927 N N . ASP C 1 42 ? -39.008 -26.939 -20.900 1.00 38.05 39 ASP C N 1
ATOM 2928 C CA . ASP C 1 42 ? -40.437 -26.961 -21.153 1.00 40.15 39 ASP C CA 1
ATOM 2929 C C . ASP C 1 42 ? -41.186 -27.798 -20.111 1.00 40.20 39 ASP C C 1
ATOM 2930 O O . ASP C 1 42 ? -42.339 -27.520 -19.794 1.00 40.16 39 ASP C O 1
ATOM 2935 N N . LYS C 1 43 ? -40.524 -28.820 -19.581 1.00 34.91 40 LYS C N 1
ATOM 2936 C CA . LYS C 1 43 ? -41.150 -29.723 -18.610 1.00 37.82 40 LYS C CA 1
ATOM 2937 C C . LYS C 1 43 ? -40.802 -29.333 -17.188 1.00 42.38 40 LYS C C 1
ATOM 2938 O O . LYS C 1 43 ? -41.223 -29.988 -16.241 1.00 47.16 40 LYS C O 1
ATOM 2944 N N . GLY C 1 44 ? -40.016 -28.270 -17.041 1.00 38.47 41 GLY C N 1
ATOM 2945 C CA . GLY C 1 44 ? -39.709 -27.753 -15.726 1.00 39.08 41 GLY C CA 1
ATOM 2946 C C . GLY C 1 44 ? -38.448 -28.309 -15.094 1.00 43.22 41 GLY C C 1
ATOM 2947 O O . GLY C 1 44 ? -38.208 -28.094 -13.900 1.00 46.70 41 GLY C O 1
ATOM 2948 N N . PHE C 1 45 ? -37.630 -29.007 -15.878 1.00 33.92 42 PHE C N 1
ATOM 2949 C CA . PHE C 1 45 ? -36.360 -29.505 -15.359 1.00 30.83 42 PHE C CA 1
ATOM 2950 C C . PHE C 1 45 ? -35.239 -28.520 -15.735 1.00 36.45 42 PHE C C 1
ATOM 2951 O O . PHE C 1 45 ? -34.467 -28.742 -16.677 1.00 37.33 42 PHE C O 1
ATOM 2959 N N . ASP C 1 46 ? -35.156 -27.431 -14.981 1.00 35.47 43 ASP C N 1
ATOM 2960 C CA . ASP C 1 46 ? -34.215 -26.362 -15.280 1.00 35.68 43 ASP C CA 1
ATOM 2961 C C . ASP C 1 46 ? -32.765 -26.775 -15.044 1.00 38.14 43 ASP C C 1
ATOM 2962 O O . ASP C 1 46 ? -31.858 -26.304 -15.738 1.00 40.97 43 ASP C O 1
ATOM 2967 N N . GLY C 1 47 ? -32.541 -27.615 -14.042 1.00 35.38 44 GLY C N 1
ATOM 2968 C CA . GLY C 1 47 ? -31.205 -28.136 -13.795 1.00 39.68 44 GLY C CA 1
ATOM 2969 C C . GLY C 1 47 ? -30.733 -28.932 -14.997 1.00 37.52 44 GLY C C 1
ATOM 2970 O O . GLY C 1 47 ? -29.644 -28.710 -15.518 1.00 37.23 44 GLY C O 1
ATOM 2971 N N . ALA C 1 48 ? -31.570 -29.852 -15.460 1.00 37.00 45 ALA C N 1
ATOM 2972 C CA . ALA C 1 48 ? -31.231 -30.656 -16.634 1.00 38.44 45 ALA C CA 1
ATOM 2973 C C . ALA C 1 48 ? -31.013 -29.766 -17.849 1.00 40.73 45 ALA C C 1
ATOM 2974 O O . ALA C 1 48 ? -30.111 -30.009 -18.645 1.00 33.83 45 ALA C O 1
ATOM 2976 N N . ALA C 1 49 ? -31.857 -28.749 -17.997 1.00 27.22 46 ALA C N 1
ATOM 2977 C CA . ALA C 1 49 ? -31.782 -27.870 -19.152 1.00 32.65 46 ALA C CA 1
ATOM 2978 C C . ALA C 1 49 ? -30.459 -27.072 -19.131 1.00 37.87 46 ALA C C 1
ATOM 2979 O O . ALA C 1 49 ? -29.802 -26.903 -20.164 1.00 36.69 46 ALA C O 1
ATOM 2981 N N . GLU C 1 50 ? -30.071 -26.594 -17.950 1.00 38.45 47 GLU C N 1
ATOM 2982 C CA . GLU C 1 50 ? -28.790 -25.892 -17.791 1.00 42.51 47 GLU C CA 1
ATOM 2983 C C . GLU C 1 50 ? -27.616 -26.818 -18.113 1.00 40.33 47 GLU C C 1
ATOM 2984 O O . GLU C 1 50 ? -26.704 -26.444 -18.843 1.00 37.35 47 GLU C O 1
ATOM 2990 N N . PHE C 1 51 ? -27.658 -28.039 -17.589 1.00 37.21 48 PHE C N 1
ATOM 2991 C CA . PHE C 1 51 ? -26.609 -29.018 -17.862 1.00 38.43 48 PHE C CA 1
ATOM 2992 C C . PHE C 1 51 ? -26.495 -29.325 -19.354 1.00 40.10 48 PHE C C 1
ATOM 2993 O O . PHE C 1 51 ? -25.399 -29.376 -19.908 1.00 35.65 48 PHE C O 1
ATOM 3001 N N . LEU C 1 52 ? -27.630 -29.526 -20.009 1.00 33.34 49 LEU C N 1
ATOM 3002 C CA . LEU C 1 52 ? -27.615 -29.888 -21.421 1.00 33.28 49 LEU C CA 1
ATOM 3003 C C . LEU C 1 52 ? -27.165 -28.720 -22.311 1.00 34.73 49 LEU C C 1
ATOM 3004 O O . LEU C 1 52 ? -26.460 -28.924 -23.301 1.00 34.15 49 LEU C O 1
ATOM 3009 N N . ARG C 1 53 ? -27.577 -27.505 -21.959 1.00 33.95 50 ARG C N 1
ATOM 3010 C CA . ARG C 1 53 ? -27.144 -26.305 -22.679 1.00 42.42 50 ARG C CA 1
ATOM 3011 C C . ARG C 1 53 ? -25.617 -26.161 -22.690 1.00 39.39 50 ARG C C 1
ATOM 3012 O O . ARG C 1 53 ? -25.017 -25.884 -23.730 1.00 42.11 50 ARG C O 1
ATOM 3020 N N . ALA C 1 54 ? -25.001 -26.341 -21.526 1.00 34.67 51 ALA C N 1
ATOM 3021 C CA . ALA C 1 54 ? -23.548 -26.298 -21.421 1.00 41.51 51 ALA C CA 1
ATOM 3022 C C . ALA C 1 54 ? -22.935 -27.398 -22.286 1.00 43.25 51 ALA C C 1
ATOM 3023 O O . ALA C 1 54 ? -21.905 -27.206 -22.941 1.00 37.68 51 ALA C O 1
ATOM 3025 N N . HIS C 1 55 ? -23.561 -28.566 -22.299 1.00 40.93 52 HIS C N 1
ATOM 3026 C CA . HIS C 1 55 ? -22.997 -29.630 -23.101 1.00 37.25 52 HIS C CA 1
ATOM 3027 C C . HIS C 1 55 ? -23.095 -29.329 -24.601 1.00 35.71 52 HIS C C 1
ATOM 3028 O O . HIS C 1 55 ? -22.194 -29.669 -25.369 1.00 38.31 52 HIS C O 1
ATOM 3035 N N . ALA C 1 56 ? -24.181 -28.678 -25.008 1.00 31.76 53 ALA C N 1
ATOM 3036 C CA . ALA C 1 56 ? -24.336 -28.242 -26.391 1.00 32.20 53 ALA C CA 1
ATOM 3037 C C . ALA C 1 56 ? -23.251 -27.228 -26.780 1.00 33.97 53 ALA C C 1
ATOM 3038 O O . ALA C 1 56 ? -22.792 -27.217 -27.919 1.00 35.59 53 ALA C O 1
ATOM 3040 N N . VAL C 1 57 ? -22.853 -26.378 -25.842 1.00 35.04 54 VAL C N 1
ATOM 3041 C CA . VAL C 1 57 ? -21.776 -25.413 -26.102 1.00 36.42 54 VAL C CA 1
ATOM 3042 C C . VAL C 1 57 ? -20.449 -26.141 -26.299 1.00 40.33 54 VAL C C 1
ATOM 3043 O O . VAL C 1 57 ? -19.758 -25.909 -27.278 1.00 42.78 54 VAL C O 1
ATOM 3047 N N . GLU C 1 58 ? -20.117 -27.052 -25.389 1.00 37.69 55 GLU C N 1
ATOM 3048 C CA . GLU C 1 58 ? -18.869 -27.794 -25.486 1.00 39.60 55 GLU C CA 1
ATOM 3049 C C . GLU C 1 58 ? -18.814 -28.622 -26.763 1.00 40.97 55 GLU C C 1
ATOM 3050 O O . GLU C 1 58 ? -17.761 -28.735 -27.388 1.00 40.34 55 GLU C O 1
ATOM 3056 N N . GLU C 1 59 ? -19.941 -29.207 -27.156 1.00 31.69 56 GLU C N 1
ATOM 3057 C CA . GLU C 1 59 ? -19.927 -30.050 -28.336 1.00 36.13 56 GLU C CA 1
ATOM 3058 C C . GLU C 1 59 ? -19.657 -29.169 -29.552 1.00 35.75 56 GLU C C 1
ATOM 3059 O O . GLU C 1 59 ? -19.000 -29.592 -30.499 1.00 35.88 56 GLU C O 1
ATOM 3073 N N . GLN C 1 61 ? -17.814 -26.513 -29.554 1.00 34.44 58 GLN C N 1
ATOM 3074 C CA . GLN C 1 61 ? -16.348 -26.310 -29.539 1.00 36.01 58 GLN C CA 1
ATOM 3075 C C . GLN C 1 61 ? -15.568 -27.512 -30.101 1.00 40.78 58 GLN C C 1
ATOM 3076 O O . GLN C 1 61 ? -14.531 -27.338 -30.745 1.00 42.32 58 GLN C O 1
ATOM 3082 N N . HIS C 1 62 ? -16.054 -28.730 -29.852 1.00 38.75 59 HIS C N 1
ATOM 3083 C CA . HIS C 1 62 ? -15.425 -29.920 -30.426 1.00 42.44 59 HIS C CA 1
ATOM 3084 C C . HIS C 1 62 ? -15.553 -29.823 -31.942 1.00 38.30 59 HIS C C 1
ATOM 3085 O O . HIS C 1 62 ? -14.627 -30.150 -32.681 1.00 41.27 59 HIS C O 1
ATOM 3100 N N . GLN C 1 64 ? -15.800 -27.056 -33.755 1.00 29.40 61 GLN C N 1
ATOM 3101 C CA . GLN C 1 64 ? -14.936 -25.979 -34.244 1.00 34.16 61 GLN C CA 1
ATOM 3102 C C . GLN C 1 64 ? -13.469 -26.415 -34.325 1.00 40.51 61 GLN C C 1
ATOM 3103 O O . GLN C 1 64 ? -12.777 -26.162 -35.315 1.00 40.37 61 GLN C O 1
ATOM 3109 N N . ARG C 1 65 ? -12.996 -27.051 -33.261 1.00 39.28 62 ARG C N 1
ATOM 3110 C CA . ARG C 1 65 ? -11.618 -27.549 -33.197 1.00 42.73 62 ARG C CA 1
ATOM 3111 C C . ARG C 1 65 ? -11.318 -28.428 -34.424 1.00 39.73 62 ARG C C 1
ATOM 3112 O O . ARG C 1 65 ? -10.287 -28.307 -35.064 1.00 38.19 62 ARG C O 1
ATOM 3120 N N . LEU C 1 66 ? -12.261 -29.284 -34.783 1.00 33.85 63 LEU C N 1
ATOM 3121 C CA . LEU C 1 66 ? -12.053 -30.188 -35.903 1.00 34.15 63 LEU C CA 1
ATOM 3122 C C . LEU C 1 66 ? -12.083 -29.400 -37.215 1.00 35.39 63 LEU C C 1
ATOM 3123 O O . LEU C 1 66 ? -11.251 -29.611 -38.102 1.00 35.41 63 LEU C O 1
ATOM 3128 N N . PHE C 1 67 ? -13.046 -28.487 -37.320 1.00 33.03 64 PHE C N 1
ATOM 3129 C CA . PHE C 1 67 ? -13.188 -27.606 -38.473 1.00 38.98 64 PHE C CA 1
ATOM 3130 C C . PHE C 1 67 ? -11.873 -26.868 -38.720 1.00 35.69 64 PHE C C 1
ATOM 3131 O O . PHE C 1 67 ? -11.376 -26.800 -39.843 1.00 36.28 64 PHE C O 1
ATOM 3139 N N . THR C 1 68 ? -11.299 -26.337 -37.652 1.00 33.32 65 THR C N 1
ATOM 3140 C CA . THR C 1 68 ? -10.077 -25.553 -37.757 1.00 32.09 65 THR C CA 1
ATOM 3141 C C . THR C 1 68 ? -8.908 -26.450 -38.174 1.00 41.99 65 THR C C 1
ATOM 3142 O O . THR C 1 68 ? -8.082 -26.058 -38.997 1.00 41.41 65 THR C O 1
ATOM 3146 N N . TYR C 1 69 ? -8.848 -27.661 -37.623 1.00 40.99 66 TYR C N 1
ATOM 3147 C CA . TYR C 1 69 ? -7.770 -28.589 -37.979 1.00 42.47 66 TYR C CA 1
ATOM 3148 C C . TYR C 1 69 ? -7.786 -28.876 -39.485 1.00 38.56 66 TYR C C 1
ATOM 3149 O O . TYR C 1 69 ? -6.763 -28.780 -40.161 1.00 40.85 66 TYR C O 1
ATOM 3158 N N . VAL C 1 70 ? -8.945 -29.254 -40.008 1.00 36.03 67 VAL C N 1
ATOM 3159 C CA . VAL C 1 70 ? -9.031 -29.556 -41.429 1.00 38.59 67 VAL C CA 1
ATOM 3160 C C . VAL C 1 70 ? -8.523 -28.373 -42.260 1.00 36.19 67 VAL C C 1
ATOM 3161 O O . VAL C 1 70 ? -7.728 -28.550 -43.185 1.00 38.65 67 VAL C O 1
ATOM 3165 N N . SER C 1 71 ? -8.993 -27.170 -41.932 1.00 39.08 68 SER C N 1
ATOM 3166 C CA . SER C 1 71 ? -8.575 -25.967 -42.647 1.00 44.35 68 SER C CA 1
ATOM 3167 C C . SER C 1 71 ? -7.072 -25.767 -42.580 1.00 43.63 68 SER C C 1
ATOM 3168 O O . SER C 1 71 ? -6.431 -25.407 -43.560 1.00 43.99 68 SER C O 1
ATOM 3171 N N . GLU C 1 72 ? -6.512 -26.005 -41.409 1.00 45.00 69 GLU C N 1
ATOM 3172 C CA . GLU C 1 72 ? -5.096 -25.777 -41.214 1.00 44.44 69 GLU C CA 1
ATOM 3173 C C . GLU C 1 72 ? -4.208 -26.719 -42.024 1.00 44.86 69 GLU C C 1
ATOM 3174 O O . GLU C 1 72 ? -3.086 -26.347 -42.367 1.00 47.12 69 GLU C O 1
ATOM 3180 N N . THR C 1 73 ? -4.718 -27.907 -42.348 1.00 44.72 70 THR C N 1
ATOM 3181 C CA . THR C 1 73 ? -3.989 -28.860 -43.189 1.00 49.29 70 THR C CA 1
ATOM 3182 C C . THR C 1 73 ? -4.013 -28.461 -44.661 1.00 49.46 70 THR C C 1
ATOM 3183 O O . THR C 1 73 ? -3.293 -29.037 -45.482 1.00 50.24 70 THR C O 1
ATOM 3187 N N . GLY C 1 74 ? -4.847 -27.488 -45.001 1.00 41.17 71 GLY C N 1
ATOM 3188 C CA . GLY C 1 74 ? -4.926 -27.044 -46.377 1.00 43.82 71 GLY C CA 1
ATOM 3189 C C . GLY C 1 74 ? -6.122 -27.633 -47.096 1.00 47.91 71 GLY C C 1
ATOM 3190 O O . GLY C 1 74 ? -6.371 -27.308 -48.259 1.00 48.62 71 GLY C O 1
ATOM 3191 N N . ALA C 1 75 ? -6.857 -28.506 -46.408 1.00 43.10 72 ALA C N 1
ATOM 3192 C CA . ALA C 1 75 ? -8.090 -29.064 -46.956 1.00 41.49 72 ALA C CA 1
ATOM 3193 C C . ALA C 1 75 ? -9.242 -28.094 -46.712 1.00 39.50 72 ALA C C 1
ATOM 3194 O O . ALA C 1 75 ? -9.106 -27.134 -45.950 1.00 39.88 72 ALA C O 1
ATOM 3196 N N . LEU C 1 76 ? -10.370 -28.328 -47.371 1.00 39.13 73 LEU C N 1
ATOM 3197 C CA . LEU C 1 76 ? -11.550 -27.492 -47.143 1.00 38.66 73 LEU C CA 1
ATOM 3198 C C . LEU C 1 76 ? -12.597 -28.245 -46.317 1.00 41.12 73 LEU C C 1
ATOM 3199 O O . LEU C 1 76 ? -13.191 -29.216 -46.780 1.00 40.03 73 LEU C O 1
ATOM 3204 N N . PRO C 1 77 ? -12.818 -27.812 -45.074 1.00 38.18 74 PRO C N 1
ATOM 3205 C CA . PRO C 1 77 ? -13.854 -28.516 -44.321 1.00 40.50 74 PRO C CA 1
ATOM 3206 C C . PRO C 1 77 ? -15.231 -28.168 -44.903 1.00 43.99 74 PRO C C 1
ATOM 3207 O O . PRO C 1 77 ? -15.440 -27.039 -45.372 1.00 36.48 74 PRO C O 1
ATOM 3211 N N . ILE C 1 78 ? -16.149 -29.129 -44.891 1.00 32.46 75 ILE C N 1
ATOM 3212 C CA . ILE C 1 78 ? -17.491 -28.908 -45.450 1.00 40.95 75 ILE C CA 1
ATOM 3213 C C . ILE C 1 78 ? -18.550 -29.316 -44.435 1.00 40.93 75 ILE C C 1
ATOM 3214 O O . ILE C 1 78 ? -18.576 -30.469 -44.009 1.00 38.41 75 ILE C O 1
ATOM 3219 N N . LEU C 1 79 ? -19.404 -28.371 -44.043 1.00 34.30 76 LEU C N 1
ATOM 3220 C CA . LEU C 1 79 ? -20.340 -28.587 -42.944 1.00 40.56 76 LEU C CA 1
ATOM 3221 C C . LEU C 1 79 ? -21.421 -29.587 -43.302 1.00 42.04 76 LEU C C 1
ATOM 3222 O O . LEU C 1 79 ? -21.773 -30.451 -42.487 1.00 37.08 76 LEU C O 1
ATOM 3227 N N . GLY C 1 80 ? -21.949 -29.462 -44.514 1.00 40.13 77 GLY C N 1
ATOM 3228 C CA . GLY C 1 80 ? -23.038 -30.326 -44.939 1.00 40.43 77 GLY C CA 1
ATOM 3229 C C . GLY C 1 80 ? -24.341 -29.926 -44.266 1.00 34.71 77 GLY C C 1
ATOM 3230 O O . GLY C 1 80 ? -24.404 -28.901 -43.577 1.00 38.67 77 GLY C O 1
ATOM 3231 N N . ALA C 1 81 ? -25.383 -30.733 -44.470 1.00 32.88 78 ALA C N 1
ATOM 3232 C CA . ALA C 1 81 ? -26.697 -30.476 -43.885 1.00 33.70 78 ALA C CA 1
ATOM 3233 C C . ALA C 1 81 ? -26.749 -31.111 -42.493 1.00 32.20 78 ALA C C 1
ATOM 3234 O O . ALA C 1 81 ? -26.366 -32.251 -42.320 1.00 35.76 78 ALA C O 1
ATOM 3236 N N . ILE C 1 82 ? -27.206 -30.371 -41.500 1.00 31.64 79 ILE C N 1
ATOM 3237 C CA . ILE C 1 82 ? -27.286 -30.928 -40.155 1.00 34.34 79 ILE C CA 1
ATOM 3238 C C . ILE C 1 82 ? -28.676 -31.536 -39.947 1.00 36.78 79 ILE C C 1
ATOM 3239 O O . ILE C 1 82 ? -29.681 -30.844 -40.088 1.00 33.69 79 ILE C O 1
ATOM 3244 N N . ALA C 1 83 ? -28.729 -32.820 -39.617 1.00 33.05 80 ALA C N 1
ATOM 3245 C CA . ALA C 1 83 ? -30.008 -33.490 -39.353 1.00 34.60 80 ALA C CA 1
ATOM 3246 C C . ALA C 1 83 ? -30.804 -32.802 -38.242 1.00 33.54 80 ALA C C 1
ATOM 3247 O O . ALA C 1 83 ? -30.231 -32.227 -37.326 1.00 33.45 80 ALA C O 1
ATOM 3249 N N . ALA C 1 84 ? -32.128 -32.855 -38.334 1.00 31.17 81 ALA C N 1
ATOM 3250 C CA . ALA C 1 84 ? -32.984 -32.372 -37.268 1.00 33.02 81 ALA C CA 1
ATOM 3251 C C . ALA C 1 84 ? -32.862 -33.291 -36.046 1.00 32.29 81 ALA C C 1
ATOM 3252 O O . ALA C 1 84 ? -32.942 -34.502 -36.176 1.00 36.05 81 ALA C O 1
ATOM 3254 N N . PRO C 1 85 ? -32.665 -32.715 -34.856 1.00 29.93 82 PRO C N 1
ATOM 3255 C CA . PRO C 1 85 ? -32.632 -33.506 -33.626 1.00 31.07 82 PRO C CA 1
ATOM 3256 C C . PRO C 1 85 ? -34.052 -33.736 -33.178 1.00 35.88 82 PRO C C 1
ATOM 3257 O O . PRO C 1 85 ? -34.923 -32.902 -33.461 1.00 26.10 82 PRO C O 1
ATOM 3261 N N . ARG C 1 86 ? -34.299 -34.841 -32.489 1.00 33.19 83 ARG C N 1
ATOM 3262 C CA . ARG C 1 86 ? -35.652 -35.116 -32.030 1.00 37.75 83 ARG C CA 1
ATOM 3263 C C . ARG C 1 86 ? -36.004 -34.115 -30.941 1.00 30.80 83 ARG C C 1
ATOM 3264 O O . ARG C 1 86 ? -35.144 -33.650 -30.170 1.00 32.54 83 ARG C O 1
ATOM 3272 N N . HIS C 1 87 ? -37.269 -33.743 -30.896 1.00 29.71 84 HIS C N 1
ATOM 3273 C CA . HIS C 1 87 ? -37.654 -32.661 -30.009 1.00 29.64 84 HIS C CA 1
ATOM 3274 C C . HIS C 1 87 ? -38.636 -33.054 -28.938 1.00 31.46 84 HIS C C 1
ATOM 3275 O O . HIS C 1 87 ? -39.075 -32.209 -28.176 1.00 32.62 84 HIS C O 1
ATOM 3282 N N . ASP C 1 88 ? -38.968 -34.343 -28.867 1.00 30.04 85 ASP C N 1
ATOM 3283 C CA . ASP C 1 88 ? -39.876 -34.815 -27.828 1.00 30.62 85 ASP C CA 1
ATOM 3284 C C . ASP C 1 88 ? -39.310 -36.079 -27.199 1.00 27.49 85 ASP C C 1
ATOM 3285 O O . ASP C 1 88 ? -38.621 -36.865 -27.862 1.00 29.10 85 ASP C O 1
ATOM 3290 N N . PHE C 1 89 ? -39.598 -36.261 -25.917 1.00 29.00 86 PHE C N 1
ATOM 3291 C CA . PHE C 1 89 ? -39.102 -37.406 -25.164 1.00 30.95 86 PHE C CA 1
ATOM 3292 C C . PHE C 1 89 ? -40.187 -37.775 -24.188 1.00 30.47 86 PHE C C 1
ATOM 3293 O O . PHE C 1 89 ? -40.913 -36.900 -23.729 1.00 30.89 86 PHE C O 1
ATOM 3301 N N . ALA C 1 90 ? -40.319 -39.065 -23.901 1.00 35.97 87 ALA C N 1
ATOM 3302 C CA . ALA C 1 90 ? -41.396 -39.543 -23.046 1.00 38.91 87 ALA C CA 1
ATOM 3303 C C . ALA C 1 90 ? -41.197 -39.132 -21.585 1.00 41.92 87 ALA C C 1
ATOM 3304 O O . ALA C 1 90 ? -42.164 -38.927 -20.879 1.00 41.25 87 ALA C O 1
ATOM 3306 N N . SER C 1 91 ? -39.949 -39.026 -21.135 1.00 33.14 88 SER C N 1
ATOM 3307 C CA . SER C 1 91 ? -39.667 -38.665 -19.749 1.00 37.32 88 SER C CA 1
ATOM 3308 C C . SER C 1 91 ? -38.236 -38.164 -19.654 1.00 35.09 88 SER C C 1
ATOM 3309 O O . SER C 1 91 ? -37.477 -38.257 -20.619 1.00 34.28 88 SER C O 1
ATOM 3312 N N . LEU C 1 92 ? -37.864 -37.638 -18.490 1.00 37.58 89 LEU C N 1
ATOM 3313 C CA . LEU C 1 92 ? -36.515 -37.112 -18.293 1.00 35.90 89 LEU C CA 1
ATOM 3314 C C . LEU C 1 92 ? -35.495 -38.240 -18.383 1.00 37.66 89 LEU C C 1
ATOM 3315 O O . LEU C 1 92 ? -34.378 -38.055 -18.882 1.00 38.82 89 LEU C O 1
ATOM 3320 N N . GLY C 1 93 ? -35.887 -39.412 -17.890 1.00 36.09 90 GLY C N 1
ATOM 3321 C CA . GLY C 1 93 ? -35.057 -40.601 -17.999 1.00 34.83 90 GLY C CA 1
ATOM 3322 C C . GLY C 1 93 ? -34.695 -40.938 -19.438 1.00 32.13 90 GLY C C 1
ATOM 3323 O O . GLY C 1 93 ? -33.561 -41.287 -19.721 1.00 35.61 90 GLY C O 1
ATOM 3324 N N . GLU C 1 94 ? -35.656 -40.831 -20.352 1.00 35.71 91 GLU C N 1
ATOM 3325 C CA . GLU C 1 94 ? -35.391 -41.141 -21.758 1.00 33.57 91 GLU C CA 1
ATOM 3326 C C . GLU C 1 94 ? -34.373 -40.145 -22.312 1.00 35.11 91 GLU C C 1
ATOM 3327 O O . GLU C 1 94 ? -33.525 -40.500 -23.122 1.00 36.22 91 GLU C O 1
ATOM 3333 N N . VAL C 1 95 ? -34.477 -38.888 -21.887 1.00 29.07 92 VAL C N 1
ATOM 3334 C CA . VAL C 1 95 ? -33.492 -37.911 -22.321 1.00 33.38 92 VAL C CA 1
ATOM 3335 C C . VAL C 1 95 ? -32.080 -38.432 -22.037 1.00 34.87 92 VAL C C 1
ATOM 3336 O O . VAL C 1 95 ? -31.240 -38.500 -22.933 1.00 31.61 92 VAL C O 1
ATOM 3340 N N . PHE C 1 96 ? -31.826 -38.824 -20.796 1.00 34.68 93 PHE C N 1
ATOM 3341 C CA . PHE C 1 96 ? -30.466 -39.193 -20.413 1.00 35.57 93 PHE C CA 1
ATOM 3342 C C . PHE C 1 96 ? -30.049 -40.613 -20.818 1.00 38.51 93 PHE C C 1
ATOM 3343 O O . PHE C 1 96 ? -28.866 -40.903 -20.956 1.00 36.75 93 PHE C O 1
ATOM 3351 N N . ARG C 1 97 ? -31.010 -41.498 -21.048 1.00 33.90 94 ARG C N 1
ATOM 3352 C CA . ARG C 1 97 ? -30.645 -42.758 -21.680 1.00 38.02 94 ARG C CA 1
ATOM 3353 C C . ARG C 1 97 ? -30.193 -42.466 -23.110 1.00 39.49 94 ARG C C 1
ATOM 3354 O O . ARG C 1 97 ? -29.212 -43.034 -23.595 1.00 43.01 94 ARG C O 1
ATOM 3362 N N . GLU C 1 98 ? -30.879 -41.547 -23.781 1.00 35.89 95 GLU C N 1
ATOM 3363 C CA . GLU C 1 98 ? -30.473 -41.238 -25.139 1.00 37.24 95 GLU C CA 1
ATOM 3364 C C . GLU C 1 98 ? -29.125 -40.510 -25.202 1.00 35.61 95 GLU C C 1
ATOM 3365 O O . GLU C 1 98 ? -28.312 -40.776 -26.092 1.00 38.28 95 GLU C O 1
ATOM 3371 N N . THR C 1 99 ? -28.880 -39.592 -24.273 1.00 35.57 96 THR C N 1
ATOM 3372 C CA . THR C 1 99 ? -27.589 -38.913 -24.270 1.00 34.03 96 THR C CA 1
ATOM 3373 C C . THR C 1 99 ? -26.463 -39.940 -24.085 1.00 35.90 96 THR C C 1
ATOM 3374 O O . THR C 1 99 ? -25.433 -39.885 -24.757 1.00 34.54 96 THR C O 1
ATOM 3378 N N . TYR C 1 100 ? -26.659 -40.877 -23.171 1.00 40.15 97 TYR C N 1
ATOM 3379 C CA . TYR C 1 100 ? -25.641 -41.891 -22.952 1.00 38.64 97 TYR C CA 1
ATOM 3380 C C . TYR C 1 100 ? -25.344 -42.680 -24.230 1.00 36.49 97 TYR C C 1
ATOM 3381 O O . TYR C 1 100 ? -24.189 -42.815 -24.620 1.00 41.79 97 TYR C O 1
ATOM 3390 N N . GLN C 1 101 ? -26.382 -43.196 -24.881 1.00 44.15 98 GLN C N 1
ATOM 3391 C CA . GLN C 1 101 ? -26.182 -43.971 -26.104 1.00 41.59 98 GLN C CA 1
ATOM 3392 C C . GLN C 1 101 ? -25.516 -43.090 -27.151 1.00 41.45 98 GLN C C 1
ATOM 3393 O O . GLN C 1 101 ? -24.660 -43.548 -27.911 1.00 42.22 98 GLN C O 1
ATOM 3399 N N . HIS C 1 102 ? -25.902 -41.818 -27.186 1.00 34.80 99 HIS C N 1
ATOM 3400 C CA . HIS C 1 102 ? -25.349 -40.930 -28.201 1.00 40.13 99 HIS C CA 1
ATOM 3401 C C . HIS C 1 102 ? -23.850 -40.717 -27.989 1.00 39.28 99 HIS C C 1
ATOM 3402 O O . HIS C 1 102 ? -23.055 -40.770 -28.940 1.00 36.93 99 HIS C O 1
ATOM 3409 N N . GLU C 1 103 ? -23.466 -40.488 -26.736 1.00 37.30 100 GLU C N 1
ATOM 3410 C CA . GLU C 1 103 ? -22.055 -40.309 -26.406 1.00 36.13 100 GLU C CA 1
ATOM 3411 C C . GLU C 1 103 ? -21.213 -41.547 -26.723 1.00 40.59 100 GLU C C 1
ATOM 3412 O O . GLU C 1 103 ? -20.054 -41.417 -27.147 1.00 42.19 100 GLU C O 1
ATOM 3418 N N . GLN C 1 104 ? -21.773 -42.744 -26.508 1.00 36.11 101 GLN C N 1
ATOM 3419 C CA . GLN C 1 104 ? -21.060 -43.982 -26.871 1.00 43.25 101 GLN C CA 1
ATOM 3420 C C . GLN C 1 104 ? -20.819 -44.040 -28.371 1.00 43.98 101 GLN C C 1
ATOM 3421 O O . GLN C 1 104 ? -19.775 -44.494 -28.831 1.00 44.88 101 GLN C O 1
ATOM 3427 N N . LYS C 1 105 ? -21.799 -43.571 -29.131 1.00 40.12 102 LYS C N 1
ATOM 3428 C CA . LYS C 1 105 ? -21.682 -43.545 -30.576 1.00 46.58 102 LYS C CA 1
ATOM 3429 C C . LYS C 1 105 ? -20.530 -42.629 -30.978 1.00 45.44 102 LYS C C 1
ATOM 3430 O O . LYS C 1 105 ? -19.719 -42.974 -31.838 1.00 45.42 102 LYS C O 1
ATOM 3436 N N . ILE C 1 106 ? -20.460 -41.461 -30.346 1.00 41.47 103 ILE C N 1
ATOM 3437 C CA . ILE C 1 106 ? -19.381 -40.528 -30.615 1.00 40.32 103 ILE C CA 1
ATOM 3438 C C . ILE C 1 106 ? -18.023 -41.158 -30.273 1.00 37.92 103 ILE C C 1
ATOM 3439 O O . ILE C 1 106 ? -17.090 -41.103 -31.061 1.00 39.76 103 ILE C O 1
ATOM 3444 N N . THR C 1 107 ? -17.927 -41.752 -29.093 1.00 38.67 104 THR C N 1
ATOM 3445 C CA . THR C 1 107 ? -16.715 -42.443 -28.683 1.00 42.75 104 THR C CA 1
ATOM 3446 C C . THR C 1 107 ? -16.311 -43.478 -29.724 1.00 42.00 104 THR C C 1
ATOM 3447 O O . THR C 1 107 ? -15.145 -43.587 -30.086 1.00 42.24 104 THR C O 1
ATOM 3451 N N . GLN C 1 108 ? -17.284 -44.246 -30.194 1.00 39.38 105 GLN C N 1
ATOM 3452 C CA . GLN C 1 108 ? -17.013 -45.254 -31.203 1.00 47.56 105 GLN C CA 1
ATOM 3453 C C . GLN C 1 108 ? -16.528 -44.604 -32.503 1.00 39.66 105 GLN C C 1
ATOM 3454 O O . GLN C 1 108 ? -15.618 -45.106 -33.154 1.00 37.69 105 GLN C O 1
ATOM 3460 N N . GLN C 1 109 ? -17.153 -43.498 -32.885 1.00 34.71 106 GLN C N 1
ATOM 3461 C CA . GLN C 1 109 ? -16.794 -42.835 -34.125 1.00 39.80 106 GLN C CA 1
ATOM 3462 C C . GLN C 1 109 ? -15.382 -42.250 -34.039 1.00 42.02 106 GLN C C 1
ATOM 3463 O O . GLN C 1 109 ? -14.630 -42.323 -34.999 1.00 42.05 106 GLN C O 1
ATOM 3469 N N . ILE C 1 110 ? -15.026 -41.684 -32.890 1.00 39.40 107 ILE C N 1
ATOM 3470 C CA . ILE C 1 110 ? -13.671 -41.166 -32.692 1.00 39.22 107 ILE C CA 1
ATOM 3471 C C . ILE C 1 110 ? -12.659 -42.289 -32.812 1.00 44.55 107 ILE C C 1
ATOM 3472 O O . ILE C 1 110 ? -11.606 -42.131 -33.425 1.00 44.33 107 ILE C O 1
ATOM 3477 N N . ASN C 1 111 ? -12.981 -43.435 -32.224 1.00 41.22 108 ASN C N 1
ATOM 3478 C CA . ASN C 1 111 ? -12.066 -44.564 -32.275 1.00 45.06 108 ASN C CA 1
ATOM 3479 C C . ASN C 1 111 ? -11.810 -45.056 -33.691 1.00 38.73 108 ASN C C 1
ATOM 3480 O O . ASN C 1 111 ? -10.667 -45.288 -34.074 1.00 43.21 108 ASN C O 1
ATOM 3485 N N . LYS C 1 112 ? -12.875 -45.214 -34.465 1.00 41.63 109 LYS C N 1
ATOM 3486 C CA . LYS C 1 112 ? -12.737 -45.580 -35.868 1.00 46.17 109 LYS C CA 1
ATOM 3487 C C . LYS C 1 112 ? -11.827 -44.596 -36.597 1.00 43.42 109 LYS C C 1
ATOM 3488 O O . LYS C 1 112 ? -10.937 -45.000 -37.343 1.00 48.62 109 LYS C O 1
ATOM 3494 N N . LEU C 1 113 ? -12.073 -43.305 -36.390 1.00 41.26 110 LEU C N 1
ATOM 3495 C CA . LEU C 1 113 ? -11.259 -42.265 -37.000 1.00 44.21 110 LEU C CA 1
ATOM 3496 C C . LEU C 1 113 ? -9.797 -42.415 -36.607 1.00 41.18 110 LEU C C 1
ATOM 3497 O O . LEU C 1 113 ? -8.908 -42.334 -37.452 1.00 43.86 110 LEU C O 1
ATOM 3502 N N . ALA C 1 114 ? -9.551 -42.623 -35.317 1.00 36.17 111 ALA C N 1
ATOM 3503 C CA . ALA C 1 114 ? -8.185 -42.793 -34.838 1.00 38.68 111 ALA C CA 1
ATOM 3504 C C . ALA C 1 114 ? -7.586 -43.981 -35.572 1.00 42.96 111 ALA C C 1
ATOM 3505 O O . ALA C 1 114 ? -6.428 -43.968 -35.977 1.00 41.07 111 ALA C O 1
ATOM 3507 N N . HIS C 1 115 ? -8.399 -45.016 -35.755 1.00 46.80 112 HIS C N 1
ATOM 3508 C CA . HIS C 1 115 ? -7.917 -46.209 -36.411 1.00 44.13 112 HIS C CA 1
ATOM 3509 C C . HIS C 1 115 ? -7.578 -45.932 -37.871 1.00 42.81 112 HIS C C 1
ATOM 3510 O O . HIS C 1 115 ? -6.516 -46.325 -38.344 1.00 44.96 112 HIS C O 1
ATOM 3517 N N . VAL C 1 116 ? -8.472 -45.248 -38.581 1.00 43.21 113 VAL C N 1
ATOM 3518 C CA . VAL C 1 116 ? -8.220 -44.903 -39.978 1.00 44.99 113 VAL C CA 1
ATOM 3519 C C . VAL C 1 116 ? -6.965 -44.035 -40.116 1.00 49.68 113 VAL C C 1
ATOM 3520 O O . VAL C 1 116 ? -6.169 -44.225 -41.038 1.00 47.91 113 VAL C O 1
ATOM 3524 N N . ALA C 1 117 ? -6.796 -43.075 -39.210 1.00 47.32 114 ALA C N 1
ATOM 3525 C CA . ALA C 1 117 ? -5.595 -42.250 -39.214 1.00 44.39 114 ALA C CA 1
ATOM 3526 C C . ALA C 1 117 ? -4.363 -43.147 -39.072 1.00 43.33 114 ALA C C 1
ATOM 3527 O O . ALA C 1 117 ? -3.429 -43.088 -39.876 1.00 46.16 114 ALA C O 1
ATOM 3529 N N . PHE C 1 118 ? -4.363 -44.003 -38.061 1.00 45.52 115 PHE C N 1
ATOM 3530 C CA . PHE C 1 118 ? -3.200 -44.845 -37.866 1.00 52.42 115 PHE C CA 1
ATOM 3531 C C . PHE C 1 118 ? -2.893 -45.744 -39.067 1.00 57.52 115 PHE C C 1
ATOM 3532 O O . PHE C 1 118 ? -1.748 -45.780 -39.542 1.00 50.90 115 PHE C O 1
ATOM 3540 N N . THR C 1 119 ? -3.901 -46.481 -39.539 1.00 54.37 116 THR C N 1
ATOM 3541 C CA . THR C 1 119 ? -3.689 -47.495 -40.577 1.00 59.10 116 THR C CA 1
ATOM 3542 C C . THR C 1 119 ? -3.237 -46.900 -41.916 1.00 61.76 116 THR C C 1
ATOM 3543 O O . THR C 1 119 ? -2.686 -47.607 -42.758 1.00 59.82 116 THR C O 1
ATOM 3547 N N . SER C 1 120 ? -3.464 -45.602 -42.100 1.00 53.58 117 SER C N 1
ATOM 3548 C CA . SER C 1 120 ? -2.960 -44.894 -43.273 1.00 50.42 117 SER C CA 1
ATOM 3549 C C . SER C 1 120 ? -1.691 -44.089 -42.949 1.00 46.60 117 SER C C 1
ATOM 3550 O O . SER C 1 120 ? -1.212 -43.302 -43.771 1.00 46.71 117 SER C O 1
ATOM 3553 N N . GLN C 1 121 ? -1.148 -44.288 -41.753 1.00 45.94 118 GLN C N 1
ATOM 3554 C CA . GLN C 1 121 ? 0.061 -43.572 -41.326 1.00 48.09 118 GLN C CA 1
ATOM 3555 C C . GLN C 1 121 ? -0.084 -42.051 -41.364 1.00 49.96 118 GLN C C 1
ATOM 3556 O O . GLN C 1 121 ? 0.889 -41.316 -41.557 1.00 47.63 118 GLN C O 1
ATOM 3562 N N . ASP C 1 122 ? -1.305 -41.579 -41.160 1.00 45.60 119 ASP C N 1
ATOM 3563 C CA . ASP C 1 122 ? -1.525 -40.158 -40.972 1.00 41.47 119 ASP C CA 1
ATOM 3564 C C . ASP C 1 122 ? -1.298 -39.841 -39.498 1.00 40.61 119 ASP C C 1
ATOM 3565 O O . ASP C 1 122 ? -2.251 -39.650 -38.725 1.00 39.53 119 ASP C O 1
ATOM 3570 N N . TYR C 1 123 ? -0.037 -39.790 -39.100 1.00 42.49 120 TYR C N 1
ATOM 3571 C CA . TYR C 1 123 ? 0.291 -39.592 -37.693 1.00 48.93 120 TYR C CA 1
ATOM 3572 C C . TYR C 1 123 ? -0.114 -38.217 -37.137 1.00 45.69 120 TYR C C 1
ATOM 3573 O O . TYR C 1 123 ? -0.374 -38.074 -35.942 1.00 48.20 120 TYR C O 1
ATOM 3582 N N . SER C 1 124 ? -0.188 -37.216 -38.002 1.00 45.64 121 SER C N 1
ATOM 3583 C CA . SER C 1 124 ? -0.598 -35.886 -37.565 1.00 48.76 121 SER C CA 1
ATOM 3584 C C . SER C 1 124 ? -2.058 -35.912 -37.148 1.00 43.65 121 SER C C 1
ATOM 3585 O O . SER C 1 124 ? -2.438 -35.346 -36.121 1.00 44.00 121 SER C O 1
ATOM 3588 N N . THR C 1 125 ? -2.878 -36.580 -37.950 1.00 39.24 122 THR C N 1
ATOM 3589 C CA . THR C 1 125 ? -4.292 -36.703 -37.630 1.00 41.55 122 THR C CA 1
ATOM 3590 C C . THR C 1 125 ? -4.500 -37.629 -36.439 1.00 43.29 122 THR C C 1
ATOM 3591 O O . THR C 1 125 ? -5.392 -37.397 -35.626 1.00 42.71 122 THR C O 1
ATOM 3595 N N . PHE C 1 126 ? -3.680 -38.675 -36.331 1.00 41.48 123 PHE C N 1
ATOM 3596 C CA . PHE C 1 126 ? -3.786 -39.562 -35.181 1.00 41.78 123 PHE C CA 1
ATOM 3597 C C . PHE C 1 126 ? -3.516 -38.776 -33.903 1.00 45.88 123 PHE C C 1
ATOM 3598 O O . PHE C 1 126 ? -4.258 -38.877 -32.933 1.00 41.15 123 PHE C O 1
ATOM 3606 N N . ASN C 1 127 ? -2.428 -38.010 -33.914 1.00 43.87 124 ASN C N 1
ATOM 3607 C CA . ASN C 1 127 ? -2.071 -37.139 -32.801 1.00 41.59 124 ASN C CA 1
ATOM 3608 C C . ASN C 1 127 ? -3.194 -36.146 -32.474 1.00 39.93 124 ASN C C 1
ATOM 3609 O O . ASN C 1 127 ? -3.571 -35.973 -31.310 1.00 43.73 124 ASN C O 1
ATOM 3614 N N . PHE C 1 128 ? -3.732 -35.496 -33.501 1.00 37.21 125 PHE C N 1
ATOM 3615 C CA . PHE C 1 128 ? -4.830 -34.546 -33.281 1.00 42.42 125 PHE C CA 1
ATOM 3616 C C . PHE C 1 128 ? -6.015 -35.192 -32.552 1.00 47.69 125 PHE C C 1
ATOM 3617 O O . PHE C 1 128 ? -6.638 -34.583 -31.667 1.00 44.51 125 PHE C O 1
ATOM 3625 N N . LEU C 1 129 ? -6.320 -36.433 -32.929 1.00 49.01 126 LEU C N 1
ATOM 3626 C CA . LEU C 1 129 ? -7.515 -37.119 -32.440 1.00 48.08 126 LEU C CA 1
ATOM 3627 C C . LEU C 1 129 ? -7.408 -37.559 -30.977 1.00 48.28 126 LEU C C 1
ATOM 3628 O O . LEU C 1 129 ? -8.403 -37.923 -30.359 1.00 51.03 126 LEU C O 1
ATOM 3633 N N . GLN C 1 130 ? -6.204 -37.515 -30.422 1.00 48.78 127 GLN C N 1
ATOM 3634 C CA . GLN C 1 130 ? -6.001 -37.938 -29.041 1.00 50.70 127 GLN C CA 1
ATOM 3635 C C . GLN C 1 130 ? -6.756 -37.083 -28.016 1.00 51.37 127 GLN C C 1
ATOM 3636 O O . GLN C 1 130 ? -7.205 -37.595 -26.993 1.00 49.46 127 GLN C O 1
ATOM 3642 N N . TRP C 1 131 ? -6.886 -35.787 -28.282 1.00 51.42 128 TRP C N 1
ATOM 3643 C CA . TRP C 1 131 ? -7.651 -34.910 -27.401 1.00 58.02 128 TRP C CA 1
ATOM 3644 C C . TRP C 1 131 ? -9.100 -35.403 -27.288 1.00 54.74 128 TRP C C 1
ATOM 3645 O O . TRP C 1 131 ? -9.675 -35.452 -26.198 1.00 50.97 128 TRP C O 1
ATOM 3656 N N . TYR C 1 132 ? -9.684 -35.778 -28.423 1.00 49.01 129 TYR C N 1
ATOM 3657 C CA . TYR C 1 132 ? -11.040 -36.312 -28.444 1.00 47.33 129 TYR C CA 1
ATOM 3658 C C . TYR C 1 132 ? -11.162 -37.666 -27.745 1.00 46.27 129 TYR C C 1
ATOM 3659 O O . TYR C 1 132 ? -12.150 -37.931 -27.053 1.00 43.04 129 TYR C O 1
ATOM 3668 N N . VAL C 1 133 ? -10.169 -38.526 -27.949 1.00 39.17 130 VAL C N 1
ATOM 3669 C CA . VAL C 1 133 ? -10.135 -39.826 -27.296 1.00 43.73 130 VAL C CA 1
ATOM 3670 C C . VAL C 1 133 ? -10.171 -39.673 -25.773 1.00 47.83 130 VAL C C 1
ATOM 3671 O O . VAL C 1 133 ? -10.916 -40.371 -25.077 1.00 48.81 130 VAL C O 1
ATOM 3675 N N . ALA C 1 134 ? -9.350 -38.766 -25.258 1.00 45.87 131 ALA C N 1
ATOM 3676 C CA . ALA C 1 134 ? -9.330 -38.486 -23.825 1.00 45.97 131 ALA C CA 1
ATOM 3677 C C . ALA C 1 134 ? -10.673 -37.921 -23.359 1.00 49.41 131 ALA C C 1
ATOM 3678 O O . ALA C 1 134 ? -11.212 -38.348 -22.334 1.00 53.57 131 ALA C O 1
ATOM 3680 N N . GLU C 1 135 ? -11.230 -36.984 -24.126 1.00 43.25 132 GLU C N 1
ATOM 3681 C CA . GLU C 1 135 ? -12.467 -36.321 -23.714 1.00 53.66 132 GLU C CA 1
ATOM 3682 C C . GLU C 1 135 ? -13.633 -37.289 -23.607 1.00 51.73 132 GLU C C 1
ATOM 3683 O O . GLU C 1 135 ? -14.450 -37.175 -22.691 1.00 54.28 132 GLU C O 1
ATOM 3689 N N . GLN C 1 136 ? -13.718 -38.232 -24.543 1.00 51.85 133 GLN C N 1
ATOM 3690 C CA . GLN C 1 136 ? -14.829 -39.188 -24.539 1.00 56.17 133 GLN C CA 1
ATOM 3691 C C . GLN C 1 136 ? -14.760 -40.125 -23.336 1.00 52.77 133 GLN C C 1
ATOM 3692 O O . GLN C 1 136 ? -15.788 -40.570 -22.843 1.00 54.45 133 GLN C O 1
ATOM 3698 N N . HIS C 1 137 ? -13.555 -40.415 -22.856 1.00 52.94 134 HIS C N 1
ATOM 3699 C CA . HIS C 1 137 ? -13.421 -41.202 -21.631 1.00 57.44 134 HIS C CA 1
ATOM 3700 C C . HIS C 1 137 ? -14.133 -40.474 -20.495 1.00 57.06 134 HIS C C 1
ATOM 3701 O O . HIS C 1 137 ? -14.815 -41.092 -19.674 1.00 53.50 134 HIS C O 1
ATOM 3708 N N . GLU C 1 138 ? -13.965 -39.155 -20.456 1.00 57.16 135 GLU C N 1
ATOM 3709 C CA . GLU C 1 138 ? -14.597 -38.335 -19.428 1.00 60.31 135 GLU C CA 1
ATOM 3710 C C . GLU C 1 138 ? -16.099 -38.330 -19.633 1.00 54.96 135 GLU C C 1
ATOM 3711 O O . GLU C 1 138 ? -16.864 -38.517 -18.687 1.00 51.98 135 GLU C O 1
ATOM 3717 N N . GLU C 1 139 ? -16.513 -38.124 -20.880 1.00 53.05 136 GLU C N 1
ATOM 3718 C CA . GLU C 1 139 ? -17.928 -38.047 -21.218 1.00 53.53 136 GLU C CA 1
ATOM 3719 C C . GLU C 1 139 ? -18.680 -39.287 -20.750 1.00 56.29 136 GLU C C 1
ATOM 3720 O O . GLU C 1 139 ? -19.767 -39.188 -20.184 1.00 55.72 136 GLU C O 1
ATOM 3726 N N . GLU C 1 140 ? -18.095 -40.456 -20.963 1.00 56.20 137 GLU C N 1
ATOM 3727 C CA . GLU C 1 140 ? -18.792 -41.689 -20.628 1.00 62.76 137 GLU C CA 1
ATOM 3728 C C . GLU C 1 140 ? -18.966 -41.904 -19.118 1.00 57.36 137 GLU C C 1
ATOM 3729 O O . GLU C 1 140 ? -20.027 -42.352 -18.674 1.00 49.58 137 GLU C O 1
ATOM 3735 N N . LYS C 1 141 ? -17.934 -41.592 -18.337 1.00 49.90 138 LYS C N 1
ATOM 3736 C CA . LYS C 1 141 ? -18.067 -41.601 -16.878 1.00 55.58 138 LYS C CA 1
ATOM 3737 C C . LYS C 1 141 ? -19.246 -40.696 -16.455 1.00 49.93 138 LYS C C 1
ATOM 3738 O O . LYS C 1 141 ? -20.106 -41.084 -15.656 1.00 46.97 138 LYS C O 1
ATOM 3744 N N . LEU C 1 142 ? -19.273 -39.490 -17.006 1.00 47.57 139 LEU C N 1
ATOM 3745 C CA . LEU C 1 142 ? -20.259 -38.495 -16.614 1.00 51.85 139 LEU C CA 1
ATOM 3746 C C . LEU C 1 142 ? -21.697 -38.979 -16.845 1.00 48.15 139 LEU C C 1
ATOM 3747 O O . LEU C 1 142 ? -22.514 -39.000 -15.927 1.00 46.69 139 LEU C O 1
ATOM 3752 N N . PHE C 1 143 ? -21.998 -39.389 -18.068 1.00 47.53 140 PHE C N 1
ATOM 3753 C CA . PHE C 1 143 ? -23.358 -39.786 -18.415 1.00 42.57 140 PHE C CA 1
ATOM 3754 C C . PHE C 1 143 ? -23.803 -41.120 -17.845 1.00 49.31 140 PHE C C 1
ATOM 3755 O O . PHE C 1 143 ? -24.991 -41.308 -17.556 1.00 42.80 140 PHE C O 1
ATOM 3763 N N . LYS C 1 144 ? -22.856 -42.044 -17.685 1.00 45.63 141 LYS C N 1
ATOM 3764 C CA . LYS C 1 144 ? -23.155 -43.302 -17.031 1.00 45.08 141 LYS C CA 1
ATOM 3765 C C . LYS C 1 144 ? -23.555 -43.026 -15.583 1.00 44.15 141 LYS C C 1
ATOM 3766 O O . LYS C 1 144 ? -24.461 -43.667 -15.038 1.00 41.88 141 LYS C O 1
ATOM 3772 N N . GLY C 1 145 ? -22.867 -42.072 -14.963 1.00 38.90 142 GLY C N 1
ATOM 3773 C CA . GLY C 1 145 ? -23.164 -41.688 -13.595 1.00 43.43 142 GLY C CA 1
ATOM 3774 C C . GLY C 1 145 ? -24.575 -41.132 -13.434 1.00 44.62 142 GLY C C 1
ATOM 3775 O O . GLY C 1 145 ? -25.207 -41.299 -12.390 1.00 48.04 142 GLY C O 1
ATOM 3776 N N . ILE C 1 146 ? -25.079 -40.474 -14.469 1.00 40.84 143 ILE C N 1
ATOM 3777 C CA . ILE C 1 146 ? -26.438 -39.941 -14.410 1.00 40.14 143 ILE C CA 1
ATOM 3778 C C . ILE C 1 146 ? -27.469 -41.073 -14.470 1.00 43.87 143 ILE C C 1
ATOM 3779 O O . ILE C 1 146 ? -28.409 -41.104 -13.678 1.00 43.01 143 ILE C O 1
ATOM 3784 N N . LEU C 1 147 ? -27.270 -42.020 -15.383 1.00 41.96 144 LEU C N 1
ATOM 3785 C CA . LEU C 1 147 ? -28.120 -43.204 -15.447 1.00 48.05 144 LEU C CA 1
ATOM 3786 C C . LEU C 1 147 ? -28.106 -43.956 -14.116 1.00 49.71 144 LEU C C 1
ATOM 3787 O O . LEU C 1 147 ? -29.135 -44.466 -13.662 1.00 47.25 144 LEU C O 1
ATOM 3792 N N . ASP C 1 148 ? -26.928 -44.032 -13.501 1.00 45.26 145 ASP C N 1
ATOM 3793 C CA . ASP C 1 148 ? -26.792 -44.708 -12.220 1.00 49.56 145 ASP C CA 1
ATOM 3794 C C . ASP C 1 148 ? -27.684 -44.042 -11.185 1.00 48.11 145 ASP C C 1
ATOM 3795 O O . ASP C 1 148 ? -28.323 -44.728 -10.387 1.00 50.43 145 ASP C O 1
ATOM 3800 N N . LYS C 1 149 ? -27.742 -42.709 -11.220 1.00 46.10 146 LYS C N 1
ATOM 3801 C CA . LYS C 1 149 ? -28.642 -41.950 -10.346 1.00 51.48 146 LYS C CA 1
ATOM 3802 C C . LYS C 1 149 ? -30.127 -42.281 -10.550 1.00 50.50 146 LYS C C 1
ATOM 3803 O O . LYS C 1 149 ? -30.867 -42.524 -9.585 1.00 47.41 146 LYS C O 1
ATOM 3809 N N . LEU C 1 150 ? -30.561 -42.287 -11.805 1.00 47.80 147 LEU C N 1
ATOM 3810 C CA . LEU C 1 150 ? -31.941 -42.623 -12.134 1.00 48.29 147 LEU C CA 1
ATOM 3811 C C . LEU C 1 150 ? -32.271 -44.020 -11.644 1.00 55.43 147 LEU C C 1
ATOM 3812 O O . LEU C 1 150 ? -33.333 -44.261 -11.071 1.00 56.85 147 LEU C O 1
ATOM 3817 N N . GLU C 1 151 ? -31.356 -44.946 -11.897 1.00 49.56 148 GLU C N 1
ATOM 3818 C CA . GLU C 1 151 ? -31.552 -46.317 -11.491 1.00 52.82 148 GLU C CA 1
ATOM 3819 C C . GLU C 1 151 ? -31.713 -46.366 -9.984 1.00 52.02 148 GLU C C 1
ATOM 3820 O O . GLU C 1 151 ? -32.566 -47.089 -9.463 1.00 50.77 148 GLU C O 1
ATOM 3826 N N . LEU C 1 152 ? -30.900 -45.581 -9.283 1.00 47.20 149 LEU C N 1
ATOM 3827 C CA . LEU C 1 152 ? -30.877 -45.633 -7.826 1.00 48.19 149 LEU C CA 1
ATOM 3828 C C . LEU C 1 152 ? -32.148 -45.093 -7.175 1.00 50.09 149 LEU C C 1
ATOM 3829 O O . LEU C 1 152 ? -32.728 -45.737 -6.291 1.00 49.53 149 LEU C O 1
ATOM 3834 N N . VAL C 1 153 ? -32.568 -43.903 -7.595 1.00 52.57 150 VAL C N 1
ATOM 3835 C CA . VAL C 1 153 ? -33.696 -43.233 -6.964 1.00 55.93 150 VAL C CA 1
ATOM 3836 C C . VAL C 1 153 ? -35.005 -43.484 -7.703 1.00 57.11 150 VAL C C 1
ATOM 3837 O O . VAL C 1 153 ? -36.078 -43.213 -7.173 1.00 53.22 150 VAL C O 1
ATOM 3841 N N . GLY C 1 154 ? -34.912 -44.008 -8.919 1.00 51.63 151 GLY C N 1
ATOM 3842 C CA . GLY C 1 154 ? -36.094 -44.275 -9.712 1.00 48.48 151 GLY C CA 1
ATOM 3843 C C . GLY C 1 154 ? -36.519 -43.027 -10.449 1.00 49.32 151 GLY C C 1
ATOM 3844 O O . GLY C 1 154 ? -35.781 -42.042 -10.480 1.00 43.43 151 GLY C O 1
ATOM 3845 N N . GLU C 1 155 ? -37.719 -43.054 -11.022 1.00 50.42 152 GLU C N 1
ATOM 3846 C CA . GLU C 1 155 ? -38.127 -42.008 -11.953 1.00 44.99 152 GLU C CA 1
ATOM 3847 C C . GLU C 1 155 ? -39.490 -41.412 -11.629 1.00 43.82 152 GLU C C 1
ATOM 3848 O O . GLU C 1 155 ? -40.173 -40.869 -12.505 1.00 47.75 152 GLU C O 1
ATOM 3854 N N . ASP C 1 156 ? -39.874 -41.487 -10.358 1.00 42.34 153 ASP C N 1
ATOM 3855 C CA . ASP C 1 156 ? -41.068 -40.788 -9.882 1.00 47.82 153 ASP C CA 1
ATOM 3856 C C . ASP C 1 156 ? -40.765 -39.303 -9.799 1.00 49.03 153 ASP C C 1
ATOM 3857 O O . ASP C 1 156 ? -39.605 -38.898 -9.899 1.00 50.01 153 ASP C O 1
ATOM 3862 N N . GLY C 1 157 ? -41.801 -38.496 -9.591 1.00 47.54 154 GLY C N 1
ATOM 3863 C CA . GLY C 1 157 ? -41.665 -37.046 -9.567 1.00 41.46 154 GLY C CA 1
ATOM 3864 C C . GLY C 1 157 ? -40.652 -36.511 -8.566 1.00 42.54 154 GLY C C 1
ATOM 3865 O O . GLY C 1 157 ? -39.853 -35.628 -8.880 1.00 39.01 154 GLY C O 1
ATOM 3866 N N . LYS C 1 158 ? -40.694 -37.030 -7.348 1.00 45.09 155 LYS C N 1
ATOM 3867 C CA . LYS C 1 158 ? -39.779 -36.577 -6.316 1.00 46.62 155 LYS C CA 1
ATOM 3868 C C . LYS C 1 158 ? -38.346 -36.966 -6.664 1.00 47.99 155 LYS C C 1
ATOM 3869 O O . LYS C 1 158 ? -37.412 -36.204 -6.422 1.00 47.23 155 LYS C O 1
ATOM 3875 N N . ALA C 1 159 ? -38.182 -38.156 -7.231 1.00 38.96 156 ALA C N 1
ATOM 3876 C CA . ALA C 1 159 ? -36.873 -38.603 -7.670 1.00 44.59 156 ALA C CA 1
ATOM 3877 C C . ALA C 1 159 ? -36.310 -37.635 -8.707 1.00 44.52 156 ALA C C 1
ATOM 3878 O O . ALA C 1 159 ? -35.184 -37.144 -8.574 1.00 40.72 156 ALA C O 1
ATOM 3880 N N . LEU C 1 160 ? -37.089 -37.356 -9.746 1.00 39.08 157 LEU C N 1
ATOM 3881 C CA . LEU C 1 160 ? -36.600 -36.481 -10.809 1.00 40.09 157 LEU C CA 1
ATOM 3882 C C . LEU C 1 160 ? -36.288 -35.080 -10.272 1.00 41.61 157 LEU C C 1
ATOM 3883 O O . LEU C 1 160 ? -35.325 -34.452 -10.693 1.00 40.75 157 LEU C O 1
ATOM 3888 N N . PHE C 1 161 ? -37.112 -34.600 -9.345 1.00 38.09 158 PHE C N 1
ATOM 3889 C CA . PHE C 1 161 ? -36.877 -33.330 -8.669 1.00 39.09 158 PHE C CA 1
ATOM 3890 C C . PHE C 1 161 ? -35.462 -33.238 -8.079 1.00 39.23 158 PHE C C 1
ATOM 3891 O O . PHE C 1 161 ? -34.796 -32.213 -8.200 1.00 42.20 158 PHE C O 1
ATOM 3899 N N . PHE C 1 162 ? -35.008 -34.310 -7.433 1.00 38.70 159 PHE C N 1
ATOM 3900 C CA . PHE C 1 162 ? -33.681 -34.308 -6.811 1.00 40.37 159 PHE C CA 1
ATOM 3901 C C . PHE C 1 162 ? -32.568 -34.515 -7.826 1.00 44.37 159 PHE C C 1
ATOM 3902 O O . PHE C 1 162 ? -31.475 -33.932 -7.715 1.00 40.44 159 PHE C O 1
ATOM 3910 N N . ILE C 1 163 ? -32.848 -35.343 -8.826 1.00 36.09 160 ILE C N 1
ATOM 3911 C CA . ILE C 1 163 ? -31.880 -35.585 -9.876 1.00 43.54 160 ILE C CA 1
ATOM 3912 C C . ILE C 1 163 ? -31.652 -34.279 -10.626 1.00 44.39 160 ILE C C 1
ATOM 3913 O O . ILE C 1 163 ? -30.525 -33.936 -10.995 1.00 41.36 160 ILE C O 1
ATOM 3918 N N . ASP C 1 164 ? -32.727 -33.536 -10.823 1.00 36.81 161 ASP C N 1
ATOM 3919 C CA . ASP C 1 164 ? -32.631 -32.268 -11.523 1.00 41.23 161 ASP C CA 1
ATOM 3920 C C . ASP C 1 164 ? -31.748 -31.268 -10.763 1.00 43.18 161 ASP C C 1
ATOM 3921 O O . ASP C 1 164 ? -31.014 -30.496 -11.370 1.00 39.89 161 ASP C O 1
ATOM 3926 N N . LYS C 1 165 ? -31.815 -31.303 -9.437 1.00 44.62 162 LYS C N 1
ATOM 3927 C CA . LYS C 1 165 ? -30.979 -30.439 -8.614 1.00 48.96 162 LYS C CA 1
ATOM 3928 C C . LYS C 1 165 ? -29.503 -30.781 -8.800 1.00 47.33 162 LYS C C 1
ATOM 3929 O O . LYS C 1 165 ? -28.657 -29.890 -8.943 1.00 46.64 162 LYS C O 1
ATOM 3935 N N . ASP C 1 166 ? -29.209 -32.078 -8.798 1.00 43.69 163 ASP C N 1
ATOM 3936 C CA . ASP C 1 166 ? -27.860 -32.566 -9.047 1.00 48.93 163 ASP C CA 1
ATOM 3937 C C . ASP C 1 166 ? -27.370 -32.098 -10.413 1.00 49.07 163 ASP C C 1
ATOM 3938 O O . ASP C 1 166 ? -26.230 -31.671 -10.548 1.00 48.26 163 ASP C O 1
ATOM 3943 N N . LEU C 1 167 ? -28.237 -32.168 -11.421 1.00 41.11 164 LEU C N 1
ATOM 3944 C CA . LEU C 1 167 ? -27.860 -31.741 -12.768 1.00 41.66 164 LEU C CA 1
ATOM 3945 C C . LEU C 1 167 ? -27.493 -30.267 -12.807 1.00 42.22 164 LEU C C 1
ATOM 3946 O O . LEU C 1 167 ? -26.569 -29.884 -13.511 1.00 43.71 164 LEU C O 1
ATOM 3951 N N . ALA C 1 168 ? -28.219 -29.445 -12.053 1.00 39.19 165 ALA C N 1
ATOM 3952 C CA . ALA C 1 168 ? -27.942 -28.017 -11.998 1.00 44.01 165 ALA C CA 1
ATOM 3953 C C . ALA C 1 168 ? -26.577 -27.755 -11.360 1.00 53.14 165 ALA C C 1
ATOM 3954 O O . ALA C 1 168 ? -25.879 -26.797 -11.716 1.00 52.79 165 ALA C O 1
ATOM 3956 N N . ALA C 1 169 ? -26.219 -28.604 -10.401 1.00 54.72 166 ALA C N 1
ATOM 3957 C CA . ALA C 1 169 ? -24.929 -28.515 -9.722 1.00 60.43 166 ALA C CA 1
ATOM 3958 C C . ALA C 1 169 ? -23.815 -28.910 -10.684 1.00 57.71 166 ALA C C 1
ATOM 3959 O O . ALA C 1 169 ? -22.807 -28.213 -10.825 1.00 58.56 166 ALA C O 1
ATOM 3961 N N . LEU C 1 170 ? -24.017 -30.044 -11.341 1.00 49.19 167 LEU C N 1
ATOM 3962 C CA . LEU C 1 170 ? -23.111 -30.537 -12.360 1.00 54.71 167 LEU C CA 1
ATOM 3963 C C . LEU C 1 170 ? -22.827 -29.481 -13.428 1.00 60.53 167 LEU C C 1
ATOM 3964 O O . LEU C 1 170 ? -21.699 -29.379 -13.921 1.00 62.05 167 LEU C O 1
ATOM 3969 N N . ALA C 1 171 ? -23.853 -28.706 -13.786 1.00 55.10 168 ALA C N 1
ATOM 3970 C CA . ALA C 1 171 ? -23.731 -27.688 -14.823 1.00 50.17 168 ALA C CA 1
ATOM 3971 C C . ALA C 1 171 ? -22.789 -26.578 -14.393 1.00 62.90 168 ALA C C 1
ATOM 3972 O O . ALA C 1 171 ? -22.062 -26.028 -15.218 1.00 70.28 168 ALA C O 1
ATOM 3974 N N . LYS C 1 172 ? -22.820 -26.242 -13.107 1.00 68.89 169 LYS C N 1
ATOM 3975 C CA . LYS C 1 172 ? -21.988 -25.170 -12.564 1.00 77.79 169 LYS C CA 1
ATOM 3976 C C . LYS C 1 172 ? -20.523 -25.575 -12.370 1.00 86.03 169 LYS C C 1
ATOM 3977 O O . LYS C 1 172 ? -20.045 -25.666 -11.240 1.00 84.48 169 LYS C O 1
ATOM 3983 N N . LYS C 1 173 ? -19.824 -25.811 -13.480 1.00 95.80 170 LYS C N 1
ATOM 3984 C CA . LYS C 1 173 ? -18.389 -26.113 -13.477 1.00 104.88 170 LYS C CA 1
ATOM 3985 C C . LYS C 1 173 ? -17.924 -26.678 -14.821 1.00 107.31 170 LYS C C 1
ATOM 3986 O O . LYS C 1 173 ? -18.273 -27.800 -15.189 1.00 107.13 170 LYS C O 1
#

Solvent-accessible surface area: 22651 Å² total